Protein AF-0000000085043188 (afdb_homodimer)

Nearest PDB structures (foldseek):
  3nnr-assembly1_A-2  TM=8.602E-01  e=4.351E-06  Marinobacter nauticus VT8
  5nz0-assembly1_A-2  TM=7.944E-01  e=1.652E-03  Mycobacterium tuberculosis H37Rv
  4dw6-assembly1_A  TM=7.806E-01  e=1.899E-03  Mycobacterium tuberculosis
  6ayh-assembly1_A-2  TM=6.816E-01  e=1.730E-03  Salmonella enterica
  5n1i-assembly1_B  TM=6.143E-01  e=1.039E-03  Mycobacterium tuberculosis H37Rv

pLDDT: mean 92.95, std 7.59, range [47.0, 98.69]

Secondary structure (DSSP, 8-state):
--HHHHHHHHHHHHTTS-GGG--HHHHHHHHT--HHHHHHH-SSHHHHHHHHHHHHHHHHHHHTTTTTSTT--HHHHHHHHHHHHHHHHHTHHHHHTHHHHHHH-HHHHHHHHHHHHHHHHHHHHHHHHHHHTTSBPPPSSTTHHHHHHHHHHHHHHHHHHHHHHHH-TT---HHHHHHHHHGGGGGGB-HHHHHHHHHHHT--/--HHHHHHHHHHHHTTS-GGG--HHHHHHHHT--HHHHHHH-SSHHHHHHHHHHHHHHHHHHHTTTTTSTT--HHHHHHHHHHHHHHHHHTHHHHHTHHHHHHH-HHHHHHHHHHHHHHHHHHHHHHHHHHHTTSBPPPSSTTHHHHHHHHHHHHHHHHHHHHHHHH-TT---HHHHHHHHHGGGGGGB-HHHHHHHHHHHT--

Sequence (408 aa):
MQPNEIIEKAFPIINEQDCSKLQLEALLEKAEISLEEFYQSFADLDDFFVKAFLQLCEHANALTEEIDKPSFTLEKLFTTIVNIFKLQMKYRYLMLNLSALIQSNETIKDKYLELTALRKAQLIHLFSTLEKEGYFYKEKFPGNFENLSVQILMLSDYWLSHNSAVFGPNDIQFSYYSKLIFSAVLPYLTDKGLKAFKGTLGYGMQPNEIIEKAFPIINEQDCSKLQLEALLEKAEISLEEFYQSFADLDDFFVKAFLQLCEHANALTEEIDKPSFTLEKLFTTIVNIFKLQMKYRYLMLNLSALIQSNETIKDKYLELTALRKAQLIHLFSTLEKEGYFYKEKFPGNFENLSVQILMLSDYWLSHNSAVFGPNDIQFSYYSKLIFSAVLPYLTDKGLKAFKGTLGYG

Radius of gyration: 22.53 Å; Cα contacts (8 Å, |Δi|>4): 394; chains: 2; bounding box: 60×56×47 Å

Structure (mmCIF, N/CA/C/O backbone):
data_AF-0000000085043188-model_v1
#
loop_
_entity.id
_entity.type
_entity.pdbx_description
1 polymer 'Tetracyclin repressor-like C-terminal domain-containing protein'
#
loop_
_atom_site.group_PDB
_atom_site.id
_atom_site.type_symbol
_atom_site.label_atom_id
_atom_site.label_alt_id
_atom_site.label_comp_id
_atom_site.label_asym_id
_atom_site.label_entity_id
_atom_site.label_seq_id
_atom_site.pdbx_PDB_ins_code
_atom_site.Cartn_x
_atom_site.Cartn_y
_atom_site.Cartn_z
_atom_site.occupancy
_atom_site.B_iso_or_equiv
_atom_site.auth_seq_id
_atom_site.auth_comp_id
_atom_site.auth_asym_id
_atom_site.auth_atom_id
_atom_site.pdbx_PDB_model_num
ATOM 1 N N . MET A 1 1 ? -31.5 18.141 5.691 1 78.81 1 MET A N 1
ATOM 2 C CA . MET A 1 1 ? -30.703 17.156 4.957 1 78.81 1 MET A CA 1
ATOM 3 C C . MET A 1 1 ? -30.219 16.047 5.883 1 78.81 1 MET A C 1
ATOM 5 O O . MET A 1 1 ? -29.891 16.297 7.043 1 78.81 1 MET A O 1
ATOM 9 N N . GLN A 1 2 ? -30.281 14.805 5.34 1 86.88 2 GLN A N 1
ATOM 10 C CA . GLN A 1 2 ? -29.766 13.672 6.105 1 86.88 2 GLN A CA 1
ATOM 11 C C . GLN A 1 2 ? -28.25 13.656 6.098 1 86.88 2 GLN A C 1
ATOM 13 O O . GLN A 1 2 ? -27.609 14.234 5.203 1 86.88 2 GLN A O 1
ATOM 18 N N . PRO A 1 3 ? -27.719 13.125 7.094 1 87.56 3 PRO A N 1
ATOM 19 C CA . PRO A 1 3 ? -26.25 13.094 7.18 1 87.56 3 PRO A CA 1
ATOM 20 C C . PRO A 1 3 ? -25.609 12.539 5.914 1 87.56 3 PRO A C 1
ATOM 22 O O . PRO A 1 3 ? -24.609 13.094 5.438 1 87.56 3 PRO A O 1
ATOM 25 N N . ASN A 1 4 ? -26.188 11.555 5.355 1 89.31 4 ASN A N 1
ATOM 26 C CA . ASN A 1 4 ? -25.625 10.938 4.164 1 89.31 4 ASN A CA 1
ATOM 27 C C . ASN A 1 4 ? -25.625 11.898 2.979 1 89.31 4 ASN A C 1
ATOM 29 O O . ASN A 1 4 ? -24.703 11.891 2.166 1 89.31 4 ASN A O 1
ATOM 33 N N . GLU A 1 5 ? -26.594 12.672 2.932 1 90.38 5 GLU A N 1
ATOM 34 C CA . GLU A 1 5 ? -26.703 13.648 1.851 1 90.38 5 GLU A CA 1
ATOM 35 C C . GLU A 1 5 ? -25.641 14.734 1.986 1 90.38 5 GLU A C 1
ATOM 37 O O . GLU A 1 5 ? -25.078 15.203 0.987 1 90.38 5 GLU A O 1
ATOM 42 N N . ILE A 1 6 ? -25.484 15.125 3.188 1 92.25 6 ILE A N 1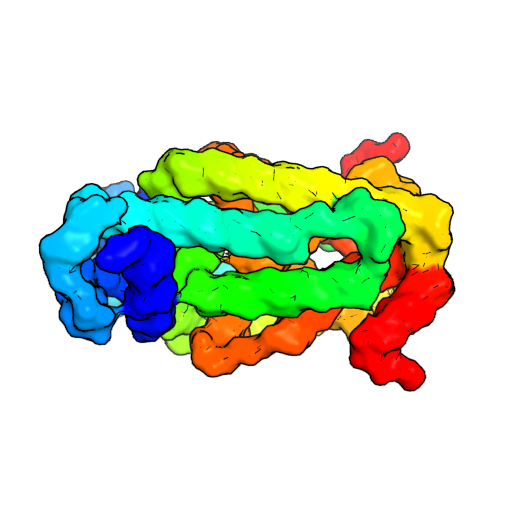
ATOM 43 C CA . ILE A 1 6 ? -24.469 16.141 3.461 1 92.25 6 ILE A CA 1
ATOM 44 C C . ILE A 1 6 ? -23.094 15.609 3.09 1 92.25 6 ILE A C 1
ATOM 46 O O . ILE A 1 6 ? -22.297 16.312 2.459 1 92.25 6 ILE A O 1
ATOM 50 N N . ILE A 1 7 ? -22.797 14.367 3.432 1 93.94 7 ILE A N 1
ATOM 51 C CA . ILE A 1 7 ? -21.516 13.734 3.125 1 93.94 7 ILE A CA 1
ATOM 52 C C . ILE A 1 7 ? -21.312 13.672 1.612 1 93.94 7 ILE A C 1
ATOM 54 O O . ILE A 1 7 ? -20.266 14.07 1.1 1 93.94 7 ILE A O 1
ATOM 58 N N . GLU A 1 8 ? -22.344 13.289 0.873 1 92.06 8 GLU A N 1
ATOM 59 C CA . GLU A 1 8 ? -22.266 13.141 -0.576 1 92.06 8 GLU A CA 1
ATOM 60 C C . GLU A 1 8 ? -22.062 14.484 -1.265 1 92.06 8 GLU A C 1
ATOM 62 O O . GLU A 1 8 ? -21.375 14.57 -2.287 1 92.06 8 GLU A O 1
ATOM 67 N N . LYS A 1 9 ? -22.656 15.453 -0.661 1 91.75 9 LYS A N 1
ATOM 68 C CA . LYS A 1 9 ? -22.531 16.797 -1.214 1 91.75 9 LYS A CA 1
ATOM 69 C C . LYS A 1 9 ? -21.172 17.406 -0.909 1 91.75 9 LYS A C 1
ATOM 71 O O . LYS A 1 9 ? -20.625 18.156 -1.717 1 91.75 9 LYS A O 1
ATOM 76 N N . ALA A 1 10 ? -20.594 17.094 0.197 1 91.69 10 ALA A N 1
ATOM 77 C CA . ALA A 1 10 ? -19.359 17.734 0.68 1 91.69 10 ALA A CA 1
ATOM 78 C C . ALA A 1 10 ? -18.125 17.094 0.052 1 91.69 10 ALA A C 1
ATOM 80 O O . ALA A 1 10 ? -17.125 17.766 -0.164 1 91.69 10 ALA A O 1
ATOM 81 N N . PHE A 1 11 ? -18.141 15.82 -0.306 1 92.62 11 PHE A N 1
ATOM 82 C CA . PHE A 1 11 ? -16.938 15.07 -0.607 1 92.62 11 PHE A CA 1
ATOM 83 C C . PHE A 1 11 ? -16.359 15.5 -1.953 1 92.62 11 PHE A C 1
ATOM 85 O O . PHE A 1 11 ? -15.133 15.562 -2.119 1 92.62 11 PHE A O 1
ATOM 92 N N . PRO A 1 12 ? -17.203 15.836 -2.957 1 90.62 12 PRO A N 1
ATOM 93 C CA . PRO A 1 12 ? -16.578 16.359 -4.172 1 90.62 12 PRO A CA 1
ATOM 94 C C . PRO A 1 12 ? -15.711 17.594 -3.906 1 90.62 12 PRO A C 1
ATOM 96 O O . PRO A 1 12 ? -14.68 17.781 -4.551 1 90.62 12 PRO A O 1
ATOM 99 N N . ILE A 1 13 ? -16.078 18.391 -2.949 1 89.31 13 ILE A N 1
ATOM 100 C CA . ILE A 1 13 ? -15.336 19.594 -2.584 1 89.31 13 ILE A CA 1
ATOM 101 C C . ILE A 1 13 ? -14.102 19.219 -1.769 1 89.31 13 ILE A C 1
ATOM 103 O O . ILE A 1 13 ? -13.008 19.734 -2.004 1 89.31 13 ILE A O 1
ATOM 107 N N . ILE A 1 14 ? -14.266 18.312 -0.846 1 89.88 14 ILE A N 1
ATOM 108 C CA . ILE A 1 14 ? -13.188 17.859 0.014 1 89.88 14 ILE A CA 1
ATOM 109 C C . ILE A 1 14 ? -12.086 17.219 -0.836 1 89.88 14 ILE A C 1
ATOM 111 O O . ILE A 1 14 ? -10.898 17.438 -0.593 1 89.88 14 ILE A O 1
ATOM 115 N N . ASN A 1 15 ? -12.453 16.5 -1.858 1 86.88 15 ASN A N 1
ATOM 116 C CA . ASN A 1 15 ? -11.508 15.773 -2.697 1 86.88 15 ASN A CA 1
ATOM 117 C C . ASN A 1 15 ? -10.641 16.734 -3.518 1 86.88 15 ASN A C 1
ATOM 119 O O . ASN A 1 15 ? -9.57 16.344 -3.998 1 86.88 15 ASN A O 1
ATOM 123 N N . GLU A 1 16 ? -11.023 17.953 -3.688 1 79.31 16 GLU A N 1
ATOM 124 C CA . GLU A 1 16 ? -10.281 18.953 -4.465 1 79.31 16 GLU A CA 1
ATOM 125 C C . GLU A 1 16 ? -9.273 19.688 -3.594 1 79.31 16 GLU A C 1
ATOM 127 O O . GLU A 1 16 ? -8.43 20.438 -4.105 1 79.31 16 GLU A O 1
ATOM 132 N N . GLN A 1 17 ? -9.414 19.406 -2.275 1 68.44 17 GLN A N 1
ATOM 133 C CA . GLN A 1 17 ? -8.594 20.203 -1.364 1 68.44 17 GLN A CA 1
ATOM 134 C C . GLN A 1 17 ? -7.328 19.453 -0.974 1 68.44 17 GLN A C 1
ATOM 136 O O . GLN A 1 17 ? -7.266 18.234 -1.078 1 68.44 17 GLN A O 1
ATOM 141 N N . ASP A 1 18 ? -6.312 20.344 -0.698 1 61.16 18 ASP A N 1
ATOM 142 C CA . ASP A 1 18 ? -5.105 19.812 -0.069 1 61.16 18 ASP A CA 1
ATOM 143 C C . ASP A 1 18 ? -5.363 19.438 1.391 1 61.16 18 ASP A C 1
ATOM 145 O O . ASP A 1 18 ? -6.027 20.188 2.115 1 61.16 18 ASP A O 1
ATOM 149 N N . CYS A 1 19 ? -5.449 18.188 1.747 1 54.94 19 CYS A N 1
ATOM 150 C CA . CYS A 1 19 ? -5.77 17.578 3.037 1 54.94 19 CYS A CA 1
ATOM 151 C C . CYS A 1 19 ? -5.285 18.469 4.184 1 54.94 19 CYS A C 1
ATOM 153 O O . CYS A 1 19 ? -5.941 18.547 5.223 1 54.94 19 CYS A O 1
ATOM 155 N N . SER A 1 20 ? -4.203 19.062 4.152 1 54.25 20 SER A N 1
ATOM 156 C CA . SER A 1 20 ? -3.529 19.75 5.238 1 54.25 20 SER A CA 1
ATOM 157 C C . SER A 1 20 ? -4.281 21.031 5.633 1 54.25 20 SER A C 1
ATOM 159 O O . SER A 1 20 ? -4.047 21.578 6.703 1 54.25 20 SER A O 1
ATOM 161 N N . LYS A 1 21 ? -5.371 21.328 4.941 1 64.81 21 LYS A N 1
ATOM 162 C CA . LYS A 1 21 ? -5.863 22.672 5.172 1 64.81 21 LYS A CA 1
ATOM 163 C C . LYS A 1 21 ? -7.391 22.719 5.16 1 64.81 21 LYS A C 1
ATOM 165 O O . LYS A 1 21 ? -7.988 23.75 4.852 1 64.81 21 LYS A O 1
ATOM 170 N N . LEU A 1 22 ? -7.867 21.562 5.621 1 77.25 22 LEU A N 1
ATOM 171 C CA . LEU A 1 22 ? -9.32 21.625 5.492 1 77.25 22 LEU A CA 1
ATOM 172 C C . LEU A 1 22 ? -9.938 22.453 6.613 1 77.25 22 LEU A C 1
ATOM 174 O O . LEU A 1 22 ? -9.695 22.188 7.793 1 77.25 22 LEU A O 1
ATOM 178 N N . GLN A 1 23 ? -10.578 23.562 6.238 1 82.69 23 GLN A N 1
ATOM 179 C CA . GLN A 1 23 ? -11.328 24.406 7.16 1 82.69 23 GLN A CA 1
ATOM 180 C C . GLN A 1 23 ? -12.828 24.219 6.988 1 82.69 23 GLN A C 1
ATOM 182 O O . GLN A 1 23 ? -13.359 24.344 5.883 1 82.69 23 GLN A O 1
ATOM 187 N N . LEU A 1 24 ? -13.477 23.953 8.125 1 86.44 24 LEU A N 1
ATOM 188 C CA . LEU A 1 24 ? -14.891 23.594 8.117 1 86.44 24 LEU A CA 1
ATOM 189 C C . LEU A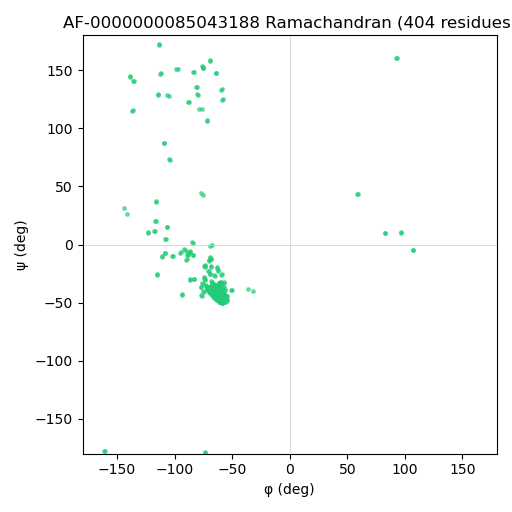 1 24 ? -15.727 24.672 7.449 1 86.44 24 LEU A C 1
ATOM 191 O O . LEU A 1 24 ? -16.531 24.375 6.562 1 86.44 24 LEU A O 1
ATOM 195 N N . GLU A 1 25 ? -15.477 25.906 7.816 1 87.12 25 GLU A N 1
ATOM 196 C CA . GLU A 1 25 ? -16.312 27 7.32 1 87.12 25 GLU A CA 1
ATOM 197 C C . GLU A 1 25 ? -16.156 27.156 5.809 1 87.12 25 GLU A C 1
ATOM 199 O O . GLU A 1 25 ? -17.141 27.375 5.102 1 87.12 25 GLU A O 1
ATOM 204 N N . ALA A 1 26 ? -14.984 27.047 5.355 1 85.62 26 ALA A N 1
ATOM 205 C CA . ALA A 1 26 ? -14.719 27.172 3.922 1 85.62 26 ALA A CA 1
ATOM 206 C C . ALA A 1 26 ? -15.352 26.016 3.146 1 85.62 26 ALA A C 1
ATOM 208 O O . ALA A 1 26 ? -15.914 26.219 2.066 1 85.62 26 ALA A O 1
ATOM 209 N N . LEU A 1 27 ? -15.258 24.844 3.705 1 87.19 27 LEU A N 1
ATOM 210 C CA . LEU A 1 27 ? -15.852 23.656 3.096 1 87.19 27 LEU A CA 1
ATOM 211 C C . LEU A 1 27 ? -17.359 23.797 2.979 1 87.19 27 LEU A C 1
ATOM 213 O O . LEU A 1 27 ? -17.938 23.547 1.911 1 87.19 27 LEU A O 1
ATOM 217 N N . LEU A 1 28 ? -17.953 24.281 4.047 1 90.94 28 LEU A N 1
ATOM 218 C CA . LEU A 1 28 ? -19.406 24.391 4.082 1 90.94 28 LEU A CA 1
ATOM 219 C C . LEU A 1 28 ? -19.891 25.469 3.105 1 90.94 28 LEU A C 1
ATOM 221 O O . LEU A 1 28 ? -20.906 25.281 2.42 1 90.94 28 LEU A O 1
ATOM 225 N N . GLU A 1 29 ? -19.219 26.547 3.023 1 89.94 29 GLU A N 1
ATOM 226 C CA . GLU A 1 29 ? -19.562 27.609 2.094 1 89.94 29 GLU A CA 1
ATOM 227 C C . GLU A 1 29 ? -19.531 27.125 0.649 1 89.94 29 GLU A C 1
ATOM 229 O O . GLU A 1 29 ? -20.469 27.359 -0.111 1 89.94 29 GLU A O 1
ATOM 234 N N . LYS A 1 30 ? -18.516 26.422 0.34 1 88.75 30 LYS A N 1
ATOM 235 C CA . LYS A 1 30 ? -18.375 25.922 -1.022 1 88.75 30 LYS A CA 1
ATOM 236 C C . LYS A 1 30 ? -19.422 24.859 -1.336 1 88.75 30 LYS A C 1
ATOM 238 O O . LYS A 1 30 ? -19.875 24.75 -2.477 1 88.75 30 LYS A O 1
ATOM 243 N N . ALA A 1 31 ? -19.781 24.141 -0.297 1 90.75 31 ALA A N 1
ATOM 244 C CA . ALA A 1 31 ? -20.734 23.047 -0.481 1 90.75 31 ALA A CA 1
ATOM 245 C C . ALA A 1 31 ? -22.172 23.562 -0.371 1 90.75 31 ALA A C 1
ATOM 247 O O . ALA A 1 31 ? -23.125 22.797 -0.576 1 90.75 31 ALA A O 1
ATOM 248 N N . GLU A 1 32 ? -22.328 24.797 -0.026 1 92.25 32 GLU A N 1
ATOM 249 C CA . GLU A 1 32 ? -23.641 25.406 0.163 1 92.25 32 GLU A CA 1
ATOM 250 C C . GLU A 1 32 ? -24.438 24.688 1.235 1 92.25 32 GLU A C 1
ATOM 252 O O . GLU A 1 32 ? -25.594 24.328 1.02 1 92.25 32 GLU A O 1
ATOM 257 N N . ILE A 1 33 ? -23.734 24.406 2.289 1 92.38 33 ILE A N 1
ATOM 258 C CA . ILE A 1 33 ? -24.328 23.812 3.484 1 92.38 33 ILE A CA 1
ATOM 259 C C . ILE A 1 33 ? -24.234 24.797 4.645 1 92.38 33 ILE A C 1
ATOM 261 O O . ILE A 1 33 ? -23.156 25.375 4.898 1 92.38 33 ILE A O 1
ATOM 265 N N . SER A 1 34 ? -25.359 25.031 5.285 1 91.31 34 SER A N 1
ATOM 266 C CA . SER A 1 34 ? -25.312 25.969 6.406 1 91.31 34 SER A CA 1
ATOM 267 C C . SER A 1 34 ? -24.688 25.328 7.641 1 91.31 34 SER A C 1
ATOM 269 O O . SER A 1 34 ? -24.703 24.109 7.785 1 91.31 34 SER A O 1
ATOM 271 N N . LEU A 1 35 ? -24.125 26.188 8.453 1 91.25 35 LEU A N 1
ATOM 272 C CA . LEU A 1 35 ? -23.578 25.719 9.727 1 91.25 35 LEU A CA 1
ATOM 273 C C . LEU A 1 35 ? -24.656 25.031 10.555 1 91.25 35 LEU A C 1
ATOM 275 O O . LEU A 1 35 ? -24.391 24.016 11.219 1 91.25 35 LEU A O 1
ATOM 279 N N . GLU A 1 36 ? -25.844 25.531 10.477 1 91.94 36 GLU A N 1
ATOM 280 C CA . GLU A 1 36 ? -26.969 24.953 11.211 1 91.94 36 GLU A CA 1
ATOM 281 C C . GLU A 1 36 ? -27.281 23.547 10.727 1 91.94 36 GLU A C 1
ATOM 283 O O . GLU A 1 36 ? -27.453 22.625 11.539 1 91.94 36 GLU A O 1
ATOM 288 N N . GLU A 1 37 ? -27.312 23.375 9.492 1 92.56 37 GLU A N 1
ATOM 289 C CA . GLU A 1 37 ? -27.562 22.062 8.906 1 92.56 37 GLU A CA 1
ATOM 290 C C . GLU A 1 37 ? -26.469 21.062 9.273 1 92.56 37 GLU A C 1
ATOM 292 O O . GLU A 1 37 ? -26.75 19.906 9.586 1 92.56 37 GLU A O 1
ATOM 297 N N . PHE A 1 38 ? -25.219 21.531 9.172 1 94.56 38 PHE A N 1
ATOM 298 C CA . PHE A 1 38 ? -24.078 20.703 9.523 1 94.56 38 PHE A CA 1
ATOM 299 C C . PHE A 1 38 ? -24.172 20.219 10.961 1 94.56 38 PHE A C 1
ATOM 301 O O . PHE A 1 38 ? -24.094 19.016 11.234 1 94.56 38 PHE A O 1
ATOM 308 N N . TYR A 1 39 ? -24.531 21.078 11.859 1 94.31 39 TYR A N 1
ATOM 309 C CA . TYR A 1 39 ? -24.5 20.766 13.281 1 94.31 39 TYR A CA 1
ATOM 310 C C . TYR A 1 39 ? -25.766 20.031 13.719 1 94.31 39 TYR A C 1
ATOM 312 O O . TYR A 1 39 ? -25.828 19.484 14.82 1 94.31 39 TYR A O 1
ATOM 320 N N . GLN A 1 40 ? -26.719 19.953 12.883 1 95.25 40 GLN A N 1
ATOM 321 C CA . GLN A 1 40 ? -27.859 19.062 13.125 1 95.25 40 GLN A CA 1
ATOM 322 C C . GLN A 1 40 ? -27.453 17.609 12.992 1 95.25 40 GLN A C 1
ATOM 324 O O . GLN A 1 40 ? -28.047 16.734 13.633 1 95.25 40 GLN A O 1
ATOM 329 N N . SER A 1 41 ? -26.359 17.453 12.242 1 94.81 41 SER A N 1
ATOM 330 C CA . SER A 1 41 ? -26.016 16.078 11.883 1 94.81 41 SER A CA 1
ATOM 331 C C . SER A 1 41 ? -24.688 15.664 12.492 1 94.81 41 SER A C 1
ATOM 333 O O . SER A 1 41 ? -24.438 14.469 12.711 1 94.81 41 SER A O 1
ATOM 335 N N . PHE A 1 42 ? -23.875 16.656 12.727 1 96.31 42 PHE A N 1
ATOM 336 C CA . PHE A 1 42 ? -22.5 16.359 13.148 1 96.31 42 PHE A CA 1
ATOM 337 C C . PHE A 1 42 ? -22.094 17.25 14.312 1 96.31 42 PHE A C 1
ATOM 339 O O . PHE A 1 42 ? -22.391 18.453 14.312 1 96.31 42 PHE A O 1
ATOM 346 N N . ALA A 1 43 ? -21.391 16.703 15.242 1 94.94 43 ALA A N 1
ATOM 347 C CA . ALA A 1 43 ? -20.906 17.469 16.391 1 94.94 43 ALA A CA 1
ATOM 348 C C . ALA A 1 43 ? -19.75 18.375 16 1 94.94 43 ALA A C 1
ATOM 350 O O . ALA A 1 43 ? -19.625 19.5 16.5 1 94.94 43 ALA A O 1
ATOM 351 N N . ASP A 1 44 ? -18.844 17.891 15.172 1 92.88 44 ASP A N 1
ATOM 352 C CA . ASP A 1 44 ? -17.672 18.578 14.664 1 92.88 44 ASP A CA 1
ATOM 353 C C . ASP A 1 44 ? -17.125 17.906 13.406 1 92.88 44 ASP A C 1
ATOM 355 O O . ASP A 1 44 ? -17.75 16.984 12.875 1 92.88 44 ASP A O 1
ATOM 359 N N . LEU A 1 45 ? -16.094 18.406 12.93 1 90.31 45 LEU A N 1
ATOM 360 C CA . LEU A 1 45 ? -15.5 17.891 11.695 1 90.31 45 LEU A CA 1
ATOM 361 C C . LEU A 1 45 ? -15.047 16.438 11.859 1 90.31 45 LEU A C 1
ATOM 363 O O . LEU A 1 45 ? -15.18 15.641 10.938 1 90.31 45 LEU A O 1
ATOM 367 N N . ASP A 1 46 ? -14.57 16.094 13 1 92.31 46 ASP A N 1
ATOM 368 C CA . ASP A 1 46 ? -14.164 14.711 13.281 1 92.31 46 ASP A CA 1
ATOM 369 C C . ASP A 1 46 ? -15.359 13.766 13.211 1 92.31 46 ASP A C 1
ATOM 371 O O . ASP A 1 46 ? -15.266 12.68 12.625 1 92.31 46 ASP A O 1
ATOM 375 N N . ASP A 1 47 ? -16.406 14.133 13.781 1 94.5 47 ASP A N 1
ATOM 376 C CA . ASP A 1 47 ? -17.625 13.344 13.719 1 94.5 47 ASP A CA 1
ATOM 377 C C . ASP A 1 47 ? -18.094 13.172 12.273 1 94.5 47 ASP A C 1
ATOM 379 O O . ASP A 1 47 ? -18.578 12.102 11.898 1 94.5 47 ASP A O 1
ATOM 383 N N . PHE A 1 48 ? -18.016 14.234 11.477 1 95.12 48 PHE A N 1
ATOM 384 C CA . PHE A 1 48 ? -18.344 14.18 10.062 1 95.12 48 PHE A CA 1
ATOM 385 C C . PHE A 1 48 ? -17.516 13.102 9.359 1 95.12 48 PHE A C 1
ATOM 387 O O . PHE A 1 48 ? -18.062 12.281 8.617 1 95.12 48 PHE A O 1
ATOM 394 N N . PHE A 1 49 ? -16.219 12.992 9.609 1 94.5 49 PHE A N 1
ATOM 395 C CA . PHE A 1 49 ? -15.344 12.039 8.945 1 94.5 49 PHE A CA 1
ATOM 396 C C . PHE A 1 49 ? -15.625 10.617 9.43 1 94.5 49 PHE A C 1
ATOM 398 O O . PHE A 1 49 ? -15.523 9.664 8.664 1 94.5 49 PHE A O 1
ATOM 405 N N . VAL A 1 50 ? -15.93 10.516 10.703 1 96.69 50 VAL A N 1
ATOM 406 C CA . VAL A 1 50 ? -16.312 9.203 11.219 1 96.69 50 VAL A CA 1
ATOM 407 C C . VAL A 1 50 ? -17.531 8.68 10.477 1 96.69 50 VAL A C 1
ATOM 409 O O . VAL A 1 50 ? -17.531 7.559 9.969 1 96.69 50 VAL A O 1
ATOM 412 N N . LYS A 1 51 ? -18.531 9.492 10.383 1 97.06 51 LYS A N 1
ATOM 413 C CA . LYS A 1 51 ? -19.781 9.07 9.727 1 97.06 51 LYS A CA 1
ATOM 414 C C . LYS A 1 51 ? -19.562 8.852 8.234 1 97.06 51 LYS A C 1
ATOM 416 O O . LYS A 1 51 ? -20.172 7.965 7.637 1 97.06 51 LYS A O 1
ATOM 421 N N . ALA A 1 52 ? -18.734 9.672 7.629 1 96.94 52 ALA A N 1
ATOM 422 C CA . ALA A 1 52 ? -18.391 9.469 6.223 1 96.94 52 ALA A CA 1
ATOM 423 C C . ALA A 1 52 ? -17.688 8.133 6.02 1 96.94 52 ALA A C 1
ATOM 425 O O . ALA A 1 52 ? -17.969 7.418 5.055 1 96.94 52 ALA A O 1
ATOM 426 N N . PHE A 1 53 ? -16.812 7.766 6.934 1 97.94 53 PHE A N 1
ATOM 427 C CA . PHE A 1 53 ? -16.109 6.496 6.852 1 97.94 53 PHE A CA 1
ATOM 428 C C . PHE A 1 53 ? -17.062 5.328 7.027 1 97.94 53 PHE A C 1
ATOM 430 O O . PHE A 1 53 ? -16.969 4.328 6.312 1 97.94 53 PHE A O 1
ATOM 437 N N . LEU A 1 54 ? -17.938 5.449 7.988 1 97.62 54 LEU A N 1
ATOM 438 C CA . LEU A 1 54 ? -18.938 4.41 8.195 1 97.62 54 LEU A CA 1
ATOM 439 C C . LEU A 1 54 ? -19.797 4.234 6.945 1 97.62 54 LEU A C 1
ATOM 441 O O . LEU A 1 54 ? -20.141 3.107 6.578 1 97.62 54 LEU A O 1
ATOM 445 N N . GLN A 1 55 ? -20.109 5.316 6.32 1 97.56 55 GLN A N 1
ATOM 446 C CA . GLN A 1 55 ? -20.875 5.254 5.074 1 97.56 55 GLN A CA 1
ATOM 447 C C . GLN A 1 55 ? -20.078 4.543 3.982 1 97.56 55 GLN A C 1
ATOM 449 O O . GLN A 1 55 ? -20.625 3.734 3.232 1 97.56 55 GLN A O 1
ATOM 454 N N . LEU A 1 56 ? -18.812 4.867 3.84 1 97.75 56 LEU A N 1
ATOM 455 C CA . LEU A 1 56 ? -17.938 4.164 2.914 1 97.75 56 LEU A CA 1
ATOM 456 C C . LEU A 1 56 ? -17.953 2.664 3.18 1 97.75 56 LEU A C 1
ATOM 458 O O . LEU A 1 56 ? -18.094 1.866 2.25 1 97.75 56 LEU A O 1
ATOM 462 N N . CYS A 1 57 ? -17.828 2.295 4.441 1 97.88 57 CYS A N 1
ATOM 463 C CA . CYS A 1 57 ? -17.828 0.886 4.816 1 97.88 57 CYS A CA 1
ATOM 464 C C . CYS A 1 57 ? -19.141 0.223 4.434 1 97.88 57 CYS A C 1
ATOM 466 O O . CYS A 1 57 ? -19.156 -0.91 3.949 1 97.88 57 CYS A O 1
ATOM 468 N N . GLU A 1 58 ? -20.203 0.953 4.641 1 97.44 58 GLU A N 1
ATOM 469 C CA . GLU A 1 58 ? -21.516 0.415 4.289 1 97.44 58 GLU A CA 1
ATOM 470 C C . GLU A 1 58 ? -21.625 0.181 2.785 1 97.44 58 GLU A C 1
ATOM 472 O O . GLU A 1 58 ? -22.125 -0.859 2.352 1 97.44 58 GLU A O 1
ATOM 477 N N . HIS A 1 59 ? -21.203 1.154 2.053 1 97.88 59 HIS A N 1
ATOM 478 C CA . HIS A 1 59 ? -21.234 1.019 0.601 1 97.88 59 HIS A CA 1
ATOM 479 C C . HIS A 1 59 ? -20.312 -0.106 0.131 1 97.88 59 HIS A C 1
ATOM 481 O O . HIS A 1 59 ? -20.672 -0.871 -0.767 1 97.88 59 HIS A O 1
ATOM 487 N N . ALA A 1 60 ? -19.125 -0.251 0.701 1 98.06 60 ALA A N 1
ATOM 488 C CA . ALA A 1 60 ? -18.203 -1.326 0.354 1 98.06 60 ALA A CA 1
ATOM 489 C C . ALA A 1 60 ? -18.797 -2.691 0.681 1 98.06 60 ALA A C 1
ATOM 491 O O . ALA A 1 60 ? -18.672 -3.635 -0.103 1 98.06 60 ALA A O 1
ATOM 492 N N . ASN A 1 61 ? -19.469 -2.752 1.819 1 97.94 61 ASN A N 1
ATOM 493 C CA . ASN A 1 61 ? -20.125 -3.998 2.211 1 97.94 61 ASN A CA 1
ATOM 494 C C . ASN A 1 61 ? -21.203 -4.398 1.217 1 97.94 61 ASN A C 1
ATOM 496 O O . ASN A 1 61 ? -21.375 -5.582 0.91 1 97.94 61 ASN A O 1
ATOM 500 N N . ALA A 1 62 ? -21.891 -3.459 0.746 1 97.56 62 ALA A N 1
ATOM 501 C CA . ALA A 1 62 ? -22.938 -3.736 -0.23 1 97.56 62 ALA A CA 1
ATOM 502 C C . ALA A 1 62 ? -22.359 -4.273 -1.532 1 97.56 62 ALA A C 1
ATOM 504 O O . ALA A 1 62 ? -22.906 -5.191 -2.141 1 97.56 62 ALA A O 1
ATOM 505 N N . LEU A 1 63 ? -21.219 -3.768 -1.953 1 97.56 63 LEU A N 1
ATOM 506 C CA . LEU A 1 63 ? -20.578 -4.168 -3.201 1 97.56 63 LEU A CA 1
ATOM 507 C C . LEU A 1 63 ? -19.953 -5.551 -3.07 1 97.56 63 LEU A C 1
ATOM 509 O O . LEU A 1 63 ? -19.672 -6.211 -4.074 1 97.56 63 LEU A O 1
ATOM 513 N N . THR A 1 64 ? -19.719 -6.023 -1.826 1 97.19 64 THR A N 1
ATOM 514 C CA . THR A 1 64 ? -18.938 -7.242 -1.619 1 97.19 64 THR A CA 1
ATOM 515 C C . THR A 1 64 ? -19.797 -8.32 -0.957 1 97.19 64 THR A C 1
ATOM 517 O O . THR A 1 64 ? -19.266 -9.336 -0.5 1 97.19 64 THR A O 1
ATOM 520 N N . GLU A 1 65 ? -21.031 -8.125 -0.888 1 94.31 65 GLU A N 1
ATOM 521 C CA . GLU A 1 65 ? -21.922 -8.992 -0.122 1 94.31 65 GLU A CA 1
ATOM 522 C C . GLU A 1 65 ? -21.922 -10.414 -0.679 1 94.31 65 GLU A C 1
ATOM 524 O O . GLU A 1 65 ? -22.094 -11.383 0.068 1 94.31 65 GLU A O 1
ATOM 529 N N . GLU A 1 66 ? -21.547 -10.547 -1.926 1 93.06 66 GLU A N 1
ATOM 530 C CA . GLU A 1 66 ? -21.703 -11.852 -2.551 1 93.06 66 GLU A CA 1
ATOM 531 C C . GLU A 1 66 ? -20.344 -12.523 -2.768 1 93.06 66 GLU A C 1
ATOM 533 O O . GLU A 1 66 ? -20.266 -13.602 -3.359 1 93.06 66 GLU A O 1
ATOM 538 N N . ILE A 1 67 ? -19.297 -11.961 -2.328 1 94.5 67 ILE A N 1
ATOM 539 C CA . ILE A 1 67 ? -17.953 -12.391 -2.699 1 94.5 67 ILE A CA 1
ATOM 540 C C . ILE A 1 67 ? -17.75 -13.844 -2.273 1 94.5 67 ILE A C 1
ATOM 542 O O . ILE A 1 67 ? -17.141 -14.633 -3.004 1 94.5 67 ILE A O 1
ATOM 546 N N . ASP A 1 68 ? -18.328 -14.297 -1.18 1 86.62 68 ASP A N 1
ATOM 547 C CA . ASP A 1 68 ? -18.031 -15.641 -0.685 1 86.62 68 ASP A CA 1
ATOM 548 C C . ASP A 1 68 ? -19.203 -16.594 -0.944 1 86.62 68 ASP A C 1
ATOM 550 O O . ASP A 1 68 ? -19.25 -17.688 -0.381 1 86.62 68 ASP A O 1
ATOM 554 N N . LYS A 1 69 ? -20.078 -16.172 -1.78 1 91.31 69 LYS A 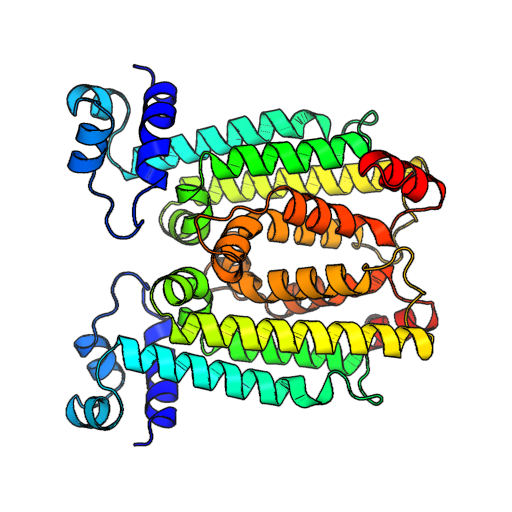N 1
ATOM 555 C CA . LYS A 1 69 ? -21.172 -17.062 -2.18 1 91.31 69 LYS A CA 1
ATOM 556 C C . LYS A 1 69 ? -20.734 -18 -3.305 1 91.31 69 LYS A C 1
ATOM 558 O O . LYS A 1 69 ? -19.922 -17.609 -4.152 1 91.31 69 LYS A O 1
ATOM 563 N N . PRO A 1 70 ? -21.266 -19.156 -3.357 1 86.81 70 PRO A N 1
ATOM 564 C CA . PRO A 1 70 ? -20.844 -20.156 -4.34 1 86.81 70 PRO A CA 1
ATOM 565 C C . PRO A 1 70 ? -21.016 -19.688 -5.781 1 86.81 70 PRO A C 1
ATOM 567 O O . PRO A 1 70 ? -20.297 -20.141 -6.676 1 86.81 70 PRO A O 1
ATOM 570 N N . SER A 1 71 ? -21.922 -18.781 -6.047 1 89.12 71 SER A N 1
ATOM 571 C CA . SER A 1 71 ? -22.188 -18.344 -7.406 1 89.12 71 SER A CA 1
ATOM 572 C C . SER A 1 71 ? -21.219 -17.234 -7.828 1 89.12 71 SER A C 1
ATOM 574 O O . SER A 1 71 ? -21.25 -16.766 -8.969 1 89.12 71 SER A O 1
ATOM 576 N N . PHE A 1 72 ? -20.297 -16.891 -6.957 1 92 72 PHE A N 1
ATOM 577 C CA . PHE A 1 72 ? -19.375 -15.789 -7.246 1 92 72 PHE A CA 1
ATOM 578 C C . PHE A 1 72 ? -18.25 -16.266 -8.156 1 92 72 PHE A C 1
ATOM 580 O O . PHE A 1 72 ? -17.688 -17.328 -7.953 1 92 72 PHE A O 1
ATOM 587 N N . THR A 1 73 ? -17.984 -15.57 -9.242 1 93.06 73 THR A N 1
ATOM 588 C CA . THR A 1 73 ? -17.078 -15.961 -10.305 1 93.06 73 THR A CA 1
ATOM 589 C C . THR A 1 73 ? -15.875 -15.016 -10.359 1 93.06 73 THR A C 1
ATOM 591 O O . THR A 1 73 ? -15.852 -14 -9.664 1 93.06 73 THR A O 1
ATOM 594 N N . LEU A 1 74 ? -14.93 -15.336 -11.141 1 93.94 74 LEU A N 1
ATOM 595 C CA . LEU A 1 74 ? -13.789 -14.469 -11.398 1 93.94 74 LEU A CA 1
ATOM 596 C C . LEU A 1 74 ? -14.227 -13.172 -12.062 1 93.94 74 LEU A C 1
ATOM 598 O O . LEU A 1 74 ? -13.695 -12.102 -11.758 1 93.94 74 LEU A O 1
ATOM 602 N N . GLU A 1 75 ? -15.141 -13.297 -12.977 1 94.62 75 GLU A N 1
ATOM 603 C CA . GLU A 1 75 ? -15.688 -12.102 -13.625 1 94.62 75 GLU A CA 1
ATOM 604 C C . GLU A 1 75 ? -16.297 -11.148 -12.594 1 94.62 75 GLU A C 1
ATOM 606 O O . GLU A 1 75 ? -16.078 -9.938 -12.672 1 94.62 75 GLU A O 1
ATOM 611 N N . LYS A 1 76 ? -16.984 -11.68 -11.68 1 96.19 76 LYS A N 1
ATOM 612 C CA . LYS A 1 76 ? -17.594 -10.867 -10.633 1 96.19 76 LYS A CA 1
ATOM 613 C C . LYS A 1 76 ? -16.531 -10.258 -9.719 1 96.19 76 LYS A C 1
ATOM 615 O O . LYS A 1 76 ? -16.703 -9.141 -9.227 1 96.19 76 LYS A O 1
ATOM 620 N N . LEU A 1 77 ? -15.461 -11.055 -9.469 1 96.62 77 LEU A N 1
ATOM 621 C CA . LEU A 1 77 ? -14.352 -10.508 -8.688 1 96.62 77 LEU A CA 1
ATOM 622 C C . LEU A 1 77 ? -13.781 -9.258 -9.344 1 96.62 77 LEU A C 1
ATOM 624 O O . LEU A 1 77 ? -13.609 -8.234 -8.68 1 96.62 77 LEU A O 1
ATOM 628 N N . PHE A 1 78 ? -13.539 -9.344 -10.617 1 97.19 78 PHE A N 1
ATOM 629 C CA . PHE A 1 78 ? -12.992 -8.195 -11.336 1 97.19 78 PHE A CA 1
ATOM 630 C C . PHE A 1 78 ? -13.945 -7.012 -11.281 1 97.19 78 PHE A C 1
ATOM 632 O O . PHE A 1 78 ? -13.531 -5.887 -10.992 1 97.19 78 PHE A O 1
ATOM 639 N N . THR A 1 79 ? -15.211 -7.27 -11.523 1 96.69 79 THR A N 1
ATOM 640 C CA . THR A 1 79 ? -16.219 -6.215 -11.492 1 96.69 79 THR A CA 1
ATOM 641 C C . THR A 1 79 ? -16.297 -5.59 -10.102 1 96.69 79 THR A C 1
ATOM 643 O O . THR A 1 79 ? -16.469 -4.375 -9.969 1 96.69 79 THR A O 1
ATOM 646 N N . THR A 1 80 ? -16.172 -6.43 -9.094 1 97.56 80 THR A N 1
ATOM 647 C CA . THR A 1 80 ? -16.203 -5.938 -7.719 1 97.56 80 THR A CA 1
ATOM 648 C C . THR A 1 80 ? -14.992 -5.043 -7.445 1 97.56 80 THR A C 1
ATOM 650 O O . THR A 1 80 ? -15.125 -3.986 -6.828 1 97.56 80 THR A O 1
ATOM 653 N N . ILE A 1 81 ? -13.797 -5.438 -7.922 1 98 81 ILE A N 1
ATOM 654 C CA . ILE A 1 81 ? -12.602 -4.617 -7.762 1 98 81 ILE A CA 1
ATOM 655 C C . ILE A 1 81 ? -12.82 -3.25 -8.406 1 98 81 ILE A C 1
ATOM 657 O O . ILE A 1 81 ? -12.602 -2.215 -7.77 1 98 81 ILE A O 1
ATOM 661 N N . VAL A 1 82 ? -13.336 -3.223 -9.594 1 97.81 82 VAL A N 1
ATOM 662 C CA . VAL A 1 82 ? -13.578 -1.985 -10.328 1 97.81 82 VAL A CA 1
ATOM 663 C C . VAL A 1 82 ? -14.555 -1.106 -9.555 1 97.81 82 VAL A C 1
ATOM 665 O O . VAL A 1 82 ? -14.32 0.092 -9.383 1 97.81 82 VAL A O 1
ATOM 668 N N . ASN A 1 83 ? -15.594 -1.691 -9.062 1 98.12 83 ASN A N 1
ATOM 669 C CA . ASN A 1 83 ? -16.625 -0.934 -8.367 1 98.12 83 ASN A CA 1
ATOM 670 C C . ASN A 1 83 ? -16.125 -0.411 -7.023 1 98.12 83 ASN A C 1
ATOM 672 O O . ASN A 1 83 ? -16.484 0.689 -6.605 1 98.12 83 ASN A O 1
ATOM 676 N N . ILE A 1 84 ? -15.336 -1.199 -6.375 1 98.38 84 ILE A N 1
ATOM 677 C CA . ILE A 1 84 ? -14.734 -0.757 -5.125 1 98.38 84 ILE A CA 1
ATOM 678 C C . ILE A 1 84 ? -13.812 0.435 -5.387 1 98.38 84 ILE A C 1
ATOM 680 O O . ILE A 1 84 ? -13.82 1.41 -4.633 1 98.38 84 ILE A O 1
ATOM 684 N N . PHE A 1 85 ? -13.031 0.409 -6.441 1 98.06 85 PHE A N 1
ATOM 685 C CA . PHE A 1 85 ? -12.117 1.506 -6.75 1 98.06 85 PHE A CA 1
ATOM 686 C C . PHE A 1 85 ? -12.891 2.77 -7.102 1 98.06 85 PHE A C 1
ATOM 688 O O . PHE A 1 85 ? -12.508 3.871 -6.707 1 98.06 85 PHE A O 1
ATOM 695 N N . LYS A 1 86 ? -13.984 2.627 -7.809 1 97.38 86 LYS A N 1
ATOM 696 C CA . LYS A 1 86 ? -14.844 3.771 -8.086 1 97.38 86 LYS A CA 1
ATOM 697 C C . LYS A 1 86 ? -15.406 4.363 -6.797 1 97.38 86 LYS A C 1
ATOM 699 O O . LYS A 1 86 ? -15.445 5.586 -6.637 1 97.38 86 LYS A O 1
ATOM 704 N N . LEU A 1 87 ? -15.812 3.502 -5.949 1 97.94 87 LEU A N 1
ATOM 705 C CA . LEU A 1 87 ? -16.312 3.947 -4.652 1 97.94 87 LEU A CA 1
ATOM 706 C C . LEU A 1 87 ? -15.211 4.672 -3.873 1 97.94 87 LEU A C 1
ATOM 708 O O . LEU A 1 87 ? -15.453 5.738 -3.303 1 97.94 87 LEU A O 1
ATOM 712 N N . GLN A 1 88 ? -14.016 4.094 -3.803 1 97.5 88 GLN A N 1
ATOM 713 C CA . GLN A 1 88 ? -12.898 4.695 -3.084 1 97.5 88 GLN A CA 1
ATOM 714 C C . GLN A 1 88 ? -12.547 6.07 -3.654 1 97.5 88 GLN A C 1
ATOM 716 O O . GLN A 1 88 ? -12.18 6.977 -2.91 1 97.5 88 GLN A O 1
ATOM 721 N N . MET A 1 89 ? -12.734 6.219 -4.938 1 95 89 MET A N 1
ATOM 722 C CA . MET A 1 89 ? -12.492 7.516 -5.566 1 95 89 MET A CA 1
ATOM 723 C C . MET A 1 89 ? -13.484 8.555 -5.066 1 95 89 MET A C 1
ATOM 725 O O . MET A 1 89 ? -13.125 9.727 -4.891 1 95 89 MET A O 1
ATOM 729 N N . LYS A 1 90 ? -14.664 8.141 -4.809 1 95 90 LYS A N 1
ATOM 730 C CA . LYS A 1 90 ? -15.68 9.047 -4.273 1 95 90 LYS A CA 1
ATOM 731 C C . LYS A 1 90 ? -15.297 9.547 -2.883 1 95 90 LYS A C 1
ATOM 733 O O . LYS A 1 90 ? -15.68 10.648 -2.486 1 95 90 LYS A O 1
ATOM 738 N N . TYR A 1 91 ? -14.539 8.773 -2.203 1 95.12 91 TYR A N 1
ATOM 739 C CA . TYR A 1 91 ? -14.078 9.109 -0.861 1 95.12 91 TYR A CA 1
ATOM 740 C C . TYR A 1 91 ? -12.562 9.258 -0.83 1 95.12 91 TYR A C 1
ATOM 742 O O . TYR A 1 91 ? -11.914 8.867 0.142 1 95.12 91 TYR A O 1
ATOM 750 N N . ARG A 1 92 ? -12.016 9.797 -1.845 1 93 92 ARG A N 1
ATOM 751 C CA . ARG A 1 92 ? -10.578 9.82 -2.096 1 93 92 ARG A CA 1
ATOM 752 C C . ARG A 1 92 ? -9.828 10.453 -0.926 1 93 92 ARG A C 1
ATOM 754 O O . ARG A 1 92 ? -8.734 10.008 -0.575 1 93 92 ARG A O 1
ATOM 761 N N . TYR A 1 93 ? -10.391 11.508 -0.335 1 91.69 93 TYR A N 1
ATOM 762 C CA . TYR A 1 93 ? -9.742 12.148 0.802 1 91.69 93 TYR A CA 1
ATOM 763 C C . TYR A 1 93 ? -9.539 11.164 1.946 1 91.69 93 TYR A C 1
ATOM 765 O O . TYR A 1 93 ? -8.469 11.133 2.561 1 91.69 93 TYR A O 1
ATOM 773 N N . LEU A 1 94 ? -10.562 10.375 2.262 1 93.94 94 LEU A N 1
ATOM 774 C CA . LEU A 1 94 ? -10.469 9.406 3.344 1 93.94 94 LEU A CA 1
ATOM 775 C C . LEU A 1 94 ? -9.398 8.359 3.043 1 93.94 94 LEU A C 1
ATOM 777 O O . LEU A 1 94 ? -8.617 7.988 3.928 1 93.94 94 LEU A O 1
ATOM 781 N N . MET A 1 95 ? -9.32 7.902 1.782 1 95.06 95 MET A N 1
ATOM 782 C CA . MET A 1 95 ? -8.367 6.863 1.405 1 95.06 95 MET A CA 1
ATOM 783 C C . MET A 1 95 ? -6.934 7.375 1.516 1 95.06 95 MET A C 1
ATOM 785 O O . MET A 1 95 ? -6.059 6.672 2.025 1 95.06 95 MET A O 1
ATOM 789 N N . LEU A 1 96 ? -6.727 8.594 1.083 1 91.5 96 LEU A N 1
ATOM 790 C CA . LEU A 1 96 ? -5.383 9.164 1.062 1 91.5 96 LEU A CA 1
ATOM 791 C C . LEU A 1 96 ? -4.926 9.531 2.471 1 91.5 96 LEU A C 1
ATOM 793 O O . LEU A 1 96 ? -3.729 9.703 2.717 1 91.5 96 LEU A O 1
ATOM 797 N N . ASN A 1 97 ? -5.879 9.664 3.432 1 88.56 97 ASN A N 1
ATOM 798 C CA . ASN A 1 97 ? -5.547 10.016 4.809 1 88.56 97 ASN A CA 1
ATOM 799 C C . ASN A 1 97 ? -5.926 8.891 5.777 1 88.56 97 ASN A C 1
ATOM 801 O O . ASN A 1 97 ? -6.09 9.133 6.973 1 88.56 97 ASN A O 1
ATOM 805 N N . LEU A 1 98 ? -6.066 7.727 5.227 1 92.81 98 LEU A N 1
ATOM 806 C CA . LEU A 1 98 ? -6.602 6.598 5.98 1 92.81 98 LEU A CA 1
ATOM 807 C C . LEU A 1 98 ? -5.738 6.301 7.199 1 92.81 98 LEU A C 1
ATOM 809 O O . LEU A 1 98 ? -6.254 6.121 8.305 1 92.81 98 LEU A O 1
ATOM 813 N N . SER A 1 99 ? -4.457 6.316 7.055 1 90.25 99 SER A N 1
ATOM 814 C CA . SER A 1 99 ? -3.549 6.008 8.156 1 90.25 99 SER A CA 1
ATOM 815 C C . SER A 1 99 ? -3.699 7.012 9.297 1 90.25 99 SER A C 1
ATOM 817 O O . SER A 1 99 ? -3.771 6.625 10.461 1 90.25 99 SER A O 1
ATOM 819 N N . ALA A 1 100 ? -3.711 8.273 8.938 1 87.12 100 ALA A N 1
ATOM 820 C CA . ALA A 1 100 ? -3.863 9.32 9.938 1 87.12 100 ALA A CA 1
ATOM 821 C C . ALA A 1 100 ? -5.215 9.219 10.641 1 87.12 100 ALA A C 1
ATOM 823 O O . ALA A 1 100 ? -5.305 9.398 11.859 1 87.12 100 ALA A O 1
ATOM 824 N N . LEU A 1 101 ? -6.293 8.914 9.875 1 92.5 101 LEU A N 1
ATOM 825 C CA . LEU A 1 101 ? -7.637 8.797 10.422 1 92.5 101 LEU A CA 1
ATOM 826 C C . LEU A 1 101 ? -7.723 7.633 11.406 1 92.5 101 LEU A C 1
ATOM 828 O O . LEU A 1 101 ? -8.289 7.77 12.492 1 92.5 101 LEU A O 1
ATOM 832 N N . ILE A 1 102 ? -7.113 6.531 11.062 1 95.56 102 ILE A N 1
ATOM 833 C CA . ILE A 1 102 ? -7.105 5.336 11.906 1 95.56 102 ILE A CA 1
ATOM 834 C C . ILE A 1 102 ? -6.34 5.617 13.195 1 95.56 102 ILE A C 1
ATOM 836 O O . ILE A 1 102 ? -6.766 5.219 14.281 1 95.56 102 ILE A O 1
ATOM 840 N N . GLN A 1 103 ? -5.316 6.316 13.117 1 89.81 103 GLN A N 1
ATOM 841 C CA . GLN A 1 103 ? -4.465 6.59 14.273 1 89.81 103 GLN A CA 1
ATOM 842 C C . GLN A 1 103 ? -5.121 7.598 15.211 1 89.81 103 GLN A C 1
ATOM 844 O O . GLN A 1 103 ? -4.938 7.531 16.438 1 89.81 103 GLN A O 1
ATOM 849 N N . SER A 1 104 ? -5.949 8.469 14.703 1 90.62 104 SER A N 1
ATOM 850 C CA . SER A 1 104 ? -6.449 9.578 15.516 1 90.62 104 SER A CA 1
ATOM 851 C C . SER A 1 104 ? -7.867 9.305 16 1 90.62 104 SER A C 1
ATOM 853 O O . SER A 1 104 ? -8.398 10.047 16.828 1 90.62 104 SER A O 1
ATOM 855 N N . ASN A 1 105 ? -8.477 8.258 15.453 1 95.62 105 ASN A N 1
ATOM 856 C CA . ASN A 1 105 ? -9.875 8 15.781 1 95.62 105 ASN A CA 1
ATOM 857 C C . ASN A 1 105 ? -10.125 6.52 16.047 1 95.62 105 ASN A C 1
ATOM 859 O O . ASN A 1 105 ? -10.109 5.707 15.117 1 95.62 105 ASN A O 1
ATOM 863 N N . GLU A 1 106 ? -10.5 6.199 17.234 1 95.44 106 GLU A N 1
ATOM 864 C CA . GLU A 1 106 ? -10.648 4.812 17.656 1 95.44 106 GLU A CA 1
ATOM 865 C C . GLU A 1 106 ? -11.812 4.137 16.938 1 95.44 106 GLU A C 1
ATOM 867 O O . GLU A 1 106 ? -11.742 2.949 16.609 1 95.44 106 GLU A O 1
ATOM 872 N N . THR A 1 107 ? -12.844 4.883 16.75 1 97.25 107 THR A N 1
ATOM 873 C CA . THR A 1 107 ? -14.008 4.324 16.062 1 97.25 107 THR A CA 1
ATOM 874 C C . THR A 1 107 ? -13.641 3.93 14.633 1 97.25 107 THR A C 1
ATOM 876 O O . THR A 1 107 ? -14.023 2.854 14.164 1 97.25 107 THR A O 1
ATOM 879 N N . ILE A 1 108 ? -12.93 4.75 13.938 1 97.81 108 ILE A N 1
ATOM 880 C CA . ILE A 1 108 ? -12.477 4.457 12.578 1 97.81 108 ILE A CA 1
ATOM 881 C C . ILE A 1 108 ? -11.547 3.248 12.594 1 97.81 108 ILE A C 1
ATOM 883 O O . ILE A 1 108 ? -11.672 2.35 11.758 1 97.81 108 ILE A O 1
ATOM 887 N N . LYS A 1 109 ? -10.695 3.199 13.539 1 97.38 109 LYS A N 1
ATOM 888 C CA . LYS A 1 109 ? -9.781 2.068 13.672 1 97.38 109 LYS A CA 1
ATOM 889 C C . LYS A 1 109 ? -10.547 0.759 13.836 1 97.38 109 LYS A C 1
ATOM 891 O O . LYS A 1 109 ? -10.289 -0.209 13.117 1 97.38 109 LYS A O 1
ATOM 896 N N . ASP A 1 110 ? -11.453 0.754 14.727 1 97.75 110 ASP A N 1
ATOM 897 C CA . ASP A 1 110 ? -12.227 -0.454 15.008 1 97.75 110 ASP A CA 1
ATOM 898 C C . ASP A 1 110 ? -12.984 -0.917 13.766 1 97.75 110 ASP A C 1
ATOM 900 O O . ASP A 1 110 ? -13.008 -2.109 13.453 1 97.75 110 ASP A O 1
ATOM 904 N N . LYS A 1 111 ? -13.57 0.028 13.133 1 98.25 111 LYS A N 1
ATOM 905 C CA . LYS A 1 111 ? -14.359 -0.317 11.953 1 98.25 111 LYS A CA 1
ATOM 906 C C . LYS A 1 111 ? -13.469 -0.803 10.812 1 98.25 111 LYS A C 1
ATOM 908 O O . LYS A 1 111 ? -13.844 -1.713 10.07 1 98.25 111 LYS A O 1
ATOM 913 N N . TYR A 1 112 ? -12.344 -0.245 10.656 1 98.25 112 TYR A N 1
ATOM 914 C CA . TYR A 1 112 ? -11.398 -0.691 9.641 1 98.25 112 TYR A CA 1
ATOM 915 C C . TYR A 1 112 ? -10.977 -2.135 9.891 1 98.25 112 TYR A C 1
ATOM 917 O O . TYR A 1 112 ? -10.961 -2.951 8.961 1 98.25 112 TYR A O 1
ATOM 925 N N . LEU A 1 113 ? -10.672 -2.414 11.102 1 98.25 113 LEU A N 1
ATOM 926 C CA . LEU A 1 113 ? -10.242 -3.76 11.461 1 98.25 113 LEU A CA 1
ATOM 927 C C . LEU A 1 113 ? -11.367 -4.77 11.234 1 98.25 113 LEU A C 1
ATOM 929 O O . LEU A 1 113 ? -11.125 -5.875 10.75 1 98.25 113 LEU A O 1
ATOM 933 N N . GLU A 1 114 ? -12.523 -4.359 11.547 1 98 114 GLU A N 1
ATOM 934 C CA . GLU A 1 114 ? -13.688 -5.215 11.32 1 98 114 GLU A CA 1
ATOM 935 C C . GLU A 1 114 ? -13.883 -5.488 9.828 1 98 114 GLU A C 1
ATOM 937 O O . GLU A 1 114 ? -14.109 -6.633 9.43 1 98 114 GLU A O 1
ATOM 942 N N . LEU A 1 115 ? -13.805 -4.496 9.102 1 97.81 115 LEU A N 1
ATOM 943 C CA . LEU A 1 115 ? -14.031 -4.613 7.668 1 97.81 115 LEU A CA 1
ATOM 944 C C . LEU A 1 115 ? -12.945 -5.465 7.012 1 97.81 115 LEU A C 1
ATOM 946 O O . LEU A 1 115 ? -13.242 -6.328 6.184 1 97.81 115 LEU A O 1
ATOM 950 N N . THR A 1 116 ? -11.727 -5.203 7.344 1 97.44 116 THR A N 1
ATOM 951 C CA . THR A 1 116 ? -10.633 -5.941 6.723 1 97.44 116 THR A CA 1
ATOM 952 C C . THR A 1 116 ? -10.68 -7.414 7.117 1 97.44 116 THR A C 1
ATOM 954 O O . THR A 1 116 ? -10.359 -8.289 6.312 1 97.44 116 THR A O 1
ATOM 957 N N . ALA A 1 117 ? -11.062 -7.684 8.367 1 97.56 117 ALA A N 1
ATOM 958 C CA . ALA A 1 117 ? -11.234 -9.07 8.789 1 97.56 117 ALA A CA 1
ATOM 959 C C . ALA A 1 117 ? -12.336 -9.758 7.988 1 97.56 117 ALA A C 1
ATOM 961 O O . ALA A 1 117 ? -12.172 -10.906 7.562 1 97.56 117 ALA A O 1
ATOM 962 N N . LEU A 1 118 ? -13.398 -9.078 7.824 1 97.56 118 LEU A N 1
ATOM 963 C CA . LEU A 1 118 ? -14.508 -9.617 7.043 1 97.56 118 LEU A CA 1
ATOM 964 C C . LEU A 1 118 ? -14.078 -9.883 5.602 1 97.56 118 LEU A C 1
ATOM 966 O O . LEU A 1 118 ? -14.367 -10.945 5.051 1 97.56 118 LEU A O 1
ATOM 970 N N . ARG A 1 119 ? -13.391 -8.945 5.023 1 97.94 119 ARG A N 1
ATOM 971 C CA . ARG A 1 119 ? -12.953 -9.062 3.639 1 97.94 119 ARG A CA 1
ATOM 972 C C . ARG A 1 119 ? -11.961 -10.211 3.475 1 97.94 119 ARG A C 1
ATOM 974 O O . ARG A 1 119 ? -12.023 -10.953 2.496 1 97.94 119 ARG A O 1
ATOM 981 N N . LYS A 1 120 ? -11.078 -10.289 4.398 1 97.94 120 LYS A N 1
ATOM 982 C CA . LYS A 1 120 ? -10.109 -11.383 4.375 1 97.94 120 LYS A CA 1
ATOM 983 C C . LYS A 1 120 ? -10.812 -12.742 4.391 1 97.94 120 LYS A C 1
ATOM 985 O O . LYS A 1 120 ? -10.484 -13.625 3.598 1 97.94 120 LYS A O 1
ATOM 990 N N . ALA A 1 121 ? -11.758 -12.867 5.266 1 97.38 121 ALA A N 1
ATOM 991 C CA . ALA A 1 121 ? -12.508 -14.117 5.375 1 97.38 121 ALA A CA 1
ATOM 992 C C . ALA A 1 121 ? -13.273 -14.414 4.086 1 97.38 121 ALA A C 1
ATOM 994 O O . ALA A 1 121 ? -13.305 -15.555 3.625 1 97.38 121 ALA A O 1
ATOM 995 N N . GLN A 1 122 ? -13.852 -13.422 3.523 1 97.75 122 GLN A N 1
ATOM 996 C CA . GLN A 1 122 ? -14.602 -13.562 2.277 1 97.75 122 GLN A CA 1
ATOM 997 C C . GLN A 1 122 ? -13.688 -14.023 1.141 1 97.75 122 GLN A C 1
ATOM 999 O O . GLN A 1 122 ? -14.031 -14.945 0.396 1 97.75 122 GLN A O 1
ATOM 1004 N N . LEU A 1 123 ? -12.562 -13.43 1.03 1 97.62 123 LEU A N 1
ATOM 1005 C CA . LEU A 1 123 ? -11.633 -13.758 -0.046 1 97.62 123 LEU A CA 1
ATOM 1006 C C . LEU A 1 123 ? -11.078 -15.164 0.13 1 97.62 123 LEU A C 1
ATOM 1008 O O . LEU A 1 123 ? -10.969 -15.922 -0.839 1 97.62 123 LEU A O 1
ATOM 1012 N N . ILE A 1 124 ? -10.711 -15.523 1.346 1 96.94 124 ILE A N 1
ATOM 1013 C CA . ILE A 1 124 ? -10.219 -16.875 1.611 1 96.94 124 ILE A CA 1
ATOM 1014 C C . ILE A 1 124 ? -11.273 -17.906 1.209 1 96.94 124 ILE A C 1
ATOM 1016 O O . ILE A 1 124 ? -10.961 -18.891 0.55 1 96.94 124 ILE A O 1
ATOM 1020 N N . HIS A 1 125 ? -12.477 -17.672 1.597 1 96.81 125 HIS A N 1
ATOM 1021 C CA . HIS A 1 125 ? -13.57 -18.562 1.231 1 96.81 125 HIS A CA 1
ATOM 1022 C C . HIS A 1 125 ? -13.75 -18.625 -0.282 1 96.81 125 HIS A C 1
ATOM 1024 O O . HIS A 1 125 ? -13.953 -19.703 -0.843 1 96.81 125 HIS A O 1
ATOM 1030 N N . LEU A 1 126 ? -13.727 -17.516 -0.909 1 97.25 126 LEU A N 1
ATOM 1031 C CA . LEU A 1 126 ? -13.828 -17.469 -2.363 1 97.25 126 LEU A CA 1
ATOM 1032 C C . LEU A 1 126 ? -12.734 -18.312 -3.012 1 97.25 126 LEU A C 1
ATOM 1034 O O . LEU A 1 126 ? -13.016 -19.141 -3.877 1 97.25 126 LEU A O 1
ATOM 1038 N N . PHE A 1 127 ? -11.508 -18.141 -2.615 1 96.88 127 PHE A N 1
ATOM 1039 C CA . PHE A 1 127 ? -10.383 -18.859 -3.205 1 96.88 127 PHE A CA 1
ATOM 1040 C C . PHE A 1 127 ? -10.523 -20.359 -2.98 1 96.88 127 PHE A C 1
ATOM 1042 O O . PHE A 1 127 ? -10.242 -21.156 -3.879 1 96.88 127 PHE A O 1
ATOM 1049 N N . SER A 1 128 ? -10.969 -20.703 -1.798 1 95.62 128 SER A N 1
ATOM 1050 C CA . SER A 1 128 ? -11.211 -22.109 -1.499 1 95.62 128 SER A CA 1
ATOM 1051 C C . SER A 1 128 ? -12.305 -22.672 -2.393 1 95.62 128 SER A C 1
ATOM 1053 O O . SER A 1 128 ? -12.195 -23.812 -2.871 1 95.62 128 SER A O 1
ATOM 1055 N N . THR A 1 129 ? -13.359 -21.938 -2.602 1 96.44 129 THR A N 1
ATOM 1056 C CA . THR A 1 129 ? -14.453 -22.359 -3.469 1 96.44 129 THR A CA 1
ATOM 1057 C C . THR A 1 129 ? -13.969 -22.5 -4.91 1 96.44 129 THR A C 1
ATOM 1059 O O . THR A 1 129 ? -14.289 -23.484 -5.578 1 96.44 129 THR A O 1
ATOM 1062 N N . LEU A 1 130 ? -13.203 -21.547 -5.371 1 96.62 130 LEU A N 1
ATOM 1063 C CA . LEU A 1 130 ? -12.664 -21.594 -6.727 1 96.62 130 LEU A CA 1
ATOM 1064 C C . LEU A 1 130 ? -11.75 -22.797 -6.898 1 96.62 130 LEU A C 1
ATOM 1066 O O . LEU A 1 130 ? -11.703 -23.406 -7.973 1 96.62 130 LEU A O 1
ATOM 1070 N N . GLU A 1 131 ? -11.016 -23.094 -5.836 1 96.38 131 GLU A N 1
ATOM 1071 C CA . GLU A 1 131 ? -10.203 -24.312 -5.848 1 96.38 131 GLU A CA 1
ATOM 1072 C C . GLU A 1 131 ? -11.062 -25.562 -5.969 1 96.38 131 GLU A C 1
ATOM 1074 O O . GLU A 1 131 ? -10.797 -26.422 -6.801 1 96.38 131 GLU A O 1
ATOM 1079 N N . LYS A 1 132 ? -12.117 -25.688 -5.195 1 95.69 132 LYS A N 1
ATOM 1080 C CA . LYS A 1 132 ? -13.016 -26.828 -5.207 1 95.69 132 LYS A CA 1
ATOM 1081 C C . LYS A 1 132 ? -13.688 -27 -6.57 1 95.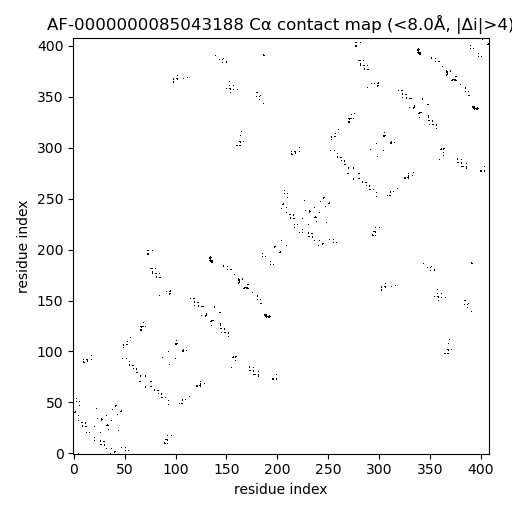69 132 LYS A C 1
ATOM 1083 O O . LYS A 1 132 ? -13.93 -28.109 -7.023 1 95.69 132 LYS A O 1
ATOM 1088 N N . GLU A 1 133 ? -13.93 -25.906 -7.203 1 95.94 133 GLU A N 1
ATOM 1089 C CA . GLU A 1 133 ? -14.633 -25.906 -8.484 1 95.94 133 GLU A CA 1
ATOM 1090 C C . GLU A 1 133 ? -13.656 -26.078 -9.648 1 95.94 133 GLU A C 1
ATOM 1092 O O . GLU A 1 133 ? -14.062 -26.109 -10.805 1 95.94 133 GLU A O 1
ATOM 1097 N N . GLY A 1 134 ? -12.391 -26.047 -9.367 1 96.25 134 GLY A N 1
ATOM 1098 C CA . GLY A 1 134 ? -11.391 -26.391 -10.375 1 96.25 134 GLY A CA 1
ATOM 1099 C C . GLY A 1 134 ? -10.82 -25.172 -11.07 1 96.25 134 GLY A C 1
ATOM 1100 O O . GLY A 1 134 ? -10.094 -25.297 -12.062 1 96.25 134 GLY A O 1
ATOM 1101 N N . TYR A 1 135 ? -11.133 -23.922 -10.539 1 96.56 135 TYR A N 1
ATOM 1102 C CA . TYR A 1 135 ? -10.617 -22.703 -11.148 1 96.56 135 TYR A CA 1
ATOM 1103 C C . TYR A 1 135 ? -9.242 -22.359 -10.594 1 96.56 135 TYR A C 1
ATOM 1105 O O . TYR A 1 135 ? -8.445 -21.703 -11.273 1 96.56 135 TYR A O 1
ATOM 1113 N N . PHE A 1 136 ? -8.977 -22.734 -9.344 1 95.94 136 PHE A N 1
ATOM 1114 C CA . PHE A 1 136 ? -7.695 -22.547 -8.688 1 95.94 136 PHE A CA 1
ATOM 1115 C C . PHE A 1 136 ? -7.008 -23.875 -8.43 1 95.94 136 PHE A C 1
ATOM 1117 O O . PHE A 1 136 ? -7.672 -24.891 -8.164 1 95.94 136 PHE A O 1
ATOM 1124 N N . TYR A 1 137 ? -5.676 -23.859 -8.484 1 93.69 137 TYR A N 1
ATOM 1125 C CA . TYR A 1 137 ? -4.906 -24.969 -7.938 1 93.69 137 TYR A CA 1
ATOM 1126 C C . TYR A 1 137 ? -5 -25 -6.418 1 93.69 137 TYR A C 1
ATOM 1128 O O . TYR A 1 137 ? -5.277 -23.984 -5.781 1 93.69 137 TYR A O 1
ATOM 1136 N N . LYS A 1 138 ? -4.73 -26.156 -5.91 1 92.5 138 LYS A N 1
ATOM 1137 C CA . LYS A 1 138 ? -4.633 -26.297 -4.461 1 92.5 138 LYS A CA 1
ATOM 1138 C C . LYS A 1 138 ? -3.469 -25.484 -3.91 1 92.5 138 LYS A C 1
ATOM 1140 O O . LYS A 1 138 ? -2.436 -25.344 -4.566 1 92.5 138 LYS A O 1
ATOM 1145 N N . GLU A 1 139 ? -3.689 -25.016 -2.721 1 88.75 139 GLU A N 1
ATOM 1146 C CA . GLU A 1 139 ? -2.604 -24.281 -2.08 1 88.75 139 GLU A CA 1
ATOM 1147 C C . GLU A 1 139 ? -1.358 -25.141 -1.937 1 88.75 139 GLU A C 1
ATOM 1149 O O . GLU A 1 139 ? -1.443 -26.297 -1.48 1 88.75 139 GLU A O 1
ATOM 1154 N N . LYS A 1 140 ? -0.255 -24.578 -2.289 1 81.06 140 LYS A N 1
ATOM 1155 C CA . LYS A 1 140 ? 1.005 -25.297 -2.16 1 81.06 140 LYS A CA 1
ATOM 1156 C C . LYS A 1 140 ? 1.44 -25.391 -0.7 1 81.06 140 LYS A C 1
ATOM 1158 O O . LYS A 1 140 ? 2.135 -26.344 -0.312 1 81.06 140 LYS A O 1
ATOM 1163 N N . PHE A 1 141 ? 1.056 -24.375 0.03 1 81.19 141 PHE A N 1
ATOM 1164 C CA . PHE A 1 141 ? 1.331 -24.297 1.46 1 81.19 141 PHE A CA 1
ATOM 1165 C C . PHE A 1 141 ? 0.121 -23.766 2.219 1 81.19 141 PHE A C 1
ATOM 1167 O O . PHE A 1 141 ? -0.57 -22.875 1.74 1 81.19 141 P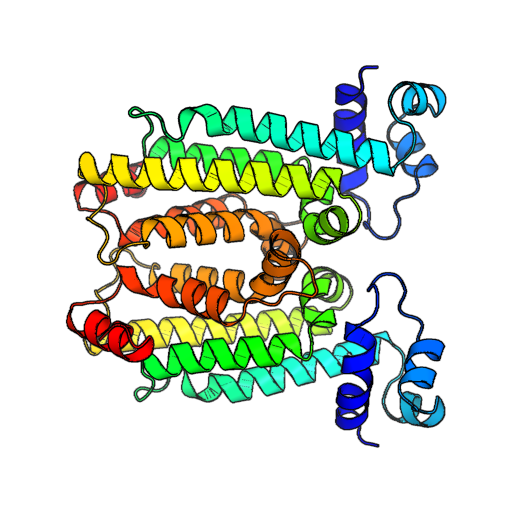HE A O 1
ATOM 1174 N N . PRO A 1 142 ? 0.038 -24.359 3.383 1 86.5 142 PRO A N 1
ATOM 1175 C CA . PRO A 1 142 ? -1.047 -23.812 4.195 1 86.5 142 PRO A CA 1
ATOM 1176 C C . PRO A 1 142 ? -0.896 -22.312 4.43 1 86.5 142 PRO A C 1
ATOM 1178 O O . PRO A 1 142 ? 0.177 -21.844 4.828 1 86.5 142 PRO A O 1
ATOM 1181 N N . GLY A 1 143 ? -1.979 -21.531 4.059 1 92.25 143 GLY A N 1
ATOM 1182 C CA . GLY A 1 143 ? -1.933 -20.109 4.324 1 92.25 143 GLY A CA 1
ATOM 1183 C C . GLY A 1 143 ? -1.723 -19.281 3.072 1 92.25 143 GLY A C 1
ATOM 1184 O O . GLY A 1 143 ? -1.774 -18.047 3.123 1 92.25 143 GLY A O 1
ATOM 1185 N N . ASN A 1 144 ? -1.522 -19.938 1.941 1 93.38 144 ASN A N 1
ATOM 1186 C CA . ASN A 1 144 ? -1.315 -19.188 0.702 1 93.38 144 ASN A CA 1
ATOM 1187 C C . ASN A 1 144 ? -2.506 -18.297 0.381 1 93.38 144 ASN A C 1
ATOM 1189 O O . ASN A 1 144 ? -2.33 -17.141 -0.014 1 93.38 144 ASN A O 1
ATOM 1193 N N . PHE A 1 145 ? -3.695 -18.859 0.559 1 96.25 145 PHE A N 1
ATOM 1194 C CA . PHE A 1 145 ? -4.891 -18.078 0.262 1 96.25 145 PHE A CA 1
ATOM 1195 C C . PHE A 1 145 ? -5.043 -16.922 1.251 1 96.25 145 PHE A C 1
ATOM 1197 O O . PHE A 1 145 ? -5.504 -15.844 0.885 1 96.25 145 PHE A O 1
ATOM 1204 N N . GLU A 1 146 ? -4.66 -17.172 2.451 1 97.25 146 GLU A N 1
ATOM 1205 C CA . GLU A 1 146 ? -4.676 -16.094 3.443 1 97.25 146 GLU A CA 1
ATOM 1206 C C . GLU A 1 146 ? -3.703 -14.977 3.064 1 97.25 146 GLU A C 1
ATOM 1208 O O . GLU A 1 146 ? -4.062 -13.797 3.096 1 97.25 146 GLU A O 1
ATOM 1213 N N . ASN A 1 147 ? -2.477 -15.344 2.697 1 97.31 147 ASN A N 1
ATOM 1214 C CA . ASN A 1 147 ? -1.49 -14.352 2.271 1 97.31 147 ASN A CA 1
ATOM 1215 C C . ASN A 1 147 ? -1.974 -13.57 1.055 1 97.31 147 ASN A C 1
ATOM 1217 O O . ASN A 1 147 ? -1.863 -12.344 1.019 1 97.31 147 ASN A O 1
ATOM 1221 N N . LEU A 1 148 ? -2.498 -14.336 0.096 1 97.81 148 LEU A N 1
ATOM 1222 C CA . LEU A 1 148 ? -3.025 -13.695 -1.103 1 97.81 148 LEU A CA 1
ATOM 1223 C C . LEU A 1 148 ? -4.117 -12.688 -0.744 1 97.81 148 LEU A C 1
ATOM 1225 O O . LEU A 1 148 ? -4.156 -11.586 -1.292 1 97.81 148 LEU A O 1
ATOM 1229 N N . SER A 1 149 ? -5.004 -13.047 0.171 1 98.25 149 SER A N 1
ATOM 1230 C CA . SER A 1 149 ? -6.086 -12.164 0.586 1 98.25 149 SER A CA 1
ATOM 1231 C C . SER A 1 149 ? -5.547 -10.875 1.195 1 98.25 149 SER A C 1
ATOM 1233 O O . SER A 1 149 ? -5.988 -9.781 0.84 1 98.25 149 SER A O 1
ATOM 1235 N N . VAL A 1 150 ? -4.566 -10.977 2.055 1 98.5 150 VAL A N 1
ATOM 1236 C CA . VAL A 1 150 ? -3.979 -9.805 2.703 1 98.5 150 VAL A CA 1
ATOM 1237 C C . VAL A 1 150 ? -3.258 -8.945 1.665 1 98.5 150 VAL A C 1
ATOM 1239 O O . VAL A 1 150 ? -3.361 -7.719 1.688 1 98.5 150 VAL A O 1
ATOM 1242 N N . GLN A 1 151 ? -2.531 -9.57 0.742 1 98.69 151 GLN A N 1
ATOM 1243 C CA . GLN A 1 151 ? -1.84 -8.844 -0.321 1 98.69 151 GLN A CA 1
ATOM 1244 C C . GLN A 1 151 ? -2.82 -8.039 -1.169 1 98.69 151 GLN A C 1
ATOM 1246 O O . GLN A 1 151 ? -2.594 -6.859 -1.438 1 98.69 151 GLN A O 1
ATOM 1251 N N . ILE A 1 152 ? -3.926 -8.664 -1.537 1 98.56 152 ILE A N 1
ATOM 1252 C CA . ILE A 1 152 ? -4.938 -7.996 -2.35 1 98.56 152 ILE A CA 1
ATOM 1253 C C . ILE A 1 152 ? -5.539 -6.828 -1.571 1 98.56 152 ILE A C 1
ATOM 1255 O O . ILE A 1 152 ? -5.723 -5.738 -2.119 1 98.56 152 ILE A O 1
ATOM 1259 N N . LEU A 1 153 ? -5.781 -7.055 -0.306 1 98.38 153 LEU A N 1
ATOM 1260 C CA . LEU A 1 153 ? -6.363 -6.008 0.521 1 98.38 153 LEU A CA 1
ATOM 1261 C C . LEU A 1 153 ? -5.41 -4.824 0.655 1 98.38 153 LEU A C 1
ATOM 1263 O O . LEU A 1 153 ? -5.824 -3.67 0.546 1 98.38 153 LEU A O 1
ATOM 1267 N N . MET A 1 154 ? -4.125 -5.078 0.841 1 98.38 154 MET A N 1
ATOM 1268 C CA . MET A 1 154 ? -3.133 -4.016 0.933 1 98.38 154 MET A CA 1
ATOM 1269 C C . MET A 1 154 ? -3.037 -3.244 -0.379 1 98.38 154 MET A C 1
ATOM 1271 O O . MET A 1 154 ? -3.039 -2.012 -0.382 1 98.38 154 MET A O 1
ATOM 1275 N N . LEU A 1 155 ? -2.961 -3.961 -1.451 1 98.62 155 LEU A N 1
ATOM 1276 C CA . LEU A 1 155 ? -2.891 -3.316 -2.758 1 98.62 155 LEU A CA 1
ATOM 1277 C C . LEU A 1 155 ? -4.117 -2.441 -2.998 1 98.62 155 LEU A C 1
ATOM 1279 O O . LEU A 1 155 ? -3.994 -1.324 -3.508 1 98.62 155 LEU A O 1
ATOM 1283 N N . SER A 1 156 ? -5.238 -2.928 -2.586 1 98.12 156 SER A N 1
ATOM 1284 C CA . SER A 1 156 ? -6.496 -2.207 -2.77 1 98.12 156 SER A CA 1
ATOM 1285 C C . SER A 1 156 ? -6.547 -0.957 -1.896 1 98.12 156 SER A C 1
ATOM 1287 O O . SER A 1 156 ? -7.047 0.085 -2.324 1 98.12 156 SER A O 1
ATOM 1289 N N . ASP A 1 157 ? -6.066 -1.06 -0.743 1 97.38 157 ASP A N 1
ATOM 1290 C CA . ASP A 1 157 ? -6.121 0.063 0.188 1 97.38 157 ASP A CA 1
ATOM 1291 C C . ASP A 1 157 ? -5.203 1.195 -0.26 1 97.38 157 ASP A C 1
ATOM 1293 O O . ASP A 1 157 ? -5.488 2.369 -0.012 1 97.38 157 ASP A O 1
ATOM 1297 N N . TYR A 1 158 ? -4.16 0.869 -1.025 1 97.19 158 TYR A N 1
ATOM 1298 C CA . TYR A 1 158 ? -3.129 1.886 -1.214 1 97.19 158 TYR A CA 1
ATOM 1299 C C . TYR A 1 158 ? -2.924 2.186 -2.693 1 97.19 158 TYR A C 1
ATOM 1301 O O . TYR A 1 158 ? -1.963 2.863 -3.068 1 97.19 158 TYR A O 1
ATOM 1309 N N . TRP A 1 159 ? -3.811 1.671 -3.547 1 97.81 159 TRP A N 1
ATOM 1310 C CA . TRP A 1 159 ? -3.656 1.902 -4.98 1 97.81 159 TRP A CA 1
ATOM 1311 C C . TRP A 1 159 ? -3.74 3.391 -5.305 1 97.81 159 TRP A C 1
ATOM 1313 O O . TRP A 1 159 ? -3.006 3.889 -6.16 1 97.81 159 TRP A O 1
ATOM 1323 N N . LEU A 1 160 ? -4.594 4.113 -4.598 1 95.81 160 LEU A N 1
ATOM 1324 C CA . LEU A 1 160 ? -4.754 5.539 -4.863 1 95.81 160 LEU A CA 1
ATOM 1325 C C . LEU A 1 160 ? -3.484 6.305 -4.508 1 95.81 160 LEU A C 1
ATOM 1327 O O . LEU A 1 160 ? -3.078 7.215 -5.23 1 95.81 160 LEU A O 1
ATOM 1331 N N . SER A 1 161 ? -2.891 5.961 -3.355 1 95.31 161 SER A N 1
ATOM 1332 C CA . SER A 1 161 ? -1.624 6.57 -2.969 1 95.31 161 SER A CA 1
ATOM 1333 C C . SER A 1 161 ? -0.536 6.289 -4 1 95.31 161 SER A C 1
ATOM 1335 O O . SER A 1 161 ? 0.208 7.191 -4.387 1 95.31 161 SER A O 1
ATOM 1337 N N . HIS A 1 162 ? -0.487 5.082 -4.449 1 97.25 162 HIS A N 1
ATOM 1338 C CA . HIS A 1 162 ? 0.478 4.73 -5.484 1 97.25 162 HIS A CA 1
ATOM 1339 C C . HIS A 1 162 ? 0.176 5.461 -6.789 1 97.25 162 HIS A C 1
ATOM 1341 O O . HIS A 1 162 ? 1.084 5.984 -7.438 1 97.25 162 HIS A O 1
ATOM 1347 N N . ASN A 1 163 ? -1.088 5.523 -7.176 1 97.06 163 ASN A N 1
ATOM 1348 C CA . ASN A 1 163 ? -1.502 6.254 -8.367 1 97.06 163 ASN A CA 1
ATOM 1349 C C . ASN A 1 163 ? -1.049 7.711 -8.32 1 97.06 163 ASN A C 1
ATOM 1351 O O . ASN A 1 163 ? -0.486 8.227 -9.281 1 97.06 163 ASN A O 1
ATOM 1355 N N . SER A 1 164 ? -1.286 8.336 -7.188 1 94.06 164 SER A N 1
ATOM 1356 C CA . SER A 1 164 ? -0.914 9.734 -7.02 1 94.06 164 SER A CA 1
ATOM 1357 C C . SER A 1 164 ? 0.596 9.922 -7.125 1 94.06 164 SER A C 1
ATOM 1359 O O . SER A 1 164 ? 1.067 10.906 -7.695 1 94.06 164 SER A O 1
ATOM 1361 N N . ALA A 1 165 ? 1.346 8.992 -6.637 1 95 165 ALA A N 1
ATOM 1362 C CA . ALA A 1 165 ? 2.805 9.078 -6.645 1 95 165 ALA A CA 1
ATOM 1363 C C . ALA A 1 165 ? 3.357 8.906 -8.055 1 95 165 ALA A C 1
ATOM 1365 O O . ALA A 1 165 ? 4.281 9.609 -8.461 1 95 165 ALA A O 1
ATOM 1366 N N . VAL A 1 166 ? 2.77 8.039 -8.797 1 96.44 166 VAL A N 1
ATOM 1367 C CA . VAL A 1 166 ? 3.346 7.617 -10.07 1 96.44 166 VAL A CA 1
ATOM 1368 C C . VAL A 1 166 ? 2.771 8.469 -11.195 1 96.44 166 VAL A C 1
ATOM 1370 O O . VAL A 1 166 ? 3.512 8.945 -12.062 1 96.44 166 VAL A O 1
ATOM 1373 N N . PHE A 1 167 ? 1.438 8.688 -11.117 1 95.81 167 PHE A N 1
ATOM 1374 C CA . PHE A 1 167 ? 0.777 9.328 -12.258 1 95.81 167 PHE A CA 1
ATOM 1375 C C . PHE A 1 167 ? 0.312 10.734 -11.891 1 95.81 167 PHE A C 1
ATOM 1377 O O . PHE A 1 167 ? -0.031 11.523 -12.773 1 95.81 167 PHE A O 1
ATOM 1384 N N . GLY A 1 168 ? 0.361 11.102 -10.609 1 91.88 168 GLY A N 1
ATOM 1385 C CA . GLY A 1 168 ? -0.178 12.375 -10.141 1 91.88 168 GLY A CA 1
ATOM 1386 C C . GLY A 1 168 ? -1.617 12.273 -9.672 1 91.88 168 GLY A C 1
ATOM 1387 O O . GLY A 1 168 ? -2.312 11.305 -9.992 1 91.88 168 GLY A O 1
ATOM 1388 N N . PRO A 1 169 ? -2.059 13.188 -8.906 1 88.31 169 PRO A N 1
ATOM 1389 C CA . PRO A 1 169 ? -3.375 13.125 -8.273 1 88.31 169 PRO A CA 1
ATOM 1390 C C . PRO A 1 169 ? -4.523 13.289 -9.266 1 88.31 169 PRO A C 1
ATOM 1392 O O . PRO A 1 169 ? -5.66 12.922 -8.961 1 88.31 169 PRO A O 1
ATOM 1395 N N . ASN A 1 170 ? -4.27 13.75 -10.5 1 89.88 170 ASN A N 1
ATOM 1396 C CA . ASN A 1 170 ? -5.352 14.062 -11.43 1 89.88 170 ASN A CA 1
ATOM 1397 C C . ASN A 1 170 ? -5.434 13.047 -12.562 1 89.88 170 ASN A C 1
ATOM 1399 O O . ASN A 1 170 ? -6.371 13.07 -13.359 1 89.88 170 ASN A O 1
ATOM 1403 N N . ASP A 1 171 ? -4.488 12.148 -12.672 1 95 171 ASP A N 1
ATOM 1404 C CA . ASP A 1 171 ? -4.492 11.094 -13.672 1 95 171 ASP A CA 1
ATOM 1405 C C . ASP A 1 171 ? -4.75 9.727 -13.031 1 95 171 ASP A C 1
ATOM 1407 O O . ASP A 1 171 ? -3.811 8.992 -12.734 1 95 171 ASP A O 1
ATOM 1411 N N . ILE A 1 172 ? -6.012 9.445 -12.922 1 96 172 ILE A N 1
ATOM 1412 C CA . ILE A 1 172 ? -6.41 8.227 -12.227 1 96 172 ILE A CA 1
ATOM 1413 C C . ILE A 1 172 ? -6.445 7.055 -13.211 1 96 172 ILE A C 1
ATOM 1415 O O . ILE A 1 172 ? -7.203 7.074 -14.188 1 96 172 ILE A O 1
ATOM 1419 N N . GLN A 1 173 ? -5.691 6.027 -12.93 1 97.25 173 GLN A N 1
ATOM 1420 C CA . GLN A 1 173 ? -5.57 4.871 -13.805 1 97.25 173 GLN A CA 1
ATOM 1421 C C . GLN A 1 173 ? -6.363 3.686 -13.273 1 97.25 173 GLN A C 1
ATOM 1423 O O . GLN A 1 173 ? -5.789 2.66 -12.906 1 97.25 173 GLN A O 1
ATOM 1428 N N . PHE A 1 174 ? -7.711 3.768 -13.383 1 96.75 174 PHE A N 1
ATOM 1429 C CA . PHE A 1 174 ? -8.617 2.752 -12.859 1 96.75 174 PHE A CA 1
ATOM 1430 C C . PHE A 1 174 ? -8.336 1.397 -13.5 1 96.75 174 PHE A C 1
ATOM 1432 O O . PHE A 1 174 ? -8.188 0.394 -12.797 1 96.75 174 PHE A O 1
ATOM 1439 N N . SER A 1 175 ? -8.266 1.401 -14.789 1 96.19 175 SER A N 1
ATOM 1440 C CA . SER A 1 175 ? -8.109 0.152 -15.523 1 96.19 175 SER A CA 1
ATOM 1441 C C . SER A 1 175 ? -6.773 -0.511 -15.203 1 96.19 175 SER A C 1
ATOM 1443 O O . SER A 1 175 ? -6.711 -1.725 -14.992 1 96.19 175 SER A O 1
ATOM 1445 N N . TYR A 1 176 ? -5.773 0.281 -15.141 1 97.31 176 TYR A N 1
ATOM 1446 C CA . TYR A 1 176 ? -4.441 -0.233 -14.836 1 97.31 176 TYR A CA 1
ATOM 1447 C C . TYR A 1 176 ? -4.422 -0.929 -13.484 1 97.31 176 TYR A C 1
ATOM 1449 O O . TYR A 1 176 ? -4.012 -2.088 -13.383 1 97.31 176 TYR A O 1
ATOM 1457 N N . TYR A 1 177 ? -4.961 -0.317 -12.492 1 98.25 177 TYR A N 1
ATOM 1458 C CA . TYR A 1 177 ? -4.859 -0.859 -11.141 1 98.25 177 TYR A CA 1
ATOM 1459 C C . TYR A 1 177 ? -5.824 -2.021 -10.945 1 98.25 177 TYR A C 1
ATOM 1461 O O . TYR A 1 177 ? -5.523 -2.969 -10.211 1 98.25 177 TYR A O 1
ATOM 1469 N N . SER A 1 178 ? -7.02 -1.944 -11.547 1 97.88 178 SER A N 1
ATOM 1470 C CA . SER A 1 178 ? -7.941 -3.07 -11.453 1 97.88 178 SER A CA 1
ATOM 1471 C C . SER A 1 178 ? -7.336 -4.332 -12.062 1 97.88 178 SER A C 1
ATOM 1473 O O . SER A 1 178 ? -7.406 -5.41 -11.469 1 97.88 178 SER A O 1
ATOM 1475 N N . LYS A 1 179 ? -6.68 -4.168 -13.188 1 96.69 179 LYS A N 1
ATOM 1476 C CA . LYS A 1 179 ? -6.043 -5.305 -13.836 1 96.69 179 LYS A CA 1
ATOM 1477 C C . LYS A 1 179 ? -4.836 -5.793 -13.039 1 96.69 179 LYS A C 1
ATOM 1479 O O . LYS A 1 179 ? -4.617 -6.996 -12.906 1 96.69 179 LYS A O 1
ATOM 1484 N N . LEU A 1 180 ? -4.102 -4.855 -12.523 1 97.75 180 LEU A N 1
ATOM 1485 C CA . LEU A 1 180 ? -2.918 -5.199 -11.734 1 97.75 180 LEU A CA 1
ATOM 1486 C C . LEU A 1 180 ? -3.301 -6.02 -10.508 1 97.75 180 LEU A C 1
ATOM 1488 O O . LEU A 1 180 ? -2.719 -7.078 -10.266 1 97.75 180 LEU A O 1
ATOM 1492 N N . ILE A 1 181 ? -4.285 -5.555 -9.773 1 98.19 181 ILE A N 1
ATOM 1493 C CA . ILE A 1 181 ? -4.684 -6.227 -8.539 1 98.19 181 ILE A CA 1
ATOM 1494 C C . ILE A 1 181 ? -5.379 -7.547 -8.875 1 98.19 181 ILE A C 1
ATOM 1496 O O . ILE A 1 181 ? -5.121 -8.57 -8.242 1 98.19 181 ILE A O 1
ATOM 1500 N N . PHE A 1 182 ? -6.176 -7.531 -9.922 1 97.19 182 PHE A N 1
ATOM 1501 C CA . PHE A 1 182 ? -6.836 -8.75 -10.375 1 97.19 182 PHE A CA 1
ATOM 1502 C C . PHE A 1 182 ? -5.809 -9.797 -10.789 1 97.19 182 PHE A C 1
ATOM 1504 O O . PHE A 1 182 ? -6.016 -11 -10.57 1 97.19 182 PHE A O 1
ATOM 1511 N N . SER A 1 183 ? -4.746 -9.414 -11.312 1 95.88 183 SER A N 1
ATOM 1512 C CA . SER A 1 183 ? -3.732 -10.32 -11.836 1 95.88 183 SER A CA 1
ATOM 1513 C C . SER A 1 183 ? -3.037 -11.086 -10.719 1 95.88 183 SER A C 1
ATOM 1515 O O . SER A 1 183 ? -2.324 -12.062 -10.969 1 95.88 183 SER A O 1
ATOM 1517 N N . ALA A 1 184 ? -3.252 -10.703 -9.492 1 96.12 184 ALA A N 1
ATOM 1518 C CA . ALA A 1 184 ? -2.656 -11.406 -8.359 1 96.12 184 ALA A CA 1
ATOM 1519 C C . ALA A 1 184 ? -3.162 -12.844 -8.281 1 96.12 184 ALA A C 1
ATOM 1521 O O . ALA A 1 184 ? -2.52 -13.703 -7.676 1 96.12 184 ALA A O 1
ATOM 1522 N N . VAL A 1 185 ? -4.27 -13.148 -8.906 1 95.81 185 VAL A N 1
ATOM 1523 C CA . VAL A 1 185 ? -4.828 -14.5 -8.812 1 95.81 185 VAL A CA 1
ATOM 1524 C C . VAL A 1 185 ? -4.262 -15.375 -9.93 1 95.81 185 VAL A C 1
ATOM 1526 O O . VAL A 1 185 ? -4.418 -16.594 -9.906 1 95.81 185 VAL A O 1
ATOM 1529 N N . LEU A 1 186 ? -3.641 -14.82 -10.883 1 93.62 186 LEU A N 1
ATOM 1530 C CA . LEU A 1 186 ? -3.271 -15.484 -12.133 1 93.62 186 LEU A CA 1
ATOM 1531 C C . LEU A 1 186 ? -2.447 -16.734 -11.859 1 93.62 186 LEU A C 1
ATOM 1533 O O . LEU A 1 186 ? -2.727 -17.797 -12.406 1 93.62 186 LEU A O 1
ATOM 1537 N N . PRO A 1 187 ? -1.455 -16.656 -10.945 1 91.5 187 PRO A N 1
ATOM 1538 C CA . PRO A 1 187 ? -0.595 -17.828 -10.758 1 91.5 187 PRO A CA 1
ATOM 1539 C C . PRO A 1 187 ? -1.333 -19 -10.133 1 91.5 187 PRO A C 1
ATOM 1541 O O . PRO A 1 187 ? -0.834 -20.125 -10.156 1 91.5 187 PRO A O 1
ATOM 1544 N N . TYR A 1 188 ? -2.486 -18.734 -9.641 1 93.06 188 TYR A N 1
ATOM 1545 C CA . TYR A 1 188 ? -3.248 -19.781 -8.953 1 93.06 188 TYR A CA 1
ATOM 1546 C C . TYR A 1 188 ? -4.23 -20.453 -9.906 1 93.06 188 TYR A C 1
ATOM 1548 O O . TYR A 1 188 ? -4.84 -21.469 -9.555 1 93.06 188 TYR A O 1
ATOM 1556 N N . LEU A 1 189 ? -4.367 -19.953 -11.055 1 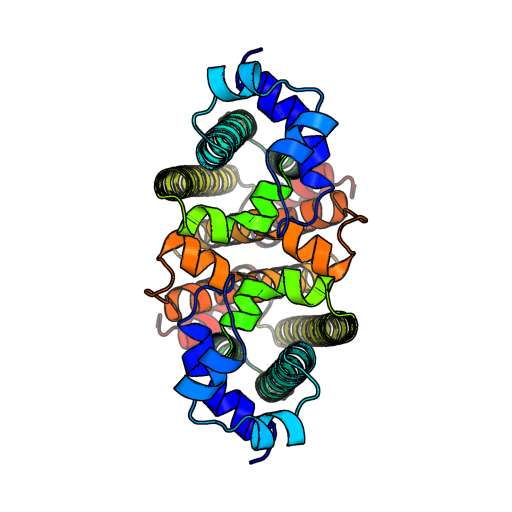94.12 189 LEU A N 1
ATOM 1557 C CA . LEU A 1 189 ? -5.422 -20.391 -11.961 1 94.12 189 LEU A CA 1
ATOM 1558 C C . LEU A 1 189 ? -5.027 -21.688 -12.672 1 94.12 189 LEU A C 1
ATOM 1560 O O . LEU A 1 189 ? -3.895 -21.828 -13.133 1 94.12 189 LEU A O 1
ATOM 1564 N N . THR A 1 190 ? -5.949 -22.609 -12.742 1 94.44 190 THR A N 1
ATOM 1565 C CA . THR A 1 190 ? -5.863 -23.734 -13.656 1 94.44 190 THR A CA 1
ATOM 1566 C C . THR A 1 190 ? -6.141 -23.297 -15.094 1 94.44 190 THR A C 1
ATOM 1568 O O . THR A 1 190 ? -6.348 -22.109 -15.352 1 94.44 190 THR A O 1
ATOM 1571 N N . ASP A 1 191 ? -6.105 -24.281 -15.969 1 94.06 191 ASP A N 1
ATOM 1572 C CA . ASP A 1 191 ? -6.477 -23.969 -17.344 1 94.06 191 ASP A CA 1
ATOM 1573 C C . ASP A 1 191 ? -7.91 -23.453 -17.422 1 94.06 191 ASP A C 1
ATOM 1575 O O . ASP A 1 191 ? -8.203 -22.516 -18.172 1 94.06 191 ASP A O 1
ATOM 1579 N N . LYS A 1 192 ? -8.734 -24.062 -16.609 1 95.69 192 LYS A N 1
ATOM 1580 C CA . LYS A 1 192 ? -10.125 -23.625 -16.531 1 95.69 192 LYS A CA 1
ATOM 1581 C C . LYS A 1 192 ? -10.219 -22.203 -16.016 1 95.69 192 LYS A C 1
ATOM 1583 O O . LYS A 1 192 ? -10.938 -21.375 -16.578 1 95.69 192 LYS A O 1
ATOM 1588 N N . GLY A 1 193 ? -9.523 -21.844 -14.953 1 95.38 193 GLY A N 1
ATOM 1589 C CA . GLY A 1 193 ? -9.477 -20.516 -14.383 1 95.38 193 GLY A CA 1
ATOM 1590 C C . GLY A 1 193 ? -8.898 -19.484 -15.336 1 95.38 193 GLY A C 1
ATOM 1591 O O . GLY A 1 193 ? -9.391 -18.344 -15.398 1 95.38 193 GLY A O 1
ATOM 1592 N N . LEU A 1 194 ? -7.879 -19.891 -16.047 1 93.62 194 LEU A N 1
ATOM 1593 C CA . LEU A 1 194 ? -7.227 -18.984 -16.984 1 93.62 194 LEU A CA 1
ATOM 1594 C C . LEU A 1 194 ? -8.18 -18.594 -18.109 1 93.62 194 LEU A C 1
ATOM 1596 O O . LEU A 1 194 ? -8.203 -17.438 -18.547 1 93.62 194 LEU A O 1
ATOM 1600 N N . LYS A 1 195 ? -8.891 -19.531 -18.641 1 93.69 195 LYS A N 1
ATOM 1601 C CA . LYS A 1 195 ? -9.891 -19.25 -19.656 1 93.69 195 LYS A CA 1
ATOM 1602 C C . LYS A 1 195 ? -10.922 -18.234 -19.172 1 93.69 195 LYS A C 1
ATOM 1604 O O . LYS A 1 195 ? -11.258 -17.297 -19.875 1 93.69 195 LYS A O 1
ATOM 1609 N N . ALA A 1 196 ? -11.352 -18.453 -17.922 1 94 196 ALA A N 1
ATOM 1610 C CA . ALA A 1 196 ? -12.312 -17.531 -17.328 1 94 196 ALA A CA 1
ATOM 1611 C C . ALA A 1 196 ? -11.695 -16.141 -17.156 1 94 196 ALA A C 1
ATOM 1613 O O . ALA A 1 196 ? -12.352 -15.125 -17.422 1 94 196 ALA A O 1
ATOM 1614 N N . PHE A 1 197 ? -10.516 -16.078 -16.688 1 94.25 197 PHE A N 1
ATOM 1615 C CA . PHE A 1 197 ? -9.781 -14.828 -16.484 1 94.25 197 PHE A CA 1
ATOM 1616 C C . PHE A 1 197 ? -9.641 -14.055 -17.781 1 94.25 197 PHE A C 1
ATOM 1618 O O . PHE A 1 197 ? -9.93 -12.859 -17.844 1 94.25 197 PHE A O 1
ATOM 1625 N N . LYS A 1 198 ? -9.188 -14.758 -18.844 1 91.62 198 LYS A N 1
ATOM 1626 C CA . LYS A 1 198 ? -9.023 -14.133 -20.156 1 91.62 198 LYS A CA 1
ATOM 1627 C C . LYS A 1 198 ? -10.359 -13.625 -20.688 1 91.62 198 LYS A C 1
ATOM 1629 O O . LYS A 1 198 ? -10.422 -12.547 -21.297 1 91.62 198 LYS A O 1
ATOM 1634 N N . GLY A 1 199 ? -11.328 -14.344 -20.516 1 90.19 199 GLY A N 1
ATOM 1635 C CA . GLY A 1 199 ? -12.656 -13.922 -20.922 1 90.19 199 GLY A CA 1
ATOM 1636 C C . GLY A 1 199 ? -13.117 -12.656 -20.219 1 90.19 199 GLY A C 1
ATOM 1637 O O . GLY A 1 199 ? -13.789 -11.812 -20.828 1 90.19 199 GLY A O 1
ATOM 1638 N N . THR A 1 200 ? -12.727 -12.492 -18.984 1 90.75 200 THR A N 1
ATOM 1639 C CA . THR A 1 200 ? -13.102 -11.336 -18.172 1 90.75 200 THR A CA 1
ATOM 1640 C C . THR A 1 200 ? -12.438 -10.07 -18.703 1 90.75 200 THR A C 1
ATOM 1642 O O . THR A 1 200 ? -13.055 -9 -18.719 1 90.75 200 THR A O 1
ATOM 1645 N N . LEU A 1 201 ? -11.172 -10.141 -19.109 1 88.81 201 LEU A N 1
ATOM 1646 C CA . LEU A 1 201 ? -10.406 -8.969 -19.531 1 88.81 201 LEU A CA 1
ATOM 1647 C C . LEU A 1 201 ? -10.539 -8.75 -21.047 1 88.81 201 LEU A C 1
ATOM 1649 O O . LEU A 1 201 ? -10.047 -7.75 -21.562 1 88.81 201 LEU A O 1
ATOM 1653 N N . GLY A 1 202 ? -11.18 -9.617 -21.719 1 77.81 202 GLY A N 1
ATOM 1654 C CA . GLY A 1 202 ? -11.391 -9.492 -23.141 1 77.81 202 GLY A CA 1
ATOM 1655 C C . GLY A 1 202 ? -10.219 -9.984 -23.969 1 77.81 202 GLY A C 1
ATOM 1656 O O . GLY A 1 202 ? -10.016 -9.547 -25.109 1 77.81 202 GLY A O 1
ATOM 1657 N N . TYR A 1 203 ? -9.188 -10.68 -23.359 1 67.94 203 TYR A N 1
ATOM 1658 C CA . TYR A 1 203 ? -8.047 -11.219 -24.109 1 67.94 203 TYR A CA 1
ATOM 1659 C C . TYR A 1 203 ? -8.438 -12.492 -24.844 1 67.94 203 TYR A C 1
ATOM 1661 O O . TYR A 1 203 ? -7.582 -13.172 -25.422 1 67.94 203 TYR A O 1
ATOM 1669 N N . GLY A 1 204 ? -9.594 -12.578 -25.531 1 47 204 GLY A N 1
ATOM 1670 C CA . GLY A 1 204 ? -9.969 -13.773 -26.266 1 47 204 GLY A CA 1
ATOM 1671 C C . GLY A 1 204 ? -8.977 -14.133 -27.359 1 47 204 GLY A C 1
ATOM 1672 O O . GLY A 1 204 ? -8.219 -13.273 -27.828 1 47 204 GLY A O 1
ATOM 1673 N N . MET B 1 1 ? 29.594 18.891 11.289 1 80 1 MET B N 1
ATOM 1674 C CA . MET B 1 1 ? 28.906 17.641 10.984 1 80 1 MET B CA 1
ATOM 1675 C C . MET B 1 1 ? 28.5 17.578 9.523 1 80 1 MET B C 1
ATOM 1677 O O . MET B 1 1 ? 28.109 18.594 8.938 1 80 1 MET B O 1
ATOM 1681 N N . GLN B 1 2 ? 28.703 16.375 8.945 1 87.5 2 GLN B N 1
ATOM 1682 C CA . GLN B 1 2 ? 28.266 16.188 7.57 1 87.5 2 GLN B CA 1
ATOM 1683 C C . GLN B 1 2 ? 26.734 16.031 7.496 1 87.5 2 GLN B C 1
ATOM 1685 O O . GLN B 1 2 ? 26.094 15.664 8.484 1 87.5 2 GLN B O 1
ATOM 1690 N N . PRO B 1 3 ? 26.219 16.406 6.41 1 89.12 3 PRO B N 1
ATOM 1691 C CA . PRO B 1 3 ? 24.766 16.312 6.266 1 89.12 3 PRO B CA 1
ATOM 1692 C C . PRO B 1 3 ? 24.219 14.938 6.637 1 89.12 3 PRO B C 1
ATOM 1694 O O . PRO B 1 3 ? 23.203 14.844 7.316 1 89.12 3 PRO B O 1
ATOM 1697 N N . ASN B 1 4 ? 24.922 13.945 6.285 1 90.5 4 ASN B N 1
ATOM 1698 C CA . ASN B 1 4 ? 24.453 12.586 6.562 1 90.5 4 ASN B CA 1
ATOM 1699 C C . ASN B 1 4 ? 24.406 12.305 8.062 1 90.5 4 ASN B C 1
ATOM 1701 O O . ASN B 1 4 ? 23.516 11.594 8.539 1 90.5 4 ASN B O 1
ATOM 1705 N N . GLU B 1 5 ? 25.312 12.844 8.727 1 91 5 GLU B N 1
ATOM 1706 C CA . GLU B 1 5 ? 25.375 12.656 10.172 1 91 5 GLU B CA 1
ATOM 1707 C C . GLU B 1 5 ? 24.219 13.367 10.867 1 91 5 GLU B C 1
ATOM 1709 O O . GLU B 1 5 ? 23.656 12.852 11.836 1 91 5 GLU B O 1
ATOM 1714 N N . ILE B 1 6 ? 23.984 14.523 10.367 1 92.94 6 ILE B N 1
ATOM 1715 C CA . ILE B 1 6 ? 22.875 15.297 10.922 1 92.94 6 ILE B CA 1
ATOM 1716 C C . ILE B 1 6 ? 21.562 14.547 10.703 1 92.94 6 ILE B C 1
ATOM 1718 O O . ILE B 1 6 ? 20.734 14.445 11.609 1 92.94 6 ILE B O 1
ATOM 1722 N N . ILE B 1 7 ? 21.359 13.984 9.523 1 94.56 7 ILE B N 1
ATOM 1723 C CA . ILE B 1 7 ? 20.156 13.227 9.18 1 94.56 7 ILE B CA 1
ATOM 1724 C C . ILE B 1 7 ? 20.031 12.016 10.102 1 94.56 7 ILE B C 1
ATOM 1726 O O . ILE B 1 7 ? 18.969 11.789 10.695 1 94.56 7 ILE B O 1
ATOM 1730 N N . GLU B 1 8 ? 21.109 11.312 10.328 1 92.69 8 GLU B N 1
ATOM 1731 C CA . GLU B 1 8 ? 21.094 10.094 11.141 1 92.69 8 GLU B CA 1
ATOM 1732 C C . GLU B 1 8 ? 20.797 10.414 12.609 1 92.69 8 GLU B C 1
ATOM 1734 O O . GLU B 1 8 ? 20.156 9.625 13.305 1 92.69 8 GLU B O 1
ATOM 1739 N N . LYS B 1 9 ? 21.281 11.539 12.984 1 92.31 9 LYS B N 1
ATOM 1740 C CA . LYS B 1 9 ? 21.062 11.969 14.359 1 92.31 9 LYS B CA 1
ATOM 1741 C C . LYS B 1 9 ? 19.641 12.461 14.562 1 92.31 9 LYS B C 1
ATOM 1743 O O . LYS B 1 9 ? 19.062 12.281 15.633 1 92.31 9 LYS B O 1
ATOM 1748 N N . ALA B 1 10 ? 19.047 13.062 13.586 1 92.5 10 ALA B N 1
ATOM 1749 C CA . ALA B 1 10 ? 17.75 13.727 13.711 1 92.5 10 ALA B CA 1
ATOM 1750 C C . ALA B 1 10 ? 16.609 12.719 13.57 1 92.5 10 ALA B C 1
ATOM 1752 O O . ALA B 1 10 ? 15.547 12.891 14.172 1 92.5 10 ALA B O 1
ATOM 1753 N N . PHE B 1 11 ? 16.75 11.641 12.828 1 93.25 11 PHE B N 1
ATOM 1754 C CA . PHE B 1 11 ? 15.625 10.828 12.398 1 93.25 11 PHE B CA 1
ATOM 1755 C C . PHE B 1 11 ? 15.062 10.016 13.562 1 93.25 11 PHE B C 1
ATOM 1757 O O . PHE B 1 11 ? 13.852 9.828 13.664 1 93.25 11 PHE B O 1
ATOM 1764 N N . PRO B 1 12 ? 15.906 9.539 14.508 1 91.25 12 PRO B N 1
ATOM 1765 C CA . PRO B 1 12 ? 15.281 8.891 15.664 1 91.25 12 PRO B CA 1
ATOM 1766 C C . PRO B 1 12 ? 14.297 9.805 16.391 1 91.25 12 PRO B C 1
ATOM 1768 O O . PRO B 1 12 ? 13.273 9.336 16.906 1 91.25 12 PRO B O 1
ATOM 1771 N N . ILE B 1 13 ? 14.562 11.078 16.406 1 90.19 13 ILE B N 1
ATOM 1772 C CA . ILE B 1 13 ? 13.695 12.062 17.047 1 90.19 13 ILE B CA 1
ATOM 1773 C C . ILE B 1 13 ? 12.469 12.328 16.188 1 90.19 13 ILE B C 1
ATOM 1775 O O . ILE B 1 13 ? 11.344 12.383 16.688 1 90.19 13 ILE B O 1
ATOM 1779 N N . ILE B 1 14 ? 12.68 12.477 14.906 1 90.56 14 ILE B N 1
ATOM 1780 C CA . ILE B 1 14 ? 11.617 12.734 13.953 1 90.56 14 ILE B CA 1
ATOM 1781 C C . ILE B 1 14 ? 10.609 11.586 13.969 1 90.56 14 ILE B C 1
ATOM 1783 O O . ILE B 1 14 ? 9.398 11.812 13.93 1 90.56 14 ILE B O 1
ATOM 1787 N N . ASN B 1 15 ? 11.078 10.383 14.102 1 87.31 15 ASN B N 1
ATOM 1788 C CA . ASN B 1 15 ? 10.234 9.195 14.055 1 87.31 15 ASN B CA 1
ATOM 1789 C C . ASN B 1 15 ? 9.312 9.109 15.266 1 87.31 15 ASN B C 1
ATOM 1791 O O . ASN B 1 15 ? 8.297 8.414 15.227 1 87.31 15 ASN B O 1
ATOM 1795 N N . GLU B 1 16 ? 9.602 9.805 16.328 1 79.81 16 GLU B N 1
ATOM 1796 C CA . GLU B 1 16 ? 8.805 9.789 17.562 1 79.81 16 GLU B CA 1
ATOM 1797 C C . GLU B 1 16 ? 7.707 10.844 17.516 1 79.81 16 GLU B C 1
ATOM 1799 O O . GLU B 1 16 ? 6.82 10.852 18.375 1 79.81 16 GLU B O 1
ATOM 1804 N N . GLN B 1 17 ? 7.82 11.68 16.453 1 68.62 17 GLN B N 1
ATOM 1805 C CA . GLN B 1 17 ? 6.902 12.82 16.453 1 68.62 17 GLN B CA 1
ATOM 1806 C C . GLN B 1 17 ? 5.691 12.539 15.562 1 68.62 17 GLN B C 1
ATOM 1808 O O . GLN B 1 17 ? 5.75 11.695 14.672 1 68.62 17 GLN B O 1
ATOM 1813 N N . ASP B 1 18 ? 4.602 13.234 16.031 1 61.94 18 ASP B N 1
ATOM 1814 C CA . ASP B 1 18 ? 3.428 13.305 15.172 1 61.94 18 ASP B CA 1
ATOM 1815 C C . ASP B 1 18 ? 3.682 14.219 13.977 1 61.94 18 ASP B C 1
ATOM 1817 O O . ASP B 1 18 ? 4.188 15.336 14.133 1 61.94 18 ASP B O 1
ATOM 1821 N N . CYS B 1 19 ? 3.842 13.695 12.766 1 55.75 19 CYS B N 1
ATOM 1822 C CA . CYS B 1 19 ? 4.195 14.344 11.508 1 55.75 19 CYS B CA 1
ATOM 1823 C C . CYS B 1 19 ? 3.559 15.727 11.406 1 55.75 19 CYS B C 1
ATOM 1825 O O . CYS B 1 19 ? 4.156 16.656 10.859 1 55.75 19 CYS B O 1
ATOM 1827 N N . SER B 1 20 ? 2.408 15.938 11.82 1 54.91 20 SER B N 1
ATOM 1828 C CA . SER B 1 20 ? 1.639 17.172 11.641 1 54.91 20 SER B CA 1
ATOM 1829 C C . SER B 1 20 ? 2.242 18.328 12.43 1 54.91 20 SER B C 1
ATOM 1831 O O . SER B 1 20 ? 1.924 19.484 12.18 1 54.91 20 SER B O 1
ATOM 1833 N N . LYS B 1 21 ? 3.312 18.078 13.148 1 65.5 21 LYS B N 1
ATOM 1834 C CA . LYS B 1 21 ? 3.684 19.125 14.094 1 65.5 21 LYS B CA 1
ATOM 1835 C C . LYS B 1 21 ? 5.199 19.297 14.172 1 65.5 21 LYS B C 1
ATOM 1837 O O . LYS B 1 21 ? 5.727 19.781 15.172 1 65.5 21 LYS B O 1
ATOM 1842 N N . LEU B 1 22 ? 5.73 18.906 13.023 1 77.88 22 LEU B N 1
ATOM 1843 C CA . LEU B 1 22 ? 7.184 18.969 13.164 1 77.88 22 LEU B CA 1
ATOM 1844 C C . LEU B 1 22 ? 7.672 20.422 13.078 1 77.88 22 LEU B C 1
ATOM 1846 O O . LEU B 1 22 ? 7.379 21.125 12.109 1 77.88 22 LEU B O 1
ATOM 1850 N N . GLN B 1 23 ? 8.258 20.906 14.195 1 83.88 23 GLN B N 1
ATOM 1851 C CA . GLN B 1 23 ? 8.883 22.219 14.258 1 83.88 23 GLN B CA 1
ATOM 1852 C C . GLN B 1 23 ? 10.406 22.094 14.281 1 83.88 23 GLN B C 1
ATOM 1854 O O . GLN B 1 23 ? 10.961 21.391 15.117 1 83.88 23 GLN B O 1
ATOM 1859 N N . LEU B 1 24 ? 11.016 22.844 13.367 1 87.06 24 LEU B N 1
ATOM 1860 C CA . LEU B 1 24 ? 12.461 22.75 13.156 1 87.06 24 LEU B CA 1
ATOM 1861 C C . LEU B 1 24 ? 13.219 23 14.453 1 87.06 24 LEU B C 1
ATOM 1863 O O . LEU B 1 24 ? 14.086 22.219 14.844 1 87.06 24 LEU B O 1
ATOM 1867 N N . GLU B 1 25 ? 12.844 24.047 15.148 1 87.81 25 GLU B N 1
ATOM 1868 C CA . GLU B 1 25 ? 13.586 24.453 16.344 1 87.81 25 GLU B CA 1
ATOM 1869 C C . GLU B 1 25 ? 13.477 23.391 17.438 1 87.81 25 GLU B C 1
ATOM 1871 O O . GLU B 1 25 ? 14.469 23.078 18.094 1 87.81 25 GLU B O 1
ATOM 1876 N N . ALA B 1 26 ? 12.344 22.859 17.594 1 86.31 26 ALA B N 1
ATOM 1877 C CA . ALA B 1 26 ? 12.125 21.828 18.609 1 86.31 26 ALA B CA 1
ATOM 1878 C C . ALA B 1 26 ? 12.891 20.547 18.25 1 86.31 26 ALA B C 1
ATOM 1880 O O . ALA B 1 26 ? 13.469 19.906 19.125 1 86.31 26 ALA B O 1
ATOM 1881 N N . LEU B 1 27 ? 12.883 20.219 16.984 1 87.94 27 LEU B N 1
ATOM 1882 C CA . LEU B 1 27 ? 13.602 19.031 16.5 1 87.94 27 LEU B CA 1
ATOM 1883 C C . LEU B 1 27 ? 15.094 19.172 16.766 1 87.94 27 LEU B C 1
ATOM 1885 O O . LEU B 1 27 ? 15.727 18.266 17.297 1 87.94 27 LEU B O 1
ATOM 1889 N N . LEU B 1 28 ? 15.602 20.359 16.453 1 91.5 28 LEU B N 1
ATOM 1890 C CA . LEU B 1 28 ? 17.031 20.594 16.594 1 91.5 28 LEU B CA 1
ATOM 1891 C C . LEU B 1 28 ? 17.453 20.562 18.047 1 91.5 28 LEU B C 1
ATOM 1893 O O . LEU B 1 28 ? 18.5 20.016 18.391 1 91.5 28 LEU B O 1
ATOM 1897 N N . GLU B 1 29 ? 16.703 21.141 18.891 1 90.44 29 GLU B N 1
ATOM 1898 C CA . GLU B 1 29 ? 16.969 21.141 20.328 1 90.44 29 GLU B CA 1
ATOM 1899 C C . GLU B 1 29 ? 17.047 19.719 20.875 1 90.44 29 GLU B C 1
ATOM 1901 O O . GLU B 1 29 ? 18 19.375 21.594 1 90.44 29 GLU B O 1
ATOM 1906 N N . LYS B 1 30 ? 16.109 18.953 20.516 1 89.44 30 LYS B N 1
ATOM 1907 C CA . LYS B 1 30 ? 16.062 17.578 21 1 89.44 30 LYS B CA 1
ATOM 1908 C C . LYS B 1 30 ? 17.219 16.75 20.438 1 89.44 30 LYS B C 1
ATOM 1910 O O . LYS B 1 30 ? 17.719 15.844 21.109 1 89.44 30 LYS B O 1
ATOM 1915 N N . ALA B 1 31 ? 17.594 17.109 19.234 1 91.25 31 ALA B N 1
ATOM 1916 C CA . ALA B 1 31 ? 18.656 16.359 18.562 1 91.25 31 ALA B CA 1
ATOM 1917 C C . ALA B 1 31 ? 20.031 16.906 18.953 1 91.25 31 ALA B C 1
ATOM 1919 O O . ALA B 1 31 ? 21.047 16.344 18.547 1 91.25 31 ALA B O 1
ATOM 1920 N N . GLU B 1 32 ? 20.062 17.984 19.688 1 92.5 32 GLU B N 1
ATOM 1921 C CA . GLU B 1 32 ? 21.297 18.625 20.078 1 92.5 32 GLU B CA 1
ATOM 1922 C C . GLU B 1 32 ? 22.125 19.047 18.875 1 92.5 32 GLU B C 1
ATOM 1924 O O . GLU B 1 32 ? 23.312 18.766 18.797 1 92.5 32 GLU B O 1
ATOM 1929 N N . ILE B 1 33 ? 21.406 19.594 17.953 1 92.88 33 ILE B N 1
ATOM 1930 C CA . ILE B 1 33 ? 22.016 20.188 16.75 1 92.88 33 ILE B CA 1
ATOM 1931 C C . ILE B 1 33 ? 21.766 21.703 16.75 1 92.88 33 ILE B C 1
ATOM 1933 O O . ILE B 1 33 ? 20.641 22.156 16.969 1 92.88 33 ILE B O 1
ATOM 1937 N N . SER B 1 34 ? 22.844 22.453 16.562 1 91.69 34 SER B N 1
ATOM 1938 C CA . SER B 1 34 ? 22.672 23.891 16.547 1 91.69 34 SER B CA 1
ATOM 1939 C C . SER B 1 34 ? 22.047 24.375 15.234 1 91.69 34 SER B C 1
ATOM 1941 O O . SER B 1 34 ? 22.188 23.703 14.203 1 91.69 34 SER B O 1
ATOM 1943 N N . LEU B 1 35 ? 21.375 25.484 15.336 1 91.5 35 LEU B N 1
ATOM 1944 C CA . LEU B 1 35 ? 20.828 26.109 14.133 1 91.5 35 LEU B CA 1
ATOM 1945 C C . LEU B 1 35 ? 21.938 26.391 13.117 1 91.5 35 LEU B C 1
ATOM 1947 O O . LEU B 1 35 ? 21.734 26.219 11.914 1 91.5 35 LEU B O 1
ATOM 1951 N N . GLU B 1 36 ? 23.078 26.766 13.602 1 92.12 36 GLU B N 1
ATOM 1952 C CA . GLU B 1 36 ? 24.219 27.062 12.75 1 92.12 36 GLU B CA 1
ATOM 1953 C C . GLU B 1 36 ? 24.688 25.812 12 1 92.12 36 GLU B C 1
ATOM 1955 O O . GLU B 1 36 ? 24.906 25.859 10.789 1 92.12 36 GLU B O 1
ATOM 1960 N N . GLU B 1 37 ? 24.781 24.766 12.672 1 92.75 37 GLU B N 1
ATOM 1961 C CA . GLU B 1 37 ? 25.172 23.5 12.062 1 92.75 37 GLU B CA 1
ATOM 1962 C C . GLU B 1 37 ? 24.156 23.047 11.016 1 92.75 37 GLU B C 1
ATOM 1964 O O . GLU B 1 37 ? 24.531 22.562 9.953 1 92.75 37 GLU B O 1
ATOM 1969 N N . PHE B 1 38 ? 22.875 23.156 11.383 1 94.94 38 PHE B N 1
ATOM 1970 C CA . PHE B 1 38 ? 21.812 22.781 10.469 1 94.94 38 PHE B CA 1
ATOM 1971 C C . PHE B 1 38 ? 21.891 23.578 9.172 1 94.94 38 PHE B C 1
ATOM 1973 O O . PHE B 1 38 ? 21.906 23 8.086 1 94.94 38 PHE B O 1
ATOM 1980 N N . TYR B 1 39 ? 22.141 24.844 9.258 1 94.56 39 TYR B N 1
ATOM 1981 C CA . TYR B 1 39 ? 22.078 25.719 8.094 1 94.56 39 TYR B CA 1
ATOM 1982 C C . TYR B 1 39 ? 23.375 25.688 7.312 1 94.56 39 TYR B C 1
ATOM 1984 O O . TYR B 1 39 ? 23.438 26.172 6.18 1 94.56 39 TYR B O 1
ATOM 1992 N N . GLN B 1 40 ? 24.359 25.078 7.836 1 95.44 40 GLN B N 1
ATOM 1993 C CA . GLN B 1 40 ? 25.562 24.797 7.059 1 95.44 40 GLN B CA 1
ATOM 1994 C C . GLN B 1 40 ? 25.297 23.719 6.008 1 95.44 40 GLN B C 1
ATOM 1996 O O . GLN B 1 40 ? 25.953 23.703 4.957 1 95.44 40 GLN B O 1
ATOM 2001 N N . SER B 1 41 ? 24.266 22.969 6.332 1 95.06 41 SER B N 1
ATOM 2002 C CA . SER B 1 41 ? 24.062 21.781 5.504 1 95.06 41 SER B CA 1
ATOM 2003 C C . SER B 1 41 ? 22.75 21.859 4.734 1 95.06 41 SER B C 1
ATOM 2005 O O . SER B 1 41 ? 22.594 21.25 3.676 1 95.06 41 SER B O 1
ATOM 2007 N N . PHE B 1 42 ? 21.844 22.625 5.297 1 96.56 42 PHE B N 1
ATOM 2008 C CA . PHE B 1 42 ? 20.484 22.625 4.738 1 96.56 42 PHE B CA 1
ATOM 2009 C C . PHE B 1 42 ? 19.953 24.047 4.656 1 96.56 42 PHE B C 1
ATOM 2011 O O . PHE B 1 42 ? 20.141 24.844 5.582 1 96.56 42 PHE B O 1
ATOM 2018 N N . ALA B 1 43 ? 19.266 24.344 3.609 1 95.19 43 ALA B N 1
ATOM 2019 C CA . ALA B 1 43 ? 18.688 25.672 3.434 1 95.19 43 ALA B CA 1
ATOM 2020 C C . ALA B 1 43 ? 17.453 25.844 4.324 1 95.19 43 ALA B C 1
ATOM 2022 O O . ALA B 1 43 ? 17.219 26.938 4.844 1 95.19 43 ALA B O 1
ATOM 2023 N N . ASP B 1 44 ? 16.641 24.828 4.441 1 93.06 44 ASP B N 1
ATOM 2024 C CA . ASP B 1 44 ? 15.422 24.781 5.25 1 93.06 44 ASP B CA 1
ATOM 2025 C C . ASP B 1 44 ? 15 23.344 5.523 1 93.06 44 ASP B C 1
ATOM 2027 O O . ASP B 1 44 ? 15.727 22.391 5.188 1 93.06 44 ASP B O 1
ATOM 2031 N N . LEU B 1 45 ? 13.93 23.188 6.168 1 90.62 45 LEU B N 1
ATOM 2032 C CA . LEU B 1 45 ? 13.438 21.875 6.547 1 90.62 45 LEU B CA 1
ATOM 2033 C C . LEU B 1 45 ? 13.117 21.031 5.316 1 90.62 45 LEU B C 1
ATOM 2035 O O . LEU B 1 45 ? 13.352 19.828 5.301 1 90.62 45 LEU B O 1
ATOM 2039 N N . ASP B 1 46 ? 12.633 21.641 4.277 1 92.62 46 ASP B N 1
ATOM 2040 C CA . ASP B 1 46 ? 12.352 20.938 3.031 1 92.62 46 ASP B CA 1
ATOM 2041 C C . ASP B 1 46 ? 13.625 20.375 2.41 1 92.62 46 ASP B C 1
ATOM 2043 O O . ASP B 1 46 ? 13.656 19.234 1.955 1 92.62 46 ASP B O 1
ATOM 2047 N N . ASP B 1 47 ? 14.602 21.141 2.365 1 94.94 47 ASP B N 1
ATOM 2048 C CA . ASP B 1 47 ? 15.898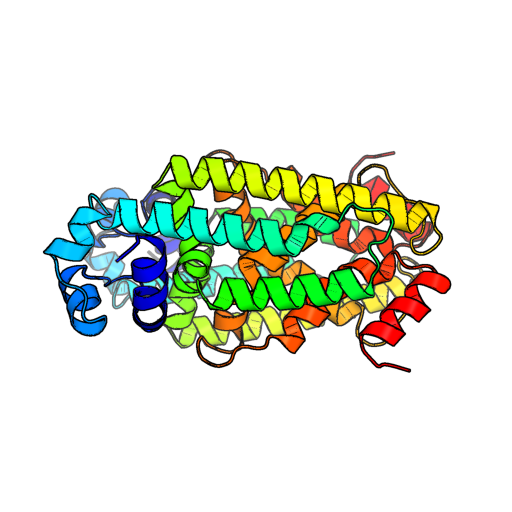 20.703 1.865 1 94.94 47 ASP B CA 1
ATOM 2049 C C . ASP B 1 47 ? 16.438 19.531 2.688 1 94.94 47 ASP B C 1
ATOM 2051 O O . ASP B 1 47 ? 17.031 18.609 2.141 1 94.94 47 ASP B O 1
ATOM 2055 N N . PHE B 1 48 ? 16.297 19.609 4.012 1 95.5 48 PHE B N 1
ATOM 2056 C CA . PHE B 1 48 ? 16.672 18.516 4.898 1 95.5 48 PHE B CA 1
ATOM 2057 C C . PHE B 1 48 ? 15.984 17.219 4.496 1 95.5 48 PHE B C 1
ATOM 2059 O O . PHE B 1 48 ? 16.625 16.172 4.375 1 95.5 48 PHE B O 1
ATOM 2066 N N . PHE B 1 49 ? 14.688 17.219 4.18 1 94.88 49 PHE B N 1
ATOM 2067 C CA . PHE B 1 49 ? 13.93 16.031 3.838 1 94.88 49 PHE B CA 1
ATOM 2068 C C . PHE B 1 49 ? 14.32 15.516 2.457 1 94.88 49 PHE B C 1
ATOM 2070 O O . PHE B 1 49 ? 14.336 14.305 2.221 1 94.88 49 PHE B O 1
ATOM 2077 N N . VAL B 1 50 ? 14.594 16.438 1.57 1 96.94 50 VAL B N 1
ATOM 2078 C CA . VAL B 1 50 ? 15.062 16.016 0.253 1 96.94 50 VAL B CA 1
ATOM 2079 C C . VAL B 1 50 ? 16.359 15.227 0.395 1 96.94 50 VAL B C 1
ATOM 2081 O O . VAL B 1 50 ? 16.484 14.117 -0.133 1 96.94 50 VAL B O 1
ATOM 2084 N N . LYS B 1 51 ? 17.281 15.758 1.116 1 97.19 51 LYS B N 1
ATOM 2085 C CA . LYS B 1 51 ? 18.578 15.102 1.277 1 97.19 51 LYS B CA 1
ATOM 2086 C C . LYS B 1 51 ? 18.438 13.805 2.068 1 97.19 51 LYS B C 1
ATOM 2088 O O . LYS B 1 51 ? 19.156 12.836 1.809 1 97.19 51 LYS B O 1
ATOM 2093 N N . ALA B 1 52 ? 17.578 13.797 3.041 1 97.19 52 ALA B N 1
ATOM 2094 C CA . ALA B 1 52 ? 17.312 12.562 3.779 1 97.19 52 ALA B CA 1
ATOM 2095 C C . ALA B 1 52 ? 16.734 11.484 2.859 1 97.19 52 ALA B C 1
ATOM 2097 O O . ALA B 1 52 ? 17.125 10.32 2.951 1 97.19 52 ALA B O 1
ATOM 2098 N N . PHE B 1 53 ? 15.859 11.875 1.962 1 98 53 PHE B N 1
ATOM 2099 C CA . PHE B 1 53 ? 15.266 10.938 1.014 1 98 53 PHE B CA 1
ATOM 2100 C C . PHE B 1 53 ? 16.328 10.406 0.051 1 98 53 PHE B C 1
ATOM 2102 O O . PHE B 1 53 ? 16.359 9.211 -0.253 1 98 53 PHE B O 1
ATOM 2109 N N . LEU B 1 54 ? 17.141 11.289 -0.433 1 97.69 54 LEU B N 1
ATOM 2110 C CA . LEU B 1 54 ? 18.234 10.867 -1.31 1 97.69 54 LEU B CA 1
ATOM 2111 C C . LEU B 1 54 ? 19.141 9.883 -0.6 1 97.69 54 LEU B C 1
ATOM 2113 O O . LEU B 1 54 ? 19.609 8.906 -1.205 1 97.69 54 LEU B O 1
ATOM 2117 N N . GLN B 1 55 ? 19.391 10.125 0.643 1 97.62 55 GLN B N 1
ATOM 2118 C CA . GLN B 1 55 ? 20.203 9.203 1.432 1 97.62 55 GLN B CA 1
ATOM 2119 C C . GLN B 1 55 ? 19.516 7.848 1.564 1 97.62 55 GLN B C 1
ATOM 2121 O O . GLN B 1 55 ? 20.156 6.805 1.458 1 97.62 55 GLN B O 1
ATOM 2126 N N . LEU B 1 56 ? 18.234 7.84 1.839 1 97.81 56 LEU B N 1
ATOM 2127 C CA . LEU B 1 56 ? 17.453 6.602 1.862 1 97.81 56 LEU B CA 1
ATOM 2128 C C . LEU B 1 56 ? 17.609 5.848 0.546 1 97.81 56 LEU B C 1
ATOM 2130 O O . LEU B 1 56 ? 17.844 4.637 0.544 1 97.81 56 LEU B O 1
ATOM 2134 N N . CYS B 1 57 ? 17.453 6.551 -0.557 1 97.88 57 CYS B N 1
ATOM 2135 C CA . CYS B 1 57 ? 17.562 5.938 -1.874 1 97.88 57 CYS B CA 1
ATOM 2136 C C . CYS B 1 57 ? 18.953 5.336 -2.072 1 97.88 57 CYS B C 1
ATOM 2138 O O . CYS B 1 57 ? 19.094 4.242 -2.623 1 97.88 57 CYS B O 1
ATOM 2140 N N . GLU B 1 58 ? 19.938 6.062 -1.605 1 97.38 58 GLU B N 1
ATOM 2141 C CA . GLU B 1 58 ? 21.297 5.566 -1.73 1 97.38 58 GLU B CA 1
ATOM 2142 C C . GLU B 1 58 ? 21.5 4.277 -0.936 1 97.38 58 GLU B C 1
ATOM 2144 O O . GLU B 1 58 ? 22.109 3.326 -1.426 1 97.38 58 GLU B O 1
ATOM 2149 N N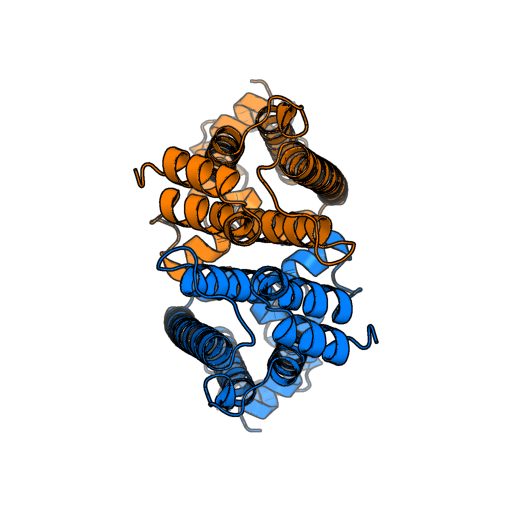 . HIS B 1 59 ? 21.016 4.305 0.263 1 97.88 59 HIS B N 1
ATOM 2150 C CA . HIS B 1 59 ? 21.109 3.113 1.095 1 97.88 59 HIS B CA 1
ATOM 2151 C C . HIS B 1 59 ? 20.328 1.953 0.5 1 97.88 59 HIS B C 1
ATOM 2153 O O . HIS B 1 59 ? 20.781 0.811 0.508 1 97.88 59 HIS B O 1
ATOM 2159 N N . ALA B 1 60 ? 19.141 2.191 -0.03 1 98.06 60 ALA B N 1
ATOM 2160 C CA . ALA B 1 60 ? 18.328 1.158 -0.667 1 98.06 60 ALA B CA 1
ATOM 2161 C C . ALA B 1 60 ? 19.031 0.587 -1.895 1 98.06 60 ALA B C 1
ATOM 2163 O O . ALA B 1 60 ? 19.016 -0.625 -2.117 1 98.06 60 ALA B O 1
ATOM 2164 N N . ASN B 1 61 ? 19.656 1.479 -2.65 1 97.94 61 ASN B N 1
ATOM 2165 C CA . ASN B 1 61 ? 20.406 1.038 -3.824 1 97.94 61 ASN B CA 1
ATOM 2166 C C . ASN B 1 61 ? 21.547 0.117 -3.439 1 97.94 61 ASN B C 1
ATOM 2168 O O . ASN B 1 61 ? 21.828 -0.863 -4.137 1 97.94 61 ASN B O 1
ATOM 2172 N N . ALA B 1 62 ? 22.156 0.418 -2.391 1 97.56 62 ALA B N 1
ATOM 2173 C CA . ALA B 1 62 ? 23.281 -0.411 -1.93 1 97.56 62 ALA B CA 1
ATOM 2174 C C . ALA B 1 62 ? 22.781 -1.799 -1.521 1 97.56 62 ALA B C 1
ATOM 2176 O O . ALA B 1 62 ? 23.453 -2.803 -1.806 1 97.56 62 ALA B O 1
ATOM 2177 N N . LEU B 1 63 ? 21.641 -1.9 -0.909 1 97.5 63 LEU B N 1
ATOM 2178 C CA . LEU B 1 63 ? 21.094 -3.164 -0.434 1 97.5 63 LEU B CA 1
ATOM 2179 C C . LEU B 1 63 ? 20.578 -4.008 -1.599 1 97.5 63 LEU B C 1
ATOM 2181 O O . LEU B 1 63 ? 20.422 -5.223 -1.468 1 97.5 63 LEU B O 1
ATOM 2185 N N . THR B 1 64 ? 20.344 -3.383 -2.771 1 97.19 64 THR B N 1
ATOM 2186 C CA . THR B 1 64 ? 19.672 -4.078 -3.867 1 97.19 64 THR B CA 1
ATOM 2187 C C . THR B 1 64 ? 20.594 -4.188 -5.078 1 97.19 64 THR B C 1
ATOM 2189 O O . THR B 1 64 ? 20.156 -4.543 -6.172 1 97.19 64 THR B O 1
ATOM 2192 N N . GLU B 1 65 ? 21.797 -3.898 -4.918 1 94.31 65 GLU B N 1
ATOM 2193 C CA . GLU B 1 65 ? 22.734 -3.791 -6.031 1 94.31 65 GLU B CA 1
ATOM 2194 C C . GLU B 1 65 ? 22.891 -5.125 -6.754 1 94.31 65 GLU B C 1
ATOM 2196 O O . GLU B 1 65 ? 23.125 -5.156 -7.965 1 94.31 65 GLU B O 1
ATOM 2201 N N . GLU B 1 66 ? 22.594 -6.199 -6.066 1 92.81 66 GLU B N 1
ATOM 2202 C CA . GLU B 1 66 ? 22.891 -7.5 -6.652 1 92.81 66 GLU B CA 1
ATOM 2203 C C . GLU B 1 66 ? 21.609 -8.211 -7.09 1 92.81 66 GLU B C 1
ATOM 2205 O O . GLU B 1 66 ? 21.656 -9.359 -7.535 1 92.81 66 GLU B O 1
ATOM 2210 N N . ILE B 1 67 ? 20.5 -7.602 -7 1 94.19 67 ILE B N 1
ATOM 2211 C CA . ILE B 1 67 ? 19.219 -8.281 -7.152 1 94.19 67 ILE B CA 1
ATOM 2212 C C . ILE B 1 67 ? 19.125 -8.898 -8.547 1 94.19 67 ILE B C 1
ATOM 2214 O O . ILE B 1 67 ? 18.609 -10.016 -8.703 1 94.19 67 ILE B O 1
ATOM 2218 N N . ASP B 1 68 ? 19.719 -8.297 -9.57 1 86.19 68 ASP B N 1
ATOM 2219 C CA . ASP B 1 68 ? 19.531 -8.797 -10.93 1 86.19 68 ASP B CA 1
ATOM 2220 C C . ASP B 1 68 ? 20.781 -9.5 -11.438 1 86.19 68 ASP B C 1
ATOM 2222 O O . ASP B 1 68 ? 20.922 -9.758 -12.633 1 86.19 68 ASP B O 1
ATOM 2226 N N . LYS B 1 69 ? 21.641 -9.812 -10.531 1 91 69 LYS B N 1
ATOM 2227 C CA . LYS B 1 69 ? 22.828 -10.586 -10.898 1 91 69 LYS B CA 1
ATOM 2228 C C . LYS B 1 69 ? 22.516 -12.078 -10.914 1 91 69 LYS B C 1
ATOM 2230 O O . LYS B 1 69 ? 21.703 -12.562 -10.125 1 91 69 LYS B O 1
ATOM 2235 N N . PRO B 1 70 ? 23.156 -12.805 -11.742 1 86.31 70 PRO B N 1
ATOM 2236 C CA . PRO B 1 70 ? 22.859 -14.227 -11.906 1 86.31 70 PRO B CA 1
ATOM 2237 C C . PRO B 1 70 ? 23.047 -15.016 -10.609 1 86.31 70 PRO B C 1
ATOM 2239 O O . PRO B 1 70 ? 22.422 -16.062 -10.422 1 86.31 70 PRO B O 1
ATOM 2242 N N . SER B 1 71 ? 23.875 -14.586 -9.711 1 88.81 71 SER B N 1
ATOM 2243 C CA . SER B 1 71 ? 24.156 -15.32 -8.477 1 88.81 71 SER B CA 1
ATOM 2244 C C . SER B 1 71 ? 23.109 -15.023 -7.414 1 88.81 71 SER B C 1
ATOM 2246 O O . SER B 1 71 ? 23.156 -15.594 -6.32 1 88.81 71 SER B O 1
ATOM 2248 N N . PHE B 1 72 ? 22.141 -14.219 -7.742 1 91.69 72 PHE B N 1
ATOM 2249 C CA . PHE B 1 72 ? 21.141 -13.82 -6.758 1 91.69 72 PHE B CA 1
ATOM 2250 C C . PHE B 1 72 ? 20.094 -14.914 -6.57 1 91.69 72 PHE B C 1
ATOM 2252 O O . PHE B 1 72 ? 19.625 -15.508 -7.543 1 91.69 72 PHE B O 1
ATOM 2259 N N . THR B 1 73 ? 19.812 -15.32 -5.355 1 92.88 73 THR B N 1
ATOM 2260 C CA . THR B 1 73 ? 18.969 -16.453 -5 1 92.88 73 THR B CA 1
ATOM 2261 C C . THR B 1 73 ? 17.703 -16 -4.301 1 92.88 73 THR B C 1
ATOM 2263 O O . THR B 1 73 ? 17.562 -14.82 -3.973 1 92.88 73 THR B O 1
ATOM 2266 N N . LEU B 1 74 ? 16.812 -16.891 -4.078 1 93.88 74 LEU B N 1
ATOM 2267 C CA . LEU B 1 74 ? 15.617 -16.625 -3.299 1 93.88 74 LEU B CA 1
ATOM 2268 C C . LEU B 1 74 ? 15.969 -16.266 -1.86 1 93.88 74 LEU B C 1
ATOM 2270 O O . LEU B 1 74 ? 15.328 -15.391 -1.261 1 93.88 74 LEU B O 1
ATOM 2274 N N . GLU B 1 75 ? 16.938 -16.953 -1.324 1 94.56 75 GLU B N 1
ATOM 2275 C CA . GLU B 1 75 ? 17.391 -16.625 0.021 1 94.56 75 GLU B CA 1
ATOM 2276 C C . GLU B 1 75 ? 17.859 -15.18 0.106 1 94.56 75 GLU B C 1
ATOM 2278 O O . GLU B 1 75 ? 17.547 -14.477 1.069 1 94.56 75 GLU B O 1
ATOM 2283 N N . LYS B 1 76 ? 18.578 -14.766 -0.858 1 96 76 LYS B N 1
ATOM 2284 C CA . LYS B 1 76 ? 19.062 -13.391 -0.888 1 96 76 LYS B CA 1
ATOM 2285 C C . LYS B 1 76 ? 17.906 -12.398 -1.065 1 96 76 LYS B C 1
ATOM 2287 O O . LYS B 1 76 ? 17.953 -11.297 -0.525 1 96 76 LYS B O 1
ATOM 2292 N N . LEU B 1 77 ? 16.891 -12.812 -1.876 1 96.5 77 LEU B N 1
ATOM 2293 C CA . LEU B 1 77 ? 15.711 -11.969 -2.016 1 96.5 77 LEU B CA 1
ATOM 2294 C C . LEU B 1 77 ? 15.062 -11.719 -0.66 1 96.5 77 LEU B C 1
ATOM 2296 O O . LEU B 1 77 ? 14.766 -10.57 -0.312 1 96.5 77 LEU B O 1
ATOM 2300 N N . PHE B 1 78 ? 14.875 -12.766 0.089 1 97.12 78 PHE B N 1
ATOM 2301 C CA . PHE B 1 78 ? 14.258 -12.633 1.403 1 97.12 78 PHE B CA 1
ATOM 2302 C C . PHE B 1 78 ? 15.102 -11.742 2.309 1 97.12 78 PHE B C 1
ATOM 2304 O O . PHE B 1 78 ? 14.578 -10.844 2.967 1 97.12 78 PHE B O 1
ATOM 2311 N N . THR B 1 79 ? 16.391 -11.977 2.328 1 96.62 79 THR B N 1
ATOM 2312 C CA . THR B 1 79 ? 17.297 -11.18 3.156 1 96.62 79 THR B CA 1
ATOM 2313 C C . THR B 1 79 ? 17.266 -9.711 2.738 1 96.62 79 THR B C 1
ATOM 2315 O O . THR B 1 79 ? 17.312 -8.82 3.586 1 96.62 79 THR B O 1
ATOM 2318 N N . THR B 1 80 ? 17.172 -9.5 1.441 1 97.5 80 THR B N 1
ATOM 2319 C CA . THR B 1 80 ? 17.094 -8.141 0.931 1 97.5 80 THR B CA 1
ATOM 2320 C C . THR B 1 80 ? 15.797 -7.469 1.387 1 97.5 80 THR B C 1
ATOM 2322 O O . THR B 1 80 ? 15.805 -6.305 1.801 1 97.5 80 THR B O 1
ATOM 2325 N N . ILE B 1 81 ? 14.656 -8.18 1.338 1 97.94 81 ILE B N 1
ATOM 2326 C CA . ILE B 1 81 ? 13.383 -7.645 1.812 1 97.94 81 ILE B CA 1
ATOM 2327 C C . ILE B 1 81 ? 13.508 -7.238 3.277 1 97.94 81 ILE B C 1
ATOM 2329 O O . ILE B 1 81 ? 13.172 -6.113 3.648 1 97.94 81 ILE B O 1
ATOM 2333 N N . VAL B 1 82 ? 14.07 -8.086 4.094 1 97.81 82 VAL B N 1
ATOM 2334 C CA . VAL B 1 82 ? 14.227 -7.84 5.52 1 97.81 82 VAL B CA 1
ATOM 2335 C C . VAL B 1 82 ? 15.086 -6.598 5.738 1 97.81 82 VAL B C 1
ATOM 2337 O O . VAL B 1 82 ? 14.734 -5.719 6.527 1 97.81 82 VAL B O 1
ATOM 2340 N N . ASN B 1 83 ? 16.156 -6.5 5.016 1 98.06 83 ASN B N 1
ATOM 2341 C CA . ASN B 1 83 ? 17.094 -5.391 5.188 1 98.06 83 ASN B CA 1
ATOM 2342 C C . ASN B 1 83 ? 16.484 -4.074 4.699 1 98.06 83 ASN B C 1
ATOM 2344 O O . ASN B 1 83 ? 16.734 -3.02 5.285 1 98.06 83 ASN B O 1
ATOM 2348 N N . ILE B 1 84 ? 15.742 -4.16 3.641 1 98.38 84 ILE B N 1
ATOM 2349 C CA . ILE B 1 84 ? 15.047 -2.975 3.146 1 98.38 84 ILE B CA 1
ATOM 2350 C C . ILE B 1 84 ? 14.031 -2.496 4.184 1 98.38 84 ILE B C 1
ATOM 2352 O O . ILE B 1 84 ? 13.922 -1.296 4.445 1 98.38 84 ILE B O 1
ATOM 2356 N N . PHE B 1 85 ? 13.297 -3.381 4.809 1 98.12 85 PHE B N 1
ATOM 2357 C CA . PHE B 1 85 ? 12.305 -3 5.805 1 98.12 85 PHE B CA 1
ATOM 2358 C C . PHE B 1 85 ? 12.969 -2.393 7.031 1 98.12 85 PHE B C 1
ATOM 2360 O O . PHE B 1 85 ? 12.469 -1.422 7.602 1 98.12 85 PHE B O 1
ATOM 2367 N N . LYS B 1 86 ? 14.102 -2.93 7.426 1 97.38 86 LYS B N 1
ATOM 2368 C CA . LYS B 1 86 ? 14.859 -2.33 8.516 1 97.38 86 LYS B CA 1
ATOM 2369 C C . LYS B 1 86 ? 15.305 -0.914 8.164 1 97.38 86 LYS B C 1
ATOM 2371 O O . LYS B 1 86 ? 15.227 -0.006 8.992 1 97.38 86 LYS B O 1
ATOM 2376 N N . LEU B 1 87 ? 15.766 -0.784 6.984 1 97.94 87 LEU B N 1
ATOM 2377 C CA . LEU B 1 87 ? 16.156 0.537 6.512 1 97.94 87 LEU B CA 1
ATOM 2378 C C . LEU B 1 87 ? 14.977 1.495 6.512 1 97.94 87 LEU B C 1
ATOM 2380 O O . LEU B 1 87 ? 15.094 2.633 6.969 1 97.94 87 LEU B O 1
ATOM 2384 N N . GLN B 1 88 ? 13.828 1.071 5.977 1 97.56 88 GLN B N 1
ATOM 2385 C CA . GLN B 1 88 ? 12.633 1.903 5.922 1 97.56 88 GLN B CA 1
ATOM 2386 C C . GLN B 1 88 ? 12.18 2.312 7.32 1 97.56 88 GLN B C 1
ATOM 2388 O O . GLN B 1 88 ? 11.695 3.426 7.52 1 97.56 88 GLN B O 1
ATOM 2393 N N . MET B 1 89 ? 12.406 1.444 8.273 1 95.12 89 MET B N 1
ATOM 2394 C CA . MET B 1 89 ? 12.07 1.77 9.656 1 95.12 89 MET B CA 1
ATOM 2395 C C . MET B 1 89 ? 12.945 2.908 10.172 1 95.12 89 MET B C 1
ATOM 2397 O O . MET B 1 89 ? 12.477 3.756 10.938 1 95.12 89 MET B O 1
ATOM 2401 N N . LYS B 1 90 ? 14.148 2.947 9.734 1 95.19 90 LYS B N 1
ATOM 2402 C CA . LYS B 1 90 ? 15.047 4.023 10.133 1 95.19 90 LYS B CA 1
ATOM 2403 C C . LYS B 1 90 ? 14.57 5.371 9.594 1 95.19 90 LYS B C 1
ATOM 2405 O O . LYS B 1 90 ? 14.82 6.414 10.203 1 95.19 90 LYS B O 1
ATOM 2410 N N . TYR B 1 91 ? 13.867 5.332 8.539 1 95.31 91 TYR B N 1
ATOM 2411 C CA . TYR B 1 91 ? 13.328 6.527 7.906 1 95.31 91 TYR B CA 1
ATOM 2412 C C . TYR B 1 91 ? 11.805 6.516 7.93 1 95.31 91 TYR B C 1
ATOM 2414 O O . TYR B 1 91 ? 11.156 6.949 6.977 1 95.31 91 TYR B O 1
ATOM 2422 N N . ARG B 1 92 ? 11.242 6.035 8.969 1 93.25 92 ARG B N 1
ATOM 2423 C CA . ARG B 1 92 ? 9.82 5.73 9.078 1 93.25 92 ARG B CA 1
ATOM 2424 C C . ARG B 1 92 ? 8.969 6.961 8.766 1 93.25 92 ARG B C 1
ATOM 2426 O O . ARG B 1 92 ? 7.91 6.848 8.148 1 93.25 92 ARG B O 1
ATOM 2433 N N . TYR B 1 93 ? 9.406 8.148 9.219 1 91.94 93 TYR B N 1
ATOM 2434 C CA . TYR B 1 93 ? 8.656 9.375 8.945 1 91.94 93 TYR B CA 1
ATOM 2435 C C . TYR B 1 93 ? 8.5 9.594 7.445 1 91.94 93 TYR B C 1
ATOM 2437 O O . TYR B 1 93 ? 7.422 9.945 6.973 1 91.94 93 TYR B O 1
ATOM 2445 N N . LEU B 1 94 ? 9.594 9.406 6.688 1 94.19 94 LEU B N 1
ATOM 2446 C CA . LEU B 1 94 ? 9.547 9.602 5.242 1 94.19 94 LEU B CA 1
ATOM 2447 C C . LEU B 1 94 ? 8.578 8.617 4.59 1 94.19 94 LEU B C 1
ATOM 2449 O O . LEU B 1 94 ? 7.812 8.984 3.703 1 94.19 94 LEU B O 1
ATOM 2453 N N . MET B 1 95 ? 8.594 7.355 5.051 1 95.19 95 MET B N 1
ATOM 2454 C CA . MET B 1 95 ? 7.75 6.32 4.453 1 95.19 95 MET B CA 1
ATOM 2455 C C . MET B 1 95 ? 6.277 6.605 4.711 1 95.19 95 MET B C 1
ATOM 2457 O O . MET B 1 95 ? 5.449 6.477 3.807 1 95.19 95 MET B O 1
ATOM 2461 N N . LEU B 1 96 ? 5.973 7.035 5.922 1 91.56 96 LEU B N 1
ATOM 2462 C CA . LEU B 1 96 ? 4.59 7.273 6.312 1 91.56 96 LEU B CA 1
ATOM 2463 C C . LEU B 1 96 ? 4.047 8.539 5.656 1 91.56 96 LEU B C 1
ATOM 2465 O O . LEU B 1 96 ? 2.832 8.727 5.566 1 91.56 96 LEU B O 1
ATOM 2469 N N . ASN B 1 97 ? 4.957 9.438 5.188 1 88.69 97 ASN B N 1
ATOM 2470 C CA . ASN B 1 97 ? 4.543 10.68 4.547 1 88.69 97 ASN B CA 1
ATOM 2471 C C . ASN B 1 97 ? 4.984 10.734 3.086 1 88.69 97 ASN B C 1
ATOM 2473 O O . ASN B 1 97 ? 5.074 11.812 2.498 1 88.69 97 ASN B O 1
ATOM 2477 N N . LEU B 1 98 ? 5.246 9.586 2.555 1 93.06 98 LEU B N 1
ATOM 2478 C CA . LEU B 1 98 ? 5.852 9.484 1.23 1 93.06 98 LEU B CA 1
ATOM 2479 C C . LEU B 1 98 ? 4.969 10.148 0.178 1 93.06 98 LEU B C 1
ATOM 2481 O O . LEU B 1 98 ? 5.457 10.93 -0.644 1 93.06 98 LEU B O 1
ATOM 2485 N N . SER B 1 99 ? 3.703 9.922 0.22 1 90.25 99 SER B N 1
ATOM 2486 C CA . SER B 1 99 ? 2.785 10.484 -0.765 1 90.25 99 SER B CA 1
ATOM 2487 C C . SER B 1 99 ? 2.793 12.008 -0.719 1 90.25 99 SER B C 1
ATOM 2489 O O . SER B 1 99 ? 2.852 12.664 -1.761 1 90.25 99 SER B O 1
ATOM 2491 N N . ALA B 1 100 ? 2.697 12.539 0.468 1 86.94 100 ALA B N 1
ATOM 2492 C CA . ALA B 1 100 ? 2.709 13.992 0.638 1 86.94 100 ALA B CA 1
ATOM 2493 C C . ALA B 1 100 ? 4.035 14.586 0.169 1 86.94 100 ALA B C 1
ATOM 2495 O O . ALA B 1 100 ? 4.055 15.641 -0.472 1 86.94 100 ALA B O 1
ATOM 2496 N N . LEU B 1 101 ? 5.16 13.906 0.489 1 92.62 101 LEU B N 1
ATOM 2497 C CA . LEU B 1 101 ? 6.488 14.375 0.102 1 92.62 101 LEU B CA 1
ATOM 2498 C C . LEU B 1 101 ? 6.637 14.391 -1.415 1 92.62 101 LEU B C 1
ATOM 2500 O O . LEU B 1 101 ? 7.148 15.359 -1.981 1 92.62 101 LEU B O 1
ATOM 2504 N N . ILE B 1 102 ? 6.152 13.375 -2.066 1 95.56 102 ILE B N 1
ATOM 2505 C CA . ILE B 1 102 ? 6.223 13.25 -3.518 1 95.56 102 ILE B CA 1
ATOM 2506 C C . ILE B 1 102 ? 5.379 14.352 -4.168 1 95.56 102 ILE B C 1
ATOM 2508 O O . ILE B 1 102 ? 5.801 14.969 -5.152 1 95.56 102 ILE B O 1
ATOM 2512 N N . GLN B 1 103 ? 4.301 14.648 -3.639 1 89.81 103 GLN B N 1
ATOM 2513 C CA . GLN B 1 103 ? 3.385 15.625 -4.211 1 89.81 103 GLN B CA 1
ATOM 2514 C C . GLN B 1 103 ? 3.904 17.047 -4.016 1 89.81 103 GLN B C 1
ATOM 2516 O O . GLN B 1 103 ? 3.676 17.922 -4.859 1 89.81 103 GLN B O 1
ATOM 2521 N N . SER B 1 104 ? 4.66 17.281 -2.984 1 90.69 104 SER B N 1
ATOM 2522 C CA . SER B 1 104 ? 5.023 18.656 -2.643 1 90.69 104 SER B CA 1
ATOM 2523 C C . SER B 1 104 ? 6.441 18.984 -3.094 1 90.69 104 SER B C 1
ATOM 2525 O O . SER B 1 104 ? 6.863 20.141 -3.041 1 90.69 104 SER B O 1
ATOM 2527 N N . ASN B 1 105 ? 7.168 17.953 -3.518 1 95.69 105 ASN B N 1
ATOM 2528 C CA . ASN B 1 105 ? 8.57 18.156 -3.857 1 95.69 105 ASN B CA 1
ATOM 2529 C C . ASN B 1 105 ? 8.953 17.438 -5.148 1 95.69 105 ASN B C 1
ATOM 2531 O O . ASN B 1 105 ? 9.039 16.203 -5.172 1 95.69 105 ASN B O 1
ATOM 2535 N N . GLU B 1 106 ? 9.305 18.172 -6.145 1 95.44 106 GLU B N 1
ATOM 2536 C CA . GLU B 1 106 ? 9.562 17.609 -7.469 1 95.44 106 GLU B CA 1
ATOM 2537 C C . GLU B 1 106 ? 10.812 16.734 -7.473 1 95.44 106 GLU B C 1
ATOM 2539 O O . GLU B 1 106 ? 10.859 15.719 -8.172 1 95.44 106 GLU B O 1
ATOM 2544 N N . THR B 1 107 ? 11.781 17.172 -6.73 1 97.25 107 THR B N 1
ATOM 2545 C CA . THR B 1 107 ? 13.008 16.391 -6.66 1 97.25 107 THR B CA 1
ATOM 2546 C C . THR B 1 107 ? 12.75 15.016 -6.059 1 97.25 107 THR B C 1
ATOM 2548 O O . THR B 1 107 ? 13.242 14 -6.559 1 97.25 107 THR B O 1
ATOM 2551 N N . ILE B 1 108 ? 11.984 14.938 -5.016 1 97.81 108 ILE B N 1
ATOM 2552 C CA . ILE B 1 108 ? 11.625 13.68 -4.379 1 97.81 108 ILE B CA 1
ATOM 2553 C C . ILE B 1 108 ? 10.805 12.828 -5.352 1 97.81 108 ILE B C 1
ATOM 2555 O O . ILE B 1 108 ? 11.047 11.633 -5.492 1 97.81 108 ILE B O 1
ATOM 2559 N N . LYS B 1 109 ? 9.914 13.445 -6.035 1 97.31 109 LYS B N 1
ATOM 2560 C CA . LYS B 1 109 ? 9.102 12.742 -7.023 1 97.31 109 LYS B CA 1
ATOM 2561 C C . LYS B 1 109 ? 9.977 12.094 -8.094 1 97.31 109 LYS B C 1
ATOM 2563 O O . LYS B 1 109 ? 9.836 10.906 -8.383 1 97.31 109 LYS B O 1
ATOM 2568 N N . ASP B 1 110 ? 10.852 12.859 -8.641 1 97.81 110 ASP B N 1
ATOM 2569 C CA . ASP B 1 110 ? 11.719 12.367 -9.711 1 97.81 110 ASP B CA 1
ATOM 2570 C C . ASP B 1 110 ? 12.562 11.188 -9.227 1 97.81 110 ASP B C 1
ATOM 2572 O O . ASP B 1 110 ? 12.711 10.188 -9.938 1 97.81 110 ASP B O 1
ATOM 2576 N N . LYS B 1 111 ? 13.078 11.359 -8.07 1 98.25 111 LYS B N 1
ATOM 2577 C CA . LYS B 1 111 ? 13.953 10.312 -7.543 1 98.25 111 LYS B CA 1
ATOM 2578 C C . LYS B 1 111 ? 13.156 9.055 -7.215 1 98.25 111 LYS B C 1
ATOM 2580 O O . LYS B 1 111 ? 13.641 7.938 -7.414 1 98.25 111 LYS B O 1
ATOM 2585 N N . TYR B 1 112 ? 11.992 9.195 -6.734 1 98.31 112 TYR B N 1
ATOM 2586 C CA . TYR B 1 112 ? 11.133 8.047 -6.465 1 98.31 112 TYR B CA 1
ATOM 2587 C C . TYR B 1 112 ? 10.836 7.273 -7.742 1 98.31 112 TYR B C 1
ATOM 2589 O O . TYR B 1 112 ? 10.93 6.047 -7.773 1 98.31 112 TYR B O 1
ATOM 2597 N N . LEU B 1 113 ? 10.492 7.988 -8.75 1 98.19 113 LEU B N 1
ATOM 2598 C CA . LEU B 1 113 ? 10.172 7.363 -10.023 1 98.19 113 LEU B CA 1
ATOM 2599 C C . LEU B 1 113 ? 11.391 6.648 -10.602 1 98.19 113 LEU B C 1
ATOM 2601 O O . LEU B 1 113 ? 11.266 5.547 -11.148 1 98.19 113 LEU B O 1
ATOM 2605 N N . GLU B 1 114 ? 12.492 7.258 -10.445 1 98 114 GLU B N 1
ATOM 2606 C CA . GLU B 1 114 ? 13.734 6.637 -10.898 1 98 114 GLU B CA 1
ATOM 2607 C C . GLU B 1 114 ? 14.016 5.344 -10.141 1 98 114 GLU B C 1
ATOM 2609 O O . GLU B 1 114 ? 14.367 4.328 -10.742 1 98 114 GLU B O 1
ATOM 2614 N N . LEU B 1 115 ? 13.883 5.422 -8.914 1 97.81 115 LEU B N 1
ATOM 2615 C CA . LEU B 1 115 ? 14.188 4.27 -8.07 1 97.81 115 LEU B CA 1
ATOM 2616 C C . LEU B 1 115 ? 13.203 3.129 -8.336 1 97.81 115 LEU B C 1
ATOM 2618 O O . LEU B 1 115 ? 13.617 1.97 -8.445 1 97.81 115 LEU B O 1
ATOM 2622 N N . THR B 1 116 ? 11.945 3.441 -8.406 1 97.44 116 THR B N 1
ATOM 2623 C CA . THR B 1 116 ? 10.953 2.398 -8.609 1 97.44 116 THR B CA 1
ATOM 2624 C C . THR B 1 116 ? 11.109 1.757 -9.984 1 97.44 116 THR B C 1
ATOM 2626 O O . THR B 1 116 ? 10.906 0.552 -10.141 1 97.44 116 THR B O 1
ATOM 2629 N N . ALA B 1 117 ? 11.469 2.568 -10.984 1 97.56 117 ALA B N 1
ATOM 2630 C CA . ALA B 1 117 ? 11.742 2.02 -12.305 1 97.56 117 ALA B CA 1
ATOM 2631 C C . ALA B 1 117 ? 12.938 1.063 -12.266 1 97.56 117 ALA B C 1
ATOM 2633 O O . ALA B 1 117 ? 12.898 -0.01 -12.875 1 97.56 117 ALA B O 1
ATOM 2634 N N . LEU B 1 118 ? 13.945 1.471 -11.602 1 97.62 118 LEU B N 1
ATOM 2635 C CA . LEU B 1 118 ? 15.125 0.629 -11.461 1 97.62 118 LEU B CA 1
ATOM 2636 C C . LEU B 1 118 ? 14.781 -0.674 -10.75 1 97.62 118 LEU B C 1
ATOM 2638 O O . LEU B 1 118 ? 15.188 -1.753 -11.188 1 97.62 118 LEU B O 1
ATOM 2642 N N . ARG B 1 119 ? 14.039 -0.579 -9.68 1 98 119 ARG B N 1
ATOM 2643 C CA . ARG B 1 119 ? 13.664 -1.751 -8.898 1 98 119 ARG B CA 1
ATOM 2644 C C . ARG B 1 119 ? 12.789 -2.699 -9.711 1 98 119 ARG B C 1
ATOM 2646 O O . ARG B 1 119 ? 12.961 -3.918 -9.648 1 98 119 ARG B O 1
ATOM 2653 N N . LYS B 1 120 ? 11.883 -2.135 -10.406 1 97.94 120 LYS B N 1
ATOM 2654 C CA . LYS B 1 120 ? 11.023 -2.938 -11.266 1 97.94 120 LYS B CA 1
ATOM 2655 C C . LYS B 1 120 ? 11.844 -3.73 -12.281 1 97.94 120 LYS B C 1
ATOM 2657 O O . LYS B 1 120 ? 11.633 -4.934 -12.453 1 97.94 120 LYS B O 1
ATOM 2662 N N . ALA B 1 121 ? 12.75 -3.053 -12.906 1 97.38 121 ALA B N 1
ATOM 2663 C CA . ALA B 1 121 ? 13.602 -3.701 -13.898 1 97.38 121 ALA B CA 1
ATOM 2664 C C . ALA B 1 121 ? 14.445 -4.801 -13.266 1 97.38 121 ALA B C 1
ATOM 2666 O O . ALA B 1 121 ? 14.602 -5.883 -13.836 1 97.38 121 ALA B O 1
ATOM 2667 N N . GLN B 1 122 ? 14.969 -4.543 -12.117 1 97.75 122 GLN B N 1
ATOM 2668 C CA . GLN B 1 122 ? 15.781 -5.52 -11.391 1 97.75 122 GLN B CA 1
ATOM 2669 C C . GLN B 1 122 ? 14.969 -6.762 -11.047 1 97.75 122 GLN B C 1
ATOM 2671 O O . GLN B 1 122 ? 15.422 -7.887 -11.25 1 97.75 122 GLN B O 1
ATOM 2676 N N . LEU B 1 123 ? 13.789 -6.57 -10.57 1 97.62 123 LEU B N 1
ATOM 2677 C CA . LEU B 1 123 ? 12.938 -7.684 -10.164 1 97.62 123 LEU B CA 1
ATOM 2678 C C . LEU B 1 123 ? 12.508 -8.5 -11.383 1 97.62 123 LEU B C 1
ATOM 2680 O O . LEU B 1 123 ? 12.508 -9.734 -11.336 1 97.62 123 LEU B O 1
ATOM 2684 N N . ILE B 1 124 ? 12.125 -7.844 -12.453 1 96.94 124 ILE B N 1
ATOM 2685 C CA . ILE B 1 124 ? 11.742 -8.547 -13.68 1 96.94 124 ILE B CA 1
ATOM 2686 C C . ILE B 1 124 ? 12.906 -9.414 -14.156 1 96.94 124 ILE B C 1
ATOM 2688 O O . ILE B 1 124 ? 12.711 -10.578 -14.5 1 96.94 124 ILE B O 1
ATOM 2692 N N . HIS B 1 125 ? 14.07 -8.859 -14.164 1 96.75 125 HIS B N 1
ATOM 2693 C CA . HIS B 1 125 ? 15.258 -9.609 -14.562 1 96.75 125 HIS B CA 1
ATOM 2694 C C . HIS B 1 125 ? 15.5 -10.797 -13.633 1 96.75 125 HIS B C 1
ATOM 2696 O O . HIS B 1 125 ? 15.82 -11.891 -14.086 1 96.75 125 HIS B O 1
ATOM 2702 N N . LEU B 1 126 ? 15.398 -10.562 -12.383 1 97.19 126 LEU B N 1
ATOM 2703 C CA . LEU B 1 126 ? 15.562 -11.641 -11.406 1 97.19 126 LEU B CA 1
ATOM 2704 C C . LEU B 1 126 ? 14.57 -12.766 -11.68 1 97.19 126 LEU B C 1
ATOM 2706 O O . LEU B 1 126 ? 14.961 -13.938 -11.742 1 97.19 126 LEU B O 1
ATOM 2710 N N . PHE B 1 127 ? 13.32 -12.461 -11.852 1 96.75 127 PHE B N 1
ATOM 2711 C CA . PHE B 1 127 ? 12.297 -13.469 -12.07 1 96.75 127 PHE B CA 1
ATOM 2712 C C . PHE B 1 127 ? 12.57 -14.25 -13.352 1 96.75 127 PHE B C 1
ATOM 2714 O O . PHE B 1 127 ? 12.398 -15.469 -13.391 1 96.75 127 PHE B O 1
ATOM 2721 N N . SER B 1 128 ? 13 -13.523 -14.367 1 95.56 128 SER B N 1
ATOM 2722 C CA . SER B 1 128 ? 13.359 -14.172 -15.625 1 95.56 128 SER B CA 1
ATOM 2723 C C . SER B 1 128 ? 14.539 -15.125 -15.438 1 95.56 128 SER B C 1
ATOM 2725 O O . SER B 1 128 ? 14.555 -16.219 -16 1 95.56 128 SER B O 1
ATOM 2727 N N . THR B 1 129 ? 15.508 -14.719 -14.688 1 96.38 129 THR B N 1
ATOM 2728 C CA . THR B 1 129 ? 16.672 -15.547 -14.398 1 96.38 129 THR B CA 1
ATOM 2729 C C . THR B 1 129 ? 16.266 -16.781 -13.602 1 96.38 129 THR B C 1
ATOM 2731 O O . THR B 1 129 ? 16.703 -17.891 -13.906 1 96.38 129 THR B O 1
ATOM 2734 N N . LEU B 1 130 ? 15.438 -16.594 -12.602 1 96.5 130 LEU B N 1
ATOM 2735 C CA . LEU B 1 130 ? 14.961 -17.703 -11.789 1 96.5 130 LEU B CA 1
ATOM 2736 C C . LEU B 1 130 ? 14.164 -18.688 -12.641 1 96.5 130 LEU B C 1
ATOM 2738 O O . LEU B 1 130 ? 14.227 -19.906 -12.414 1 96.5 130 LEU B O 1
ATOM 2742 N N . GLU B 1 131 ? 13.422 -18.141 -13.594 1 96.31 131 GLU B N 1
ATOM 2743 C CA . GLU B 1 131 ? 12.719 -19 -14.547 1 96.31 131 GLU B CA 1
ATOM 2744 C C . GLU B 1 131 ? 13.703 -19.812 -15.383 1 96.31 131 GLU B C 1
ATOM 2746 O O . GLU B 1 131 ? 13.555 -21.031 -15.523 1 96.31 131 GLU B O 1
ATOM 2751 N N . LYS B 1 132 ? 14.727 -19.219 -15.938 1 95.62 132 LYS B N 1
ATOM 2752 C CA . LYS B 1 132 ? 15.734 -19.875 -16.766 1 95.62 132 LYS B CA 1
ATOM 2753 C C . LYS B 1 132 ? 16.469 -20.953 -15.977 1 95.62 132 LYS B C 1
ATOM 2755 O O . LYS B 1 132 ? 16.828 -22 -16.531 1 95.62 132 LYS B O 1
ATOM 2760 N N . GLU B 1 133 ? 16.625 -20.719 -14.727 1 95.88 133 GLU B N 1
ATOM 2761 C CA . GLU B 1 133 ? 17.375 -21.641 -13.883 1 95.88 133 GLU B CA 1
ATOM 2762 C C . GLU B 1 133 ? 16.469 -22.719 -13.297 1 95.88 133 GLU B C 1
ATOM 2764 O O . GLU B 1 133 ? 16.938 -23.594 -12.57 1 95.88 133 GLU B O 1
ATOM 2769 N N . GLY B 1 134 ? 15.211 -22.609 -13.5 1 96.25 134 GLY B N 1
ATOM 2770 C CA . GLY B 1 134 ? 14.289 -23.688 -13.156 1 96.25 134 GLY B CA 1
ATOM 2771 C C . GLY B 1 134 ? 13.633 -23.5 -11.797 1 96.25 134 GLY B C 1
ATOM 2772 O O . GLY B 1 134 ? 12.969 -24.406 -11.297 1 96.25 134 GLY B O 1
ATOM 2773 N N . TYR B 1 135 ? 13.805 -22.266 -11.188 1 96.5 135 TYR B N 1
ATOM 2774 C CA . TYR B 1 135 ? 13.203 -21.984 -9.883 1 96.5 135 TYR B CA 1
ATOM 2775 C C . TYR B 1 135 ? 11.781 -21.469 -10.039 1 96.5 135 TYR B C 1
ATOM 2777 O O . TYR B 1 135 ? 10.953 -21.641 -9.141 1 96.5 135 TYR B O 1
ATOM 2785 N N . PHE B 1 136 ? 11.508 -20.781 -11.148 1 95.94 136 PHE B N 1
ATOM 2786 C CA . PHE B 1 136 ? 10.188 -20.266 -11.484 1 95.94 136 PHE B CA 1
ATOM 2787 C C . PHE B 1 136 ? 9.617 -20.984 -12.703 1 95.94 136 PHE B C 1
ATOM 2789 O O . PHE B 1 136 ? 10.359 -21.359 -13.609 1 95.94 136 PHE B O 1
ATOM 2796 N N . TYR B 1 137 ? 8.297 -21.141 -12.711 1 93.75 137 TYR B N 1
ATOM 2797 C CA . TYR B 1 137 ? 7.609 -21.5 -13.945 1 93.75 137 TYR B CA 1
ATOM 2798 C C . TYR B 1 137 ? 7.645 -20.344 -14.945 1 93.75 137 TYR B C 1
ATOM 2800 O O . TYR B 1 137 ? 7.797 -19.188 -14.562 1 93.75 137 TYR B O 1
ATOM 2808 N N . LYS B 1 138 ? 7.48 -20.719 -16.172 1 92.5 138 LYS B N 1
ATOM 2809 C CA . LYS B 1 138 ? 7.332 -19.703 -17.203 1 92.5 138 LYS B CA 1
ATOM 2810 C C . LYS B 1 138 ? 6.07 -18.875 -16.984 1 92.5 138 LYS B C 1
ATOM 2812 O O . LYS B 1 138 ? 5.055 -19.391 -16.516 1 92.5 138 LYS B O 1
ATOM 2817 N N . GLU B 1 139 ? 6.191 -17.641 -17.375 1 88.75 139 GLU B N 1
ATOM 2818 C CA . GLU B 1 139 ? 5.004 -16.797 -17.281 1 88.75 139 GLU B CA 1
ATOM 2819 C C . GLU B 1 139 ? 3.854 -17.359 -18.109 1 88.75 139 GLU B C 1
ATOM 2821 O O . GLU B 1 139 ? 4.039 -17.719 -19.266 1 88.75 139 GLU B O 1
ATOM 2826 N N . LYS B 1 140 ? 2.713 -17.391 -17.5 1 80.94 140 LYS B N 1
ATOM 2827 C CA . LYS B 1 140 ? 1.533 -17.875 -18.203 1 80.94 140 LYS B CA 1
ATOM 2828 C C . LYS B 1 140 ? 1.043 -16.844 -19.234 1 80.94 140 LYS B C 1
ATOM 2830 O O . LYS B 1 140 ? 0.42 -17.203 -20.234 1 80.94 140 LYS B O 1
ATOM 2835 N N . PHE B 1 141 ? 1.302 -15.602 -18.891 1 81.19 141 PHE B N 1
ATOM 2836 C CA . PHE B 1 141 ? 0.954 -14.484 -19.766 1 81.19 141 PHE B CA 1
ATOM 2837 C C . PHE B 1 141 ? 2.07 -13.445 -19.797 1 81.19 141 PHE B C 1
ATOM 2839 O O . PHE B 1 141 ? 2.689 -13.172 -18.766 1 81.19 141 PHE B O 1
ATOM 2846 N N . PRO B 1 142 ? 2.154 -12.914 -20.984 1 86.62 142 PRO B N 1
ATOM 2847 C CA . PRO B 1 142 ? 3.143 -11.836 -21.031 1 86.62 142 PRO B CA 1
ATOM 2848 C C . PRO B 1 142 ? 2.84 -10.711 -20.047 1 86.62 142 PRO B C 1
ATOM 2850 O O . PRO B 1 142 ? 1.712 -10.211 -20 1 86.62 142 PRO B O 1
ATOM 2853 N N . GLY B 1 143 ? 3.871 -10.406 -19.156 1 92.25 143 GLY B N 1
ATOM 2854 C CA . GLY B 1 143 ? 3.676 -9.297 -18.25 1 92.25 143 GLY B CA 1
ATOM 2855 C C . GLY B 1 143 ? 3.443 -9.742 -16.812 1 92.25 143 GLY B C 1
ATOM 2856 O O . GLY B 1 143 ? 3.381 -8.914 -15.898 1 92.25 143 GLY B O 1
ATOM 2857 N N . ASN B 1 144 ? 3.348 -11.039 -16.594 1 93.31 144 ASN B N 1
ATOM 2858 C CA . ASN B 1 144 ? 3.135 -11.531 -15.234 1 93.31 144 ASN B CA 1
ATOM 2859 C C . ASN B 1 144 ? 4.246 -11.086 -14.289 1 93.31 144 ASN B C 1
ATOM 2861 O O . ASN B 1 144 ? 3.98 -10.656 -13.164 1 93.31 144 ASN B O 1
ATOM 2865 N N . PHE B 1 145 ? 5.48 -11.203 -14.789 1 96.25 145 PHE B N 1
ATOM 2866 C CA . PHE B 1 145 ? 6.609 -10.812 -13.953 1 96.25 145 PHE B CA 1
ATOM 2867 C C . PHE B 1 145 ? 6.609 -9.312 -13.711 1 96.25 145 PHE B C 1
ATOM 2869 O O . PHE B 1 145 ? 6.984 -8.852 -12.625 1 96.25 145 PHE B O 1
ATOM 2876 N N . GLU B 1 146 ? 6.203 -8.586 -14.68 1 97.19 146 GLU B N 1
ATOM 2877 C CA . GLU B 1 146 ? 6.074 -7.141 -14.508 1 97.19 146 GLU B CA 1
ATOM 2878 C C . GLU B 1 146 ? 5.023 -6.805 -13.453 1 97.19 146 GLU B C 1
ATOM 2880 O O . GLU B 1 146 ? 5.27 -5.992 -12.562 1 97.19 146 GLU B O 1
ATOM 2885 N N . ASN B 1 147 ? 3.85 -7.434 -13.539 1 97.25 147 ASN B N 1
ATOM 2886 C CA . ASN B 1 147 ? 2.797 -7.219 -12.555 1 97.25 147 ASN B CA 1
ATOM 2887 C C . ASN B 1 147 ? 3.258 -7.598 -11.148 1 97.25 147 ASN B C 1
ATOM 2889 O O . ASN B 1 147 ? 3.039 -6.848 -10.195 1 97.25 147 ASN B O 1
ATOM 2893 N N . LEU B 1 148 ? 3.893 -8.766 -11.102 1 97.75 148 LEU B N 1
ATOM 2894 C CA . LEU B 1 148 ? 4.406 -9.219 -9.812 1 97.75 148 LEU B CA 1
ATOM 2895 C C . LEU B 1 148 ? 5.387 -8.203 -9.227 1 97.75 148 LEU B C 1
ATOM 2897 O O . LEU B 1 148 ? 5.352 -7.918 -8.031 1 97.75 148 LEU B O 1
ATOM 2901 N N . SER B 1 149 ? 6.27 -7.664 -10.055 1 98.25 149 SER B N 1
ATOM 2902 C CA . SER B 1 149 ? 7.25 -6.68 -9.602 1 98.25 149 SER B CA 1
ATOM 2903 C C . SER B 1 149 ? 6.566 -5.441 -9.031 1 98.25 149 SER B C 1
ATOM 2905 O O . SER B 1 149 ? 6.922 -4.973 -7.949 1 98.25 149 SER B O 1
ATOM 2907 N N . VAL B 1 150 ? 5.562 -4.934 -9.703 1 98.44 150 VAL B N 1
ATOM 2908 C CA . VAL B 1 150 ? 4.84 -3.744 -9.258 1 98.44 150 VAL B CA 1
ATOM 2909 C C . VAL B 1 150 ? 4.09 -4.055 -7.965 1 98.44 150 VAL B C 1
ATOM 2911 O O . VAL B 1 150 ? 4.078 -3.242 -7.035 1 98.44 150 VAL B O 1
ATOM 2914 N N . GLN B 1 151 ? 3.463 -5.223 -7.867 1 98.69 151 GLN B N 1
ATOM 2915 C CA . GLN B 1 151 ? 2.752 -5.637 -6.66 1 98.69 151 GLN B CA 1
ATOM 2916 C C . GLN B 1 151 ? 3.689 -5.68 -5.457 1 98.69 151 GLN B C 1
ATOM 2918 O O . GLN B 1 151 ? 3.367 -5.148 -4.395 1 98.69 151 GLN B O 1
ATOM 2923 N N . ILE B 1 152 ? 4.867 -6.258 -5.652 1 98.56 152 ILE B N 1
ATOM 2924 C CA . ILE B 1 152 ? 5.848 -6.363 -4.578 1 98.56 152 ILE B CA 1
ATOM 2925 C C . ILE B 1 152 ? 6.305 -4.969 -4.156 1 98.56 152 ILE B C 1
ATOM 2927 O O . ILE B 1 152 ? 6.41 -4.676 -2.965 1 98.56 152 ILE B O 1
ATOM 2931 N N . LEU B 1 153 ? 6.512 -4.129 -5.141 1 98.44 153 LEU B N 1
ATOM 2932 C CA . LEU B 1 153 ? 6.969 -2.773 -4.844 1 98.44 153 LEU B CA 1
ATOM 2933 C C . LEU B 1 153 ? 5.906 -2.002 -4.07 1 98.44 153 LEU B C 1
ATOM 2935 O O . LEU B 1 153 ? 6.219 -1.312 -3.096 1 98.44 153 LEU B O 1
ATOM 2939 N N . MET B 1 154 ? 4.641 -2.133 -4.434 1 98.38 154 MET B N 1
ATOM 2940 C CA . MET B 1 154 ? 3.551 -1.471 -3.725 1 98.38 154 MET B CA 1
ATOM 2941 C C . MET B 1 154 ? 3.438 -1.993 -2.295 1 98.38 154 MET B C 1
ATOM 2943 O O . MET B 1 154 ? 3.32 -1.211 -1.352 1 98.38 154 MET B O 1
ATOM 2947 N N . LEU B 1 155 ? 3.475 -3.275 -2.166 1 98.62 155 LEU B N 1
ATOM 2948 C CA . LEU B 1 155 ? 3.4 -3.871 -0.836 1 98.62 155 LEU B CA 1
ATOM 2949 C C . LEU B 1 155 ? 4.551 -3.387 0.041 1 98.62 155 LEU B C 1
ATOM 2951 O O . LEU B 1 155 ? 4.348 -3.076 1.218 1 98.62 155 LEU B O 1
ATOM 2955 N N . SER B 1 156 ? 5.695 -3.289 -0.546 1 98.12 156 SER B N 1
ATOM 2956 C CA . SER B 1 156 ? 6.887 -2.857 0.179 1 98.12 156 SER B CA 1
ATOM 2957 C C . SER B 1 156 ? 6.789 -1.388 0.577 1 98.12 156 SER B C 1
ATOM 2959 O O . SER B 1 156 ? 7.207 -1.008 1.673 1 98.12 156 SER B O 1
ATOM 2961 N N . ASP B 1 157 ? 6.27 -0.611 -0.267 1 97.38 157 ASP B N 1
ATOM 2962 C CA . ASP B 1 157 ? 6.188 0.823 -0.006 1 97.38 157 ASP B CA 1
ATOM 2963 C C . ASP B 1 157 ? 5.188 1.123 1.108 1 97.38 157 ASP B C 1
ATOM 2965 O O . ASP B 1 157 ? 5.355 2.088 1.856 1 97.38 157 ASP B O 1
ATOM 2969 N N . TYR B 1 158 ? 4.215 0.239 1.309 1 97.25 158 TYR B N 1
ATOM 2970 C CA . TYR B 1 158 ? 3.109 0.65 2.166 1 97.25 158 TYR B CA 1
ATOM 2971 C C . TYR B 1 158 ? 2.945 -0.307 3.34 1 97.25 158 TYR B C 1
ATOM 2973 O O . TYR B 1 158 ? 1.942 -0.253 4.059 1 97.25 158 TYR B O 1
ATOM 2981 N N . TRP B 1 159 ? 3.912 -1.198 3.533 1 97.88 159 TRP B N 1
ATOM 2982 C CA . TRP B 1 159 ? 3.801 -2.16 4.625 1 97.88 159 TRP B CA 1
ATOM 2983 C C . TRP B 1 159 ? 3.758 -1.451 5.973 1 97.88 159 TRP B C 1
ATOM 2985 O O . TRP B 1 159 ? 3.014 -1.855 6.871 1 97.88 159 TRP B O 1
ATOM 2995 N N . LEU B 1 160 ? 4.512 -0.38 6.105 1 95.94 160 LEU B N 1
ATOM 2996 C CA . LEU B 1 160 ? 4.547 0.338 7.375 1 95.94 160 LEU B CA 1
ATOM 2997 C C . LEU B 1 160 ? 3.199 0.983 7.676 1 95.94 160 LEU B C 1
ATOM 2999 O O . LEU B 1 160 ? 2.742 0.972 8.82 1 95.94 160 LEU B O 1
ATOM 3003 N N . SER B 1 161 ? 2.592 1.593 6.645 1 95.44 161 SER B N 1
ATOM 3004 C CA . SER B 1 161 ? 1.257 2.162 6.809 1 95.44 161 SER B CA 1
ATOM 3005 C C . SER B 1 161 ? 0.245 1.094 7.207 1 95.44 161 SER B C 1
ATOM 3007 O O . SER B 1 161 ? -0.561 1.304 8.117 1 95.44 161 SER B O 1
ATOM 3009 N N . HIS B 1 162 ? 0.325 -0.022 6.574 1 97.31 162 HIS B N 1
ATOM 3010 C CA . HIS B 1 162 ? -0.56 -1.125 6.93 1 97.31 162 HIS B CA 1
ATOM 3011 C C . HIS B 1 162 ? -0.269 -1.634 8.336 1 97.31 162 HIS B C 1
ATOM 3013 O O . HIS B 1 162 ? -1.192 -1.878 9.117 1 97.31 162 HIS B O 1
ATOM 3019 N N . ASN B 1 163 ? 0.998 -1.771 8.688 1 97.12 163 ASN B N 1
ATOM 3020 C CA . ASN B 1 163 ? 1.394 -2.178 10.031 1 97.12 163 ASN B CA 1
ATOM 3021 C C . ASN B 1 163 ? 0.808 -1.252 11.094 1 97.12 163 ASN B C 1
ATOM 3023 O O . ASN B 1 163 ? 0.244 -1.717 12.086 1 97.12 163 ASN B O 1
ATOM 3027 N N . SER B 1 164 ? 0.935 0.03 10.859 1 94.19 164 SER B N 1
ATOM 3028 C CA . SER B 1 164 ? 0.428 1.018 11.805 1 94.19 164 SER B CA 1
ATOM 3029 C C . SER B 1 164 ? -1.087 0.919 11.945 1 94.19 164 SER B C 1
ATOM 3031 O O . SER B 1 164 ? -1.622 1.068 13.047 1 94.19 164 SER B O 1
ATOM 3033 N N . ALA B 1 165 ? -1.771 0.631 10.891 1 95.25 165 ALA B N 1
ATOM 3034 C CA . ALA B 1 165 ? -3.229 0.546 10.891 1 95.25 165 ALA B CA 1
ATOM 3035 C C . ALA B 1 165 ? -3.703 -0.695 11.641 1 95.25 165 ALA B C 1
ATOM 3037 O O . ALA B 1 165 ? -4.676 -0.637 12.398 1 95.25 165 ALA B O 1
ATOM 3038 N N . VAL B 1 166 ? -3.006 -1.76 11.484 1 96.56 166 VAL B N 1
ATOM 3039 C CA . VAL B 1 166 ? -3.488 -3.053 11.961 1 96.56 166 VAL B CA 1
ATOM 3040 C C . VAL B 1 166 ? -2.949 -3.318 13.359 1 96.56 166 VAL B C 1
ATOM 3042 O O . VAL B 1 166 ? -3.693 -3.74 14.25 1 96.56 166 VAL B O 1
ATOM 3045 N N . PHE B 1 167 ? -1.645 -3.002 13.547 1 95.94 167 PHE B N 1
ATOM 3046 C CA . PHE B 1 167 ? -1 -3.398 14.789 1 95.94 167 PHE B CA 1
ATOM 3047 C C . PHE B 1 167 ? -0.684 -2.18 15.648 1 95.94 167 PHE B C 1
ATOM 3049 O O . PHE B 1 167 ? -0.393 -2.311 16.844 1 95.94 167 PHE B O 1
ATOM 3056 N N . GLY B 1 168 ? -0.809 -0.963 15.102 1 92.06 168 GLY B N 1
ATOM 3057 C CA . GLY B 1 168 ? -0.409 0.253 15.789 1 92.06 168 GLY B CA 1
ATOM 3058 C C . GLY B 1 168 ? 1.013 0.678 15.469 1 92.06 168 GLY B C 1
ATOM 3059 O O . GLY B 1 168 ? 1.807 -0.119 14.969 1 92.06 168 GLY B O 1
ATOM 3060 N N . PRO B 1 169 ? 1.325 1.891 15.695 1 88.38 169 PRO B N 1
ATOM 3061 C CA . PRO B 1 169 ? 2.615 2.455 15.289 1 88.38 169 PRO B CA 1
ATOM 3062 C C . PRO B 1 169 ? 3.781 1.912 16.109 1 88.38 169 PRO B C 1
ATOM 3064 O O . PRO B 1 169 ? 4.938 2.01 15.695 1 88.38 169 PRO B O 1
ATOM 3067 N N . ASN B 1 170 ? 3.535 1.236 17.25 1 90 170 ASN B N 1
ATOM 3068 C CA . ASN B 1 170 ? 4.617 0.83 18.141 1 90 170 ASN B CA 1
ATOM 3069 C C . ASN B 1 170 ? 4.84 -0.679 18.094 1 90 170 ASN B C 1
ATOM 3071 O O . ASN B 1 170 ? 5.789 -1.188 18.703 1 90 170 ASN B O 1
ATOM 3075 N N . ASP B 1 171 ? 4.004 -1.417 17.438 1 95.12 171 ASP B N 1
ATOM 3076 C CA . ASP B 1 171 ? 4.145 -2.861 17.266 1 95.12 171 ASP B CA 1
ATOM 3077 C C . ASP B 1 171 ? 4.5 -3.223 15.836 1 95.12 171 ASP B C 1
ATOM 3079 O O . ASP B 1 171 ? 3.619 -3.541 15.031 1 95.12 171 ASP B O 1
ATOM 3083 N N . ILE B 1 172 ? 5.77 -3.213 15.594 1 96.06 172 ILE B N 1
ATOM 3084 C CA . ILE B 1 172 ? 6.254 -3.426 14.234 1 96.06 172 ILE B CA 1
ATOM 3085 C C . ILE B 1 172 ? 6.434 -4.922 13.984 1 96.06 172 ILE B C 1
ATOM 3087 O O . ILE B 1 172 ? 7.219 -5.586 14.664 1 96.06 172 ILE B O 1
ATOM 3091 N N . GLN B 1 173 ? 5.773 -5.43 12.984 1 97.25 173 GLN B N 1
ATOM 3092 C CA . GLN B 1 173 ? 5.797 -6.852 12.664 1 97.25 173 GLN B CA 1
ATOM 3093 C C . GLN B 1 173 ? 6.672 -7.129 11.445 1 97.25 173 GLN B C 1
ATOM 3095 O O . GLN B 1 173 ? 6.176 -7.551 10.398 1 97.25 173 GLN B O 1
ATOM 3100 N N . PHE B 1 174 ? 8.008 -7.039 11.641 1 96.69 174 PHE B N 1
ATOM 3101 C CA . PHE B 1 174 ? 8.984 -7.203 10.562 1 96.69 174 PHE B CA 1
ATOM 3102 C C . PHE B 1 174 ? 8.859 -8.578 9.922 1 96.69 174 PHE B C 1
ATOM 3104 O O . PHE B 1 174 ? 8.773 -8.695 8.695 1 96.69 174 PHE B O 1
ATOM 3111 N N . SER B 1 175 ? 8.844 -9.562 10.75 1 96.19 175 SER B N 1
ATOM 3112 C CA . SER B 1 175 ? 8.828 -10.938 10.266 1 96.19 175 SER B CA 1
ATOM 3113 C C . SER B 1 175 ? 7.543 -11.242 9.492 1 96.19 175 SER B C 1
ATOM 3115 O O . SER B 1 175 ? 7.582 -11.859 8.43 1 96.19 175 SER B O 1
ATOM 3117 N N . TYR B 1 176 ? 6.48 -10.781 10.023 1 97.31 176 TYR B N 1
ATOM 3118 C CA . TYR B 1 176 ? 5.188 -11.008 9.383 1 97.31 176 TYR B CA 1
ATOM 3119 C C . TYR B 1 176 ? 5.168 -10.414 7.973 1 97.31 176 TYR B C 1
ATOM 3121 O O . TYR B 1 176 ? 4.863 -11.117 7.004 1 97.31 176 TYR B O 1
ATOM 3129 N N . TYR B 1 177 ? 5.605 -9.219 7.828 1 98.25 177 TYR B N 1
ATOM 3130 C CA . TYR B 1 177 ? 5.492 -8.539 6.539 1 98.25 177 TYR B CA 1
ATOM 3131 C C . TYR B 1 177 ? 6.547 -9.047 5.562 1 98.25 177 TYR B C 1
ATOM 3133 O O . TYR B 1 177 ? 6.305 -9.117 4.355 1 98.25 177 TYR B O 1
ATOM 3141 N N . SER B 1 178 ? 7.754 -9.352 6.059 1 97.88 178 SER B N 1
ATOM 3142 C CA . SER B 1 178 ? 8.773 -9.922 5.184 1 97.88 178 SER B CA 1
ATOM 3143 C C . SER B 1 178 ? 8.312 -11.242 4.582 1 97.88 178 SER B C 1
ATOM 3145 O O . SER B 1 178 ? 8.453 -11.469 3.379 1 97.88 178 SER B O 1
ATOM 3147 N N . LYS B 1 179 ? 7.688 -12.047 5.398 1 96.62 179 LYS B N 1
ATOM 3148 C CA . LYS B 1 179 ? 7.18 -13.336 4.922 1 96.62 179 LYS B CA 1
ATOM 3149 C C . LYS B 1 179 ? 5.992 -13.141 3.986 1 96.62 179 LYS B C 1
ATOM 3151 O O . LYS B 1 179 ? 5.875 -13.828 2.969 1 96.62 179 LYS B O 1
ATOM 3156 N N . LEU B 1 180 ? 5.152 -12.219 4.34 1 97.75 180 LEU B N 1
ATOM 3157 C CA . LEU B 1 180 ? 3.977 -11.945 3.523 1 97.75 180 LEU B CA 1
ATOM 3158 C C . LEU B 1 180 ? 4.379 -11.5 2.121 1 97.75 180 LEU B C 1
ATOM 3160 O O . LEU B 1 180 ? 3.885 -12.039 1.129 1 97.75 180 LEU B O 1
ATOM 3164 N N . ILE B 1 181 ? 5.289 -10.547 2.041 1 98.12 181 ILE B N 1
ATOM 3165 C CA . ILE B 1 181 ? 5.691 -10 0.751 1 98.12 181 ILE B CA 1
ATOM 3166 C C . ILE B 1 181 ? 6.523 -11.031 -0.009 1 98.12 181 ILE B C 1
ATOM 3168 O O . ILE B 1 181 ? 6.332 -11.227 -1.212 1 98.12 181 ILE B O 1
ATOM 3172 N N . PHE B 1 182 ? 7.352 -11.75 0.709 1 97.19 182 PHE B N 1
ATOM 3173 C CA . PHE B 1 182 ? 8.141 -12.812 0.096 1 97.19 182 PHE B CA 1
ATOM 3174 C C . PHE B 1 182 ? 7.227 -13.891 -0.486 1 97.19 182 PHE B C 1
ATOM 3176 O O . PHE B 1 182 ? 7.531 -14.469 -1.532 1 97.19 182 PHE B O 1
ATOM 3183 N N . SER B 1 183 ? 6.16 -14.141 0.099 1 95.88 183 SER B N 1
ATOM 3184 C CA . SER B 1 183 ? 5.254 -15.211 -0.301 1 95.88 183 SER B CA 1
ATOM 3185 C C . SER B 1 183 ? 4.586 -14.906 -1.635 1 95.88 183 SER B C 1
ATOM 3187 O O . SER B 1 183 ? 3.975 -15.781 -2.248 1 95.88 183 SER B O 1
ATOM 3189 N N . ALA B 1 184 ? 4.711 -13.711 -2.113 1 96.06 184 ALA B N 1
ATOM 3190 C CA . ALA B 1 184 ? 4.133 -13.344 -3.404 1 96.06 184 ALA B CA 1
ATOM 3191 C C . ALA B 1 184 ? 4.762 -14.156 -4.535 1 96.06 184 ALA B C 1
ATOM 3193 O O . ALA B 1 184 ? 4.172 -14.297 -5.609 1 96.06 184 ALA B O 1
ATOM 3194 N N . VAL B 1 185 ? 5.926 -14.727 -4.324 1 95.81 185 VAL B N 1
ATOM 3195 C CA . VAL B 1 185 ? 6.598 -15.461 -5.387 1 95.81 185 VAL B CA 1
ATOM 3196 C C . VAL B 1 185 ? 6.16 -16.922 -5.363 1 95.81 185 VAL B C 1
ATOM 3198 O O . VAL B 1 185 ? 6.426 -17.672 -6.305 1 95.81 185 VAL B O 1
ATOM 3201 N N . LEU B 1 186 ? 5.52 -17.359 -4.363 1 93.62 186 LEU B N 1
ATOM 3202 C CA . LEU B 1 186 ? 5.266 -18.766 -4.086 1 93.62 186 LEU B CA 1
ATOM 3203 C C . LEU B 1 186 ? 4.551 -19.438 -5.258 1 93.62 186 LEU B C 1
ATOM 3205 O O . LEU B 1 186 ? 4.953 -20.516 -5.703 1 93.62 186 LEU B O 1
ATOM 3209 N N . PRO B 1 187 ? 3.523 -18.781 -5.82 1 91.38 187 PRO B N 1
ATOM 3210 C CA . PRO B 1 187 ? 2.768 -19.469 -6.871 1 91.38 187 PRO B CA 1
ATOM 3211 C C . PRO B 1 187 ? 3.588 -19.672 -8.141 1 91.38 187 PRO B C 1
ATOM 3213 O O . PRO B 1 187 ? 3.201 -20.469 -9.008 1 91.38 187 PRO B O 1
ATOM 3216 N N . TYR B 1 188 ? 4.684 -19.016 -8.211 1 93 188 TYR B N 1
ATOM 3217 C CA . TYR B 1 188 ? 5.508 -19.094 -9.414 1 93 188 TYR B CA 1
ATOM 3218 C C . TYR B 1 188 ? 6.586 -20.156 -9.273 1 93 188 TYR B C 1
ATOM 3220 O O . TYR B 1 188 ? 7.27 -20.5 -10.242 1 93 188 TYR B O 1
ATOM 3228 N N . LEU B 1 189 ? 6.719 -20.719 -8.148 1 94.12 189 LEU B N 1
ATOM 3229 C CA . LEU B 1 189 ? 7.848 -21.594 -7.844 1 94.12 189 LEU B CA 1
ATOM 3230 C C . LEU B 1 189 ? 7.605 -23 -8.391 1 94.12 189 LEU B C 1
ATOM 3232 O O . LEU B 1 189 ? 6.508 -23.547 -8.25 1 94.12 189 LEU B O 1
ATOM 3236 N N . THR B 1 190 ? 8.609 -23.562 -9.008 1 94.44 190 THR B N 1
ATOM 3237 C CA . THR B 1 190 ? 8.672 -24.984 -9.289 1 94.44 190 THR B CA 1
ATOM 3238 C C . THR B 1 190 ? 8.961 -25.781 -8.016 1 94.44 190 THR B C 1
ATOM 3240 O O . THR B 1 190 ? 9.07 -25.203 -6.934 1 94.44 190 THR B O 1
ATOM 3243 N N . ASP B 1 191 ? 9.047 -27.078 -8.203 1 94.12 191 ASP B N 1
ATOM 3244 C CA . ASP B 1 191 ? 9.445 -27.891 -7.062 1 94.12 191 ASP B CA 1
ATOM 3245 C C . ASP B 1 191 ? 10.828 -27.5 -6.555 1 94.12 191 ASP B C 1
ATOM 3247 O O . ASP B 1 191 ? 11.062 -27.453 -5.344 1 94.12 191 ASP B O 1
ATOM 3251 N N . LYS B 1 192 ? 11.672 -27.203 -7.504 1 95.69 192 LYS B N 1
ATOM 3252 C CA . LYS B 1 192 ? 13.016 -26.734 -7.156 1 95.69 192 LYS B CA 1
ATOM 3253 C C . LYS B 1 192 ? 12.961 -25.422 -6.398 1 95.69 192 LYS B C 1
ATOM 3255 O O . LYS B 1 192 ? 13.625 -25.25 -5.375 1 95.69 192 LYS B O 1
ATOM 3260 N N . GLY B 1 193 ? 12.195 -24.453 -6.848 1 95.44 193 GLY B N 1
ATOM 3261 C CA . GLY B 1 193 ? 12.008 -23.156 -6.195 1 95.44 193 GLY B CA 1
ATOM 3262 C C . GLY B 1 193 ? 11.383 -23.281 -4.82 1 95.44 193 GLY B C 1
ATOM 3263 O O . GLY B 1 193 ? 11.766 -22.562 -3.893 1 95.44 193 GLY B O 1
ATOM 3264 N N . LEU B 1 194 ? 10.43 -24.172 -4.711 1 93.62 194 LEU B N 1
ATOM 3265 C CA . LEU B 1 194 ? 9.734 -24.375 -3.443 1 93.62 194 LEU B CA 1
ATOM 3266 C C . LEU B 1 194 ? 10.688 -24.906 -2.379 1 93.62 194 LEU B C 1
ATOM 3268 O O . LEU B 1 194 ? 10.617 -24.5 -1.218 1 93.62 194 LEU B O 1
ATOM 3272 N N . LYS B 1 195 ? 11.5 -25.844 -2.73 1 93.75 195 LYS B N 1
ATOM 3273 C CA . LYS B 1 195 ? 12.508 -26.359 -1.805 1 93.75 195 LYS B CA 1
ATOM 3274 C C . LYS B 1 195 ? 13.422 -25.25 -1.309 1 93.75 195 LYS B C 1
ATOM 3276 O O . LYS B 1 195 ? 13.695 -25.141 -0.11 1 93.75 195 LYS B O 1
ATOM 3281 N N . ALA B 1 196 ? 13.82 -24.391 -2.238 1 94 196 ALA B N 1
ATOM 3282 C CA . ALA B 1 196 ? 14.664 -23.25 -1.876 1 94 196 ALA B CA 1
ATOM 3283 C C . ALA B 1 196 ? 13.922 -22.297 -0.956 1 94 196 ALA B C 1
ATOM 3285 O O . ALA B 1 196 ? 14.492 -21.797 0.022 1 94 196 ALA B O 1
ATOM 3286 N N . PHE B 1 197 ? 12.719 -22 -1.269 1 94.19 197 PHE B N 1
ATOM 3287 C CA . PHE B 1 197 ? 11.867 -21.109 -0.489 1 94.19 197 PHE B CA 1
ATOM 3288 C C . PHE B 1 197 ? 11.703 -21.625 0.936 1 94.19 197 PHE B C 1
ATOM 3290 O O . PHE B 1 197 ? 11.883 -20.875 1.896 1 94.19 197 PHE B O 1
ATOM 3297 N N . LYS B 1 198 ? 11.367 -22.906 1.069 1 91.69 198 LYS B N 1
ATOM 3298 C CA . LYS B 1 198 ? 11.203 -23.531 2.381 1 91.69 198 LYS B CA 1
ATOM 3299 C C . LYS B 1 198 ? 12.5 -23.5 3.178 1 91.69 198 LYS B C 1
ATOM 3301 O O . LYS B 1 198 ? 12.484 -23.25 4.387 1 91.69 198 LYS B O 1
ATOM 3306 N N . GLY B 1 199 ? 13.531 -23.75 2.555 1 90.38 199 GLY B N 1
ATOM 3307 C CA . GLY B 1 199 ? 14.828 -23.656 3.203 1 90.38 199 GLY B CA 1
ATOM 3308 C C . GLY B 1 199 ? 15.141 -22.281 3.736 1 90.38 199 GLY B C 1
ATOM 3309 O O . GLY B 1 199 ? 15.742 -22.141 4.801 1 90.38 199 GLY B O 1
ATOM 3310 N N . THR B 1 200 ? 14.688 -21.266 3.039 1 90.88 200 THR B N 1
ATOM 3311 C CA . THR B 1 200 ? 14.922 -19.875 3.412 1 90.88 200 THR B CA 1
ATOM 3312 C C . THR B 1 200 ? 14.164 -19.531 4.688 1 90.88 200 THR B C 1
ATOM 3314 O O . THR B 1 200 ? 14.68 -18.797 5.543 1 90.88 200 THR B O 1
ATOM 3317 N N . LEU B 1 201 ? 12.93 -20 4.844 1 88.88 201 LEU B N 1
ATOM 3318 C CA . LEU B 1 201 ? 12.078 -19.641 5.977 1 88.88 201 LEU B CA 1
ATOM 3319 C C . LEU B 1 201 ? 12.25 -20.641 7.117 1 88.88 201 LEU B C 1
ATOM 3321 O O . LEU B 1 201 ? 11.695 -20.453 8.203 1 88.88 201 LEU B O 1
ATOM 3325 N N . GLY B 1 202 ? 13 -21.641 6.918 1 78.06 202 GLY B N 1
ATOM 3326 C CA . GLY B 1 202 ? 13.258 -22.641 7.945 1 78.06 202 GLY B CA 1
ATOM 3327 C C . GLY B 1 202 ? 12.172 -23.688 8.047 1 78.06 202 GLY B C 1
ATOM 3328 O O . GLY B 1 202 ? 11.969 -24.281 9.117 1 78.06 202 GLY B O 1
ATOM 3329 N N . TYR B 1 203 ? 11.18 -23.766 7.113 1 67.25 203 TYR B N 1
ATOM 3330 C CA . TYR B 1 203 ? 10.141 -24.781 7.129 1 67.25 203 TYR B CA 1
ATOM 3331 C C . TYR B 1 203 ? 10.68 -26.125 6.668 1 67.25 203 TYR B C 1
ATOM 3333 O O . TYR B 1 203 ? 9.914 -27.062 6.445 1 67.25 203 TYR B O 1
ATOM 3341 N N . GLY B 1 204 ? 11.875 -26.594 7.074 1 47.44 204 GLY B N 1
ATOM 3342 C CA . GLY B 1 204 ? 12.391 -27.875 6.66 1 47.44 204 GLY B CA 1
ATOM 3343 C C . GLY B 1 204 ? 11.477 -29.031 7.035 1 47.44 204 GLY B C 1
ATOM 3344 O O . GLY B 1 204 ? 10.641 -28.906 7.934 1 47.44 204 GLY B O 1
#

Foldseek 3Di:
DALVVLLLLQQVVVLPDDLVDDDPVVSCVVSVHDPVNCVVHAVDPLRSVLVSLVVLLVVLCVLCVCLLPLVHALLSVLVSLLVNLVSCSSNVSCLLCVVVNLVVDVSSVVSVVVSLVVQLVSQLNNQVSCCVVQFFPDDPDPCPSSVLSVVLVVLSSCVQVVCCVPVNNPDDDSVVSSCVSSCSCVVGGDPNNVVRVCVSNVVD/DALVVLLLLQQVVVLPDDLVDDDPVVSCVVSVHDPVNCVVHAVDPLRSVLVSLVVLLVVLCVLCVCLLPLPHALLSVLVSLLVNLVSCSSNVSCLLCVVVNLVVDVSSVVSVVVSLVVQLVSQLNNQVSCCVVQFFPDDPDPCPSSVLSVVLVVLSSCVQVVCCVPVNNPDDDSPVSSCVSSCSCVVGGDPNNVVRVCVSNVVD

Solvent-accessible surface area (backbone atoms only — not comparable to full-atom values): 22405 Å² total; per-residue (Å²): 131,53,60,68,54,52,47,65,56,38,32,70,58,53,57,73,48,67,78,92,63,79,46,70,69,61,52,28,60,76,51,73,44,52,71,68,61,48,55,74,66,24,91,45,70,66,50,45,51,48,53,46,48,53,49,51,51,50,53,51,46,65,66,48,69,52,52,54,40,89,86,51,47,69,52,53,48,49,52,37,48,48,51,51,52,55,51,44,57,62,42,37,53,56,56,72,39,38,58,62,46,34,74,75,28,68,68,50,32,52,51,48,54,51,50,52,52,52,50,37,52,30,44,32,47,30,52,52,49,34,27,75,72,48,28,24,55,74,69,91,45,95,56,48,53,54,46,50,29,52,52,48,49,51,50,64,64,41,43,64,49,49,36,31,61,75,58,32,85,84,46,79,57,63,67,60,51,42,51,50,58,55,51,70,53,55,66,41,37,30,74,62,24,42,54,49,52,33,58,60,75,64,64,115,132,54,61,66,55,52,48,63,55,38,32,70,59,52,54,75,47,66,78,93,63,77,44,69,68,62,52,28,59,75,49,73,46,53,71,67,60,48,54,75,65,25,90,45,72,67,50,44,51,48,54,46,50,53,48,50,51,51,53,52,46,65,68,48,66,53,50,56,40,89,86,51,47,70,53,54,50,50,53,38,48,48,52,50,50,53,51,46,57,63,42,37,53,56,54,73,39,38,58,61,46,31,74,75,28,67,68,49,32,54,50,48,54,51,51,51,52,50,50,36,53,30,42,33,47,30,53,52,48,35,25,75,72,49,30,26,54,75,71,91,44,95,57,48,52,54,46,50,29,52,50,48,51,52,50,63,64,41,44,63,50,51,34,31,63,75,59,31,85,84,46,79,58,63,67,59,50,42,49,50,59,55,51,70,52,54,66,41,38,30,74,62,24,43,54,51,50,33,58,59,75,64,64,116

InterPro domains:
  IPR009057 Homedomain-like superfamily [SSF46689] (4-65)
  IPR025722 Bacterial transcriptional repressor TetR [PF13972] (59-197)

Organism: Cyclobacterium marinum (strain ATCC 25205 / DSM 745 / LMG 13164 / NCIMB 1802) (NCBI:txid880070)